Protein AF-A0A8T7MMD2-F1 (afdb_monomer_lite)

Secondary structure (DSSP, 8-state):
------------TTTSS-TTS-GGG-HHHHHHHHHHHHTT-S---TTS--THHHHS-EE-TTS-EE---EE-TTS-EE-HHHHHHEETTEE-HHHHHHHHHHTT--EEEE---HHHHHHHHHTT--EEEEE-BTBTTEEEEEEEE-TTSPEEEE-SS---TTSPPEEE-HHHH-----EEEESSPPPPPPP---------------PPPPPPTTTTS-HHHHHHHHHHHHHTTHHHHH---SS--EEETTEEEEE-TTS-EEEEE-GGG--TTGGGSS----PPPEEE-HHHHHHHHHHH-GGGSTT-SB-S--EE-TTS-EEEEETTEEEEE-SS-SSS-PEEPPPP--S-SSEEEEEESSTT--SS-SEEEEES--EEEEETS-GGGGTTSPPSSSEEEEEEEEEEESS-EEEEEEEEEESEEEEEETTEEEE-GGG-S--SSEEEEEEEEE-SEEEEEEEEEEE-SS-EEEEEEEEE-

pLDDT: mean 76.73, std 17.51, range [24.27, 98.5]

Foldseek 3Di:
DAWDFFDFDFAAQQPQADVVADSPLQQQLRQLQRQCVLQVLDDQPPVRGRNPQSFDWDAGPVRDIFPQFDQGPVRDTGTHSPNQQDDPSAGDQQSSQVSCVVSVWHKHKDQDDLVVCAVCLVQQWKKWWFFQLPHGRRIWIFGHAHPVGWTFTRRNHDAPPPRGTDTHHPVSRHHTRIMMTTPHHRPDDDDDDDDDDDDDDDDDDDDDDAAAFQPPDPPLSSVLRVVQQVVCPHCVRFNGFRDHWDDDPQKTWTHTPVGKIWIDHPPQQPPPPCVVPPFDWRQHIEIDHDPQCCLCCVPQVHQNRQQHAWQFYWFQDPVRWTKTHGLQAIFTHPPDDDPVSDGDGDDDCDPAPFKWKFKHQALPCPGGGRDTDGDRFWWDWQFQADVVNCRSRHGRARMKMKIKDKDFDQAWAKKKKKKWWAAFKWKDKQNHTQDDDVRSDGDPTDMDIGIDTDHGTIMMIMMMGHGHGGTGTIHIDMDGD

Radius of gyration: 26.65 Å; chains: 1; bounding box: 58×56×85 Å

Sequence (481 aa):
MADNPLNVPYIHQIRDTPTEFNGNWACGPTSVVMALAAYGALEPRNDGKYGWYVSNLYTNNKGITFNHAELDPWGHNAFGAYGYCTLKGVCWGNLAAEFAIKHGIGARSITASRSEAINQLQDGKPVVIGTTIKGFGHVILLKGVAANGHFICNDPYWRKPGGSDDLYTWGELGSCPFMVVFDRALPSQPTAPAPQPEPAVVAAHAPSAATQVGQGLNEIDTQRFVDGFVRNGGQDKLGLPTERPRQENGLWLQNCPNGDILILDTRYDDIETTAAQGLAVLQPAFVLRDPILKKWYDEYKGVTGPLGAPVSDIFTNLQDFQQCSFEGGYIIWDGSKPEADAAYGWPSTGEINSWKAEYWNNPGLASNPAFVRDEPEISYDFGEGAPEEGKLGIIPDMFSARWTRKVNFDESGDYVFTVTVDDGFRLYIDGVSVVGDQYWTISAEETYNLTQHLEAGEHEIKLEYFEAAGKAVIKLNWQKQ

Structure (mmCIF, N/CA/C/O backbone):
data_AF-A0A8T7MMD2-F1
#
_entry.id   AF-A0A8T7MMD2-F1
#
loop_
_atom_site.group_PDB
_atom_site.id
_atom_site.type_symbol
_atom_site.label_atom_id
_atom_site.label_alt_id
_atom_site.label_comp_id
_atom_site.label_asym_id
_atom_site.label_entity_id
_atom_site.label_seq_id
_atom_site.pdbx_PDB_ins_code
_atom_site.Cartn_x
_atom_site.Cartn_y
_atom_site.Cartn_z
_atom_site.occupancy
_atom_site.B_iso_or_equiv
_atom_site.auth_seq_id
_atom_site.auth_comp_id
_atom_site.auth_asym_id
_atom_site.auth_atom_id
_atom_site.pdbx_PDB_model_num
ATOM 1 N N . MET A 1 1 ? 7.784 -9.194 -32.745 1.00 41.09 1 MET A N 1
ATOM 2 C CA . MET A 1 1 ? 6.476 -8.716 -33.245 1.00 41.09 1 MET A CA 1
ATOM 3 C C . MET A 1 1 ? 6.731 -7.505 -34.129 1.00 41.09 1 MET A C 1
ATOM 5 O O . MET A 1 1 ? 7.698 -6.811 -33.854 1.00 41.09 1 MET A O 1
ATOM 9 N N . ALA A 1 2 ? 5.980 -7.317 -35.218 1.00 41.16 2 ALA A N 1
ATOM 10 C CA . ALA A 1 2 ? 6.128 -6.140 -36.083 1.00 41.16 2 ALA A CA 1
ATOM 11 C C . ALA A 1 2 ? 5.651 -4.869 -35.355 1.00 41.16 2 ALA A C 1
ATOM 13 O O . ALA A 1 2 ? 4.737 -4.961 -34.536 1.00 41.16 2 ALA A O 1
ATOM 14 N N . ASP A 1 3 ? 6.253 -3.716 -35.662 1.00 57.00 3 ASP A N 1
ATOM 15 C CA . ASP A 1 3 ? 5.875 -2.401 -35.127 1.00 57.00 3 ASP A CA 1
ATOM 16 C C . ASP A 1 3 ? 4.461 -2.034 -35.602 1.00 57.00 3 ASP A C 1
ATOM 18 O O . ASP A 1 3 ? 4.289 -1.496 -36.693 1.00 57.00 3 ASP A O 1
ATOM 22 N N . ASN A 1 4 ? 3.431 -2.363 -34.823 1.00 67.19 4 ASN A N 1
ATOM 23 C CA . ASN A 1 4 ? 2.050 -2.045 -35.187 1.00 67.19 4 ASN A CA 1
ATOM 24 C C . ASN A 1 4 ? 1.366 -1.274 -34.048 1.00 67.19 4 ASN A C 1
ATOM 26 O O . ASN A 1 4 ? 0.627 -1.872 -33.262 1.00 67.19 4 ASN A O 1
ATOM 30 N N . PRO A 1 5 ? 1.662 0.031 -33.891 1.00 85.25 5 PRO A N 1
ATOM 31 C CA . PRO A 1 5 ? 1.025 0.843 -32.868 1.00 85.25 5 PRO A CA 1
ATOM 32 C C . PRO A 1 5 ? -0.470 1.010 -33.147 1.00 85.25 5 PRO A C 1
ATOM 34 O O . PRO A 1 5 ? -0.912 1.175 -34.284 1.00 85.25 5 PRO A O 1
ATOM 37 N N . LEU A 1 6 ? -1.245 1.018 -32.072 1.00 90.19 6 LEU A N 1
ATOM 38 C CA . LEU A 1 6 ? -2.649 1.373 -32.056 1.00 90.19 6 LEU A CA 1
ATOM 39 C C . LEU A 1 6 ? -2.836 2.803 -32.565 1.00 90.19 6 LEU A C 1
ATOM 41 O O . LEU A 1 6 ? -2.083 3.719 -32.223 1.00 90.19 6 LEU A O 1
ATOM 45 N N . ASN A 1 7 ? -3.876 2.997 -33.373 1.00 88.88 7 ASN A N 1
ATOM 46 C CA . ASN A 1 7 ? -4.212 4.302 -33.921 1.00 88.88 7 ASN A CA 1
ATOM 47 C C . ASN A 1 7 ? -4.881 5.171 -32.846 1.00 88.88 7 ASN A C 1
ATOM 49 O O . ASN A 1 7 ? -6.098 5.138 -32.674 1.00 88.88 7 ASN A O 1
ATOM 53 N N . VAL A 1 8 ? -4.067 5.928 -32.113 1.00 90.44 8 VAL A N 1
ATOM 54 C CA . VAL A 1 8 ? -4.510 6.852 -31.065 1.00 90.44 8 VAL A CA 1
ATOM 55 C C . VAL A 1 8 ? -4.153 8.282 -31.478 1.00 90.44 8 VAL A C 1
ATOM 57 O O . VAL A 1 8 ? -2.971 8.547 -31.731 1.00 90.44 8 VAL A O 1
ATOM 60 N N . PRO A 1 9 ? -5.125 9.216 -31.548 1.00 89.44 9 PRO A N 1
ATOM 61 C CA . PRO A 1 9 ? -4.837 10.601 -31.896 1.00 89.44 9 PRO A CA 1
ATOM 62 C C . PRO A 1 9 ? -3.926 11.231 -30.840 1.00 89.44 9 PRO A C 1
ATOM 64 O O . PRO A 1 9 ? -4.108 11.032 -29.641 1.00 89.44 9 PRO A O 1
ATOM 67 N N . TYR A 1 10 ? -2.939 11.995 -31.299 1.00 88.81 10 TYR A N 1
ATOM 68 C CA . TYR A 1 10 ? -2.019 12.710 -30.422 1.00 88.81 10 TYR A CA 1
ATOM 69 C C . TYR A 1 10 ? -2.595 14.072 -30.021 1.00 88.81 10 TYR A C 1
ATOM 71 O O . TYR A 1 10 ? -3.154 14.778 -30.863 1.00 88.81 10 TYR A O 1
ATOM 79 N N . ILE A 1 11 ? -2.417 14.453 -28.755 1.00 88.19 11 ILE A N 1
ATOM 80 C CA . ILE A 1 11 ? -2.778 15.767 -28.216 1.00 88.19 11 ILE A CA 1
ATOM 81 C C . ILE A 1 11 ? -1.591 16.281 -27.404 1.00 88.19 11 ILE A C 1
ATOM 83 O O . ILE A 1 11 ? -1.168 15.636 -26.447 1.00 88.19 11 ILE A O 1
ATOM 87 N N . HIS A 1 12 ? -1.081 17.461 -27.752 1.00 87.56 12 HIS A N 1
ATOM 88 C CA . HIS A 1 12 ? -0.094 18.147 -26.930 1.00 87.56 12 HIS A CA 1
ATOM 89 C C . HIS A 1 12 ? -0.789 18.949 -25.827 1.00 87.56 12 HIS A C 1
ATOM 91 O O . HIS A 1 12 ? -1.568 19.861 -26.112 1.00 87.56 12 HIS A O 1
ATOM 97 N N . GLN A 1 13 ? -0.415 18.710 -24.569 1.00 87.31 13 GLN A N 1
ATOM 98 C CA . GLN A 1 13 ? -1.107 19.268 -23.401 1.00 87.31 13 GLN A CA 1
ATOM 99 C C . GLN A 1 13 ? -1.031 20.795 -23.242 1.00 87.31 13 GLN A C 1
ATOM 101 O O . GLN A 1 13 ? -1.750 21.327 -22.415 1.00 87.31 13 GLN A O 1
ATOM 106 N N . ILE A 1 14 ? -0.163 21.491 -23.990 1.00 80.56 14 ILE A N 1
ATOM 107 C CA . ILE A 1 14 ? -0.016 22.961 -23.972 1.00 80.56 14 ILE A CA 1
ATOM 108 C C . ILE A 1 14 ? -0.458 23.571 -25.307 1.00 80.56 14 ILE A C 1
ATOM 110 O O . ILE A 1 14 ? -1.021 24.658 -25.343 1.00 80.56 14 ILE A O 1
ATOM 114 N N . ARG A 1 15 ? -0.148 22.909 -26.431 1.00 80.25 15 ARG A N 1
ATOM 115 C CA . ARG A 1 15 ? -0.317 23.494 -27.774 1.00 80.25 15 ARG A CA 1
ATOM 116 C C . ARG A 1 15 ? -1.672 23.201 -28.403 1.00 80.25 15 ARG A C 1
ATOM 118 O O . ARG A 1 15 ? -2.097 23.952 -29.275 1.00 80.25 15 ARG A O 1
ATOM 125 N N . ASP A 1 16 ? -2.302 22.096 -28.011 1.00 82.88 16 ASP A N 1
ATOM 126 C CA . ASP A 1 16 ? -3.588 21.665 -28.563 1.00 82.88 16 ASP A CA 1
ATOM 127 C C . ASP A 1 16 ? -4.757 21.914 -27.599 1.00 82.88 16 ASP A C 1
ATOM 129 O O . ASP A 1 16 ? -5.909 21.679 -27.960 1.00 82.88 16 ASP A O 1
ATOM 133 N N . THR A 1 17 ? -4.468 22.406 -26.394 1.00 84.88 17 THR A N 1
ATOM 134 C CA . THR A 1 17 ? -5.445 22.856 -25.399 1.00 84.88 17 THR A CA 1
ATOM 135 C C . THR A 1 17 ? -5.769 24.350 -25.572 1.00 84.88 17 THR A C 1
ATOM 137 O O . THR A 1 17 ? -4.999 25.071 -26.211 1.00 84.88 17 THR A O 1
ATOM 140 N N . PRO A 1 18 ? -6.895 24.843 -25.022 1.00 83.00 18 PRO A N 1
ATOM 141 C CA . PRO A 1 18 ? -7.249 26.261 -25.074 1.00 83.00 18 PRO A CA 1
ATOM 142 C C . PRO A 1 18 ? -6.159 27.171 -24.508 1.00 83.00 18 PRO A C 1
ATOM 144 O O . PRO A 1 18 ? -5.485 26.833 -23.538 1.00 83.00 18 PRO A O 1
ATOM 147 N N . THR A 1 19 ? -6.020 28.355 -25.097 1.00 80.12 19 THR A N 1
ATOM 148 C CA . THR A 1 19 ? -4.962 29.323 -24.765 1.00 80.12 19 THR A CA 1
ATOM 149 C C . THR A 1 19 ? -5.076 29.917 -23.362 1.00 80.12 19 THR A C 1
ATOM 151 O O . THR A 1 19 ? -4.087 30.395 -22.816 1.00 80.12 19 THR A O 1
ATOM 154 N N . GLU A 1 20 ? -6.277 29.909 -22.788 1.00 76.81 20 GLU A N 1
ATOM 155 C CA . GLU A 1 20 ? -6.581 30.385 -21.439 1.00 76.81 20 GLU A CA 1
ATOM 156 C C . GLU A 1 20 ? -6.184 29.396 -20.328 1.00 76.81 20 GLU A C 1
ATOM 158 O O . GLU A 1 20 ? -6.174 29.775 -19.156 1.00 76.81 20 GLU A O 1
ATOM 163 N N . PHE A 1 21 ? -5.839 28.157 -20.695 1.00 84.00 21 PHE A N 1
ATOM 164 C CA . PHE A 1 21 ? -5.478 27.077 -19.782 1.00 84.00 21 PHE A CA 1
ATOM 165 C C . PHE A 1 21 ? -3.966 26.825 -19.757 1.00 84.00 21 PHE A C 1
ATOM 167 O O . PHE A 1 21 ? -3.320 26.678 -20.798 1.00 84.00 21 PHE A O 1
ATOM 174 N N . ASN A 1 22 ? -3.403 26.694 -18.556 1.00 81.31 22 ASN A N 1
ATOM 175 C CA . ASN A 1 22 ? -2.019 26.287 -18.369 1.00 81.31 22 ASN A CA 1
ATOM 176 C C . ASN A 1 22 ? -1.866 24.763 -18.316 1.00 81.31 22 ASN A C 1
ATOM 178 O O . ASN A 1 22 ? -1.977 24.124 -17.272 1.00 81.31 22 ASN A O 1
ATOM 182 N N . GLY A 1 23 ? -1.482 24.179 -19.443 1.00 81.38 23 GLY A N 1
ATOM 183 C CA . GLY A 1 23 ? -1.305 22.738 -19.578 1.00 81.38 23 GLY A CA 1
ATOM 184 C C . GLY A 1 23 ? -0.126 22.088 -18.850 1.00 81.38 23 GLY A C 1
ATOM 185 O O . GLY A 1 23 ? 0.072 20.889 -19.024 1.00 81.38 23 GLY A O 1
ATOM 186 N N . ASN A 1 24 ? 0.699 22.800 -18.073 1.00 78.31 24 ASN A N 1
ATOM 187 C CA . ASN A 1 24 ? 1.941 22.226 -17.523 1.00 78.31 24 ASN A CA 1
ATOM 188 C C . ASN A 1 24 ? 1.732 21.022 -16.580 1.00 78.31 24 ASN A C 1
ATOM 190 O O . ASN A 1 24 ? 2.631 20.193 -16.478 1.00 78.31 24 ASN A O 1
ATOM 194 N N . TRP A 1 25 ? 0.557 20.872 -15.961 1.00 83.69 25 TRP A N 1
ATOM 195 C CA . TRP A 1 25 ? 0.216 19.731 -15.088 1.00 83.69 25 TRP A CA 1
ATOM 196 C C . TRP A 1 25 ? -0.865 18.815 -15.679 1.00 83.69 25 TRP A C 1
ATOM 198 O O . TRP A 1 25 ? -1.529 18.071 -14.969 1.00 83.69 25 TRP A O 1
ATOM 208 N N . ALA A 1 26 ? -1.081 18.878 -16.994 1.00 88.94 26 ALA A N 1
ATOM 209 C CA . ALA A 1 26 ? -2.216 18.231 -17.648 1.00 88.94 26 ALA A CA 1
ATOM 210 C C . ALA A 1 26 ? -1.878 16.892 -18.328 1.00 88.94 26 ALA A C 1
ATOM 212 O O . ALA A 1 26 ? -2.660 16.422 -19.155 1.00 88.94 26 ALA A O 1
ATOM 213 N N . CYS A 1 27 ? -0.739 16.268 -18.013 1.00 90.31 27 CYS A N 1
ATOM 214 C CA . CYS A 1 27 ? -0.268 15.057 -18.696 1.00 90.31 27 CYS A CA 1
ATOM 215 C C . CYS A 1 27 ? -1.243 13.875 -18.553 1.00 90.31 27 CYS A C 1
ATOM 217 O O . CYS A 1 27 ? -1.610 13.241 -19.544 1.00 90.31 27 CYS A O 1
ATOM 219 N N . GLY A 1 28 ? -1.771 13.642 -17.352 1.00 92.88 28 GLY A N 1
ATOM 220 C CA . GLY A 1 28 ? -2.767 12.594 -17.112 1.00 92.88 28 GLY A CA 1
ATOM 221 C C . GLY A 1 28 ? -4.114 12.851 -17.781 1.00 92.88 28 GLY A C 1
ATOM 222 O O . GLY A 1 28 ? -4.523 12.036 -18.611 1.00 92.88 28 GLY A O 1
ATOM 223 N N . PRO A 1 29 ? -4.761 14.004 -17.535 1.00 95.31 29 PRO A N 1
ATOM 224 C CA . PRO A 1 29 ? -5.989 14.392 -18.223 1.00 95.31 29 PRO A CA 1
ATOM 225 C C . PRO A 1 29 ? -5.883 14.294 -19.749 1.00 95.31 29 PRO A C 1
ATOM 227 O O . PRO A 1 29 ? -6.764 13.744 -20.408 1.00 95.31 29 PRO A O 1
ATOM 230 N N . THR A 1 30 ? -4.768 14.759 -20.317 1.00 95.81 30 THR A N 1
ATOM 231 C CA . THR A 1 30 ? -4.521 14.702 -21.765 1.00 95.81 30 THR A CA 1
ATOM 232 C C . THR A 1 30 ? -4.380 13.260 -22.255 1.00 95.81 30 THR A C 1
ATOM 234 O O . THR A 1 30 ? -4.952 12.908 -23.288 1.00 95.81 30 THR A O 1
ATOM 237 N N . SER A 1 31 ? -3.689 12.400 -21.501 1.00 96.38 31 SER A N 1
ATOM 238 C CA . SER A 1 31 ? -3.530 10.978 -21.831 1.00 96.38 31 SER A CA 1
ATOM 239 C C . SER A 1 31 ? -4.860 10.224 -21.849 1.00 96.38 31 SER A C 1
ATOM 241 O O . SER A 1 31 ? -5.113 9.439 -22.764 1.00 96.38 31 SER A O 1
ATOM 243 N N . VAL A 1 32 ? -5.760 10.511 -20.906 1.00 97.00 32 VAL A N 1
ATOM 244 C CA . VAL A 1 32 ? -7.104 9.910 -20.882 1.00 97.00 32 VAL A CA 1
ATOM 245 C C . VAL A 1 32 ? -7.962 10.411 -22.045 1.00 97.00 32 VAL A C 1
ATOM 247 O O . VAL A 1 32 ? -8.639 9.612 -22.691 1.00 97.00 32 VAL A O 1
ATOM 250 N N . VAL A 1 33 ? -7.901 11.705 -22.379 1.00 97.50 33 VAL A N 1
ATOM 251 C CA . VAL A 1 33 ? -8.629 12.262 -23.536 1.00 97.50 33 VAL A CA 1
ATOM 252 C C . VAL A 1 33 ? -8.159 11.629 -24.850 1.00 97.50 33 VAL A C 1
ATOM 254 O O . VAL A 1 33 ? -8.997 11.304 -25.692 1.00 97.50 33 VAL A O 1
ATOM 257 N N . MET A 1 34 ? -6.853 11.379 -25.019 1.00 95.81 34 MET A N 1
ATOM 258 C CA . MET A 1 34 ? -6.326 10.648 -26.182 1.00 95.81 34 MET A CA 1
ATOM 259 C C . MET A 1 34 ? -6.922 9.235 -26.290 1.00 95.81 34 MET A C 1
ATOM 261 O O . MET A 1 34 ? -7.358 8.835 -27.373 1.00 95.81 34 MET A O 1
ATOM 265 N N . ALA A 1 35 ? -7.004 8.498 -25.175 1.00 97.12 35 ALA A N 1
ATOM 266 C CA . ALA A 1 35 ? -7.631 7.176 -25.155 1.00 97.12 35 ALA A CA 1
ATOM 267 C C . ALA A 1 35 ? -9.123 7.242 -25.526 1.00 97.12 35 ALA A C 1
ATOM 269 O O . ALA A 1 35 ? -9.583 6.486 -26.381 1.00 97.12 35 ALA A O 1
ATOM 270 N N . LEU A 1 36 ? -9.883 8.174 -24.942 1.00 96.31 36 LEU A N 1
ATOM 271 C CA . LEU A 1 36 ? -11.316 8.332 -25.220 1.00 96.31 36 LEU A CA 1
ATOM 272 C C . LEU A 1 36 ? -11.608 8.713 -26.672 1.00 96.31 36 LEU A C 1
ATOM 274 O O . LEU A 1 36 ? -12.552 8.187 -27.266 1.00 96.31 36 LEU A O 1
ATOM 278 N N . ALA A 1 37 ? -10.782 9.578 -27.256 1.00 93.94 37 ALA A N 1
ATOM 279 C CA . ALA A 1 37 ? -10.864 9.920 -28.667 1.00 93.94 37 ALA A CA 1
ATOM 280 C C . ALA A 1 37 ? -10.628 8.689 -29.562 1.00 93.94 37 ALA A C 1
ATOM 282 O O . ALA A 1 37 ? -11.378 8.473 -30.512 1.00 93.94 37 ALA A O 1
ATOM 283 N N . ALA A 1 38 ? -9.660 7.826 -29.228 1.00 93.62 38 ALA A N 1
ATOM 284 C CA . ALA A 1 38 ? -9.425 6.578 -29.963 1.00 93.62 38 ALA A CA 1
ATOM 285 C C . ALA A 1 38 ? -10.620 5.606 -29.893 1.00 93.62 38 ALA A C 1
ATOM 287 O O . ALA A 1 38 ? -10.919 4.916 -30.867 1.00 93.62 38 ALA A O 1
ATOM 288 N N . TYR A 1 39 ? -11.342 5.581 -28.768 1.00 93.88 39 TYR A N 1
ATOM 289 C CA . TYR A 1 39 ? -12.574 4.798 -28.618 1.00 93.88 39 TYR A CA 1
ATOM 290 C C . TYR A 1 39 ? -13.803 5.407 -29.313 1.00 93.88 39 TYR A C 1
ATOM 292 O O . TYR A 1 39 ? -14.870 4.788 -29.276 1.00 93.88 39 TYR A O 1
ATOM 300 N N . GLY A 1 40 ? -13.690 6.600 -29.909 1.00 91.31 40 GLY A N 1
ATOM 301 C CA . GLY A 1 40 ? -14.827 7.335 -30.469 1.00 91.31 40 GLY A CA 1
ATOM 302 C C . GLY A 1 40 ? -15.822 7.807 -29.404 1.00 91.31 40 GLY A C 1
ATOM 303 O O . GLY A 1 40 ? -17.002 7.977 -29.692 1.00 91.31 40 GLY A O 1
ATOM 304 N N . ALA A 1 41 ? -15.374 7.966 -28.154 1.00 90.62 41 ALA A N 1
ATOM 305 C CA . ALA A 1 41 ? -16.215 8.455 -27.059 1.00 90.62 41 ALA A CA 1
ATOM 306 C C . ALA A 1 41 ? -16.339 9.988 -27.041 1.00 90.62 41 ALA A C 1
ATOM 308 O O . ALA A 1 41 ? -17.187 10.532 -26.332 1.00 90.62 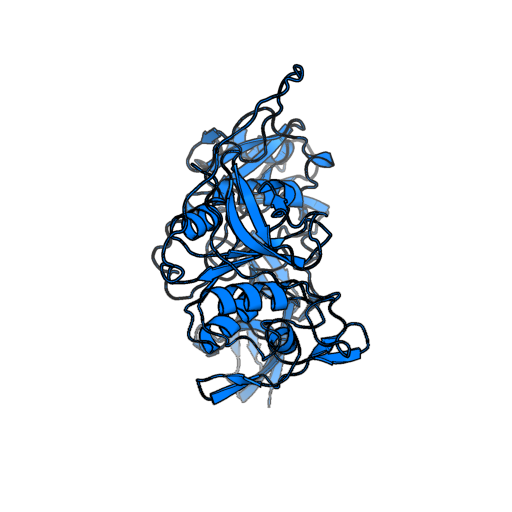41 ALA A O 1
ATOM 309 N N . LEU A 1 42 ? -15.489 10.673 -27.809 1.00 91.25 42 LEU A N 1
ATOM 310 C CA . LEU 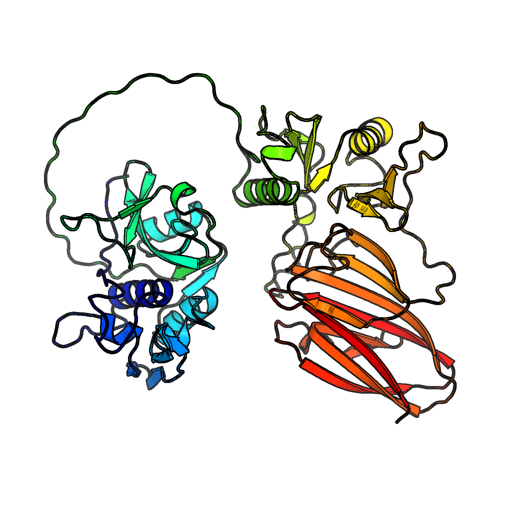A 1 42 ? -15.466 12.119 -27.984 1.00 91.25 42 LEU A CA 1
ATOM 311 C C . LEU A 1 42 ? -15.555 12.439 -29.474 1.00 91.25 42 LEU A C 1
ATOM 313 O O . LEU A 1 42 ? -14.907 11.782 -30.287 1.00 91.25 42 LEU A O 1
ATOM 317 N N . GLU A 1 43 ? -16.316 13.473 -29.814 1.00 85.06 43 GLU A N 1
ATOM 318 C CA . GLU A 1 43 ? -16.369 14.007 -31.173 1.00 85.06 43 GLU A CA 1
ATOM 319 C C . GLU A 1 43 ? -15.274 15.066 -31.345 1.00 85.06 43 GLU A C 1
ATOM 321 O O . GLU A 1 43 ? -15.109 15.912 -30.463 1.00 85.06 43 GLU A O 1
ATOM 326 N N . PRO A 1 44 ? -14.510 15.073 -32.449 1.00 80.06 44 PRO A N 1
ATOM 327 C CA . PRO A 1 44 ? -13.554 16.142 -32.696 1.00 80.06 44 PRO A CA 1
ATOM 328 C C . PRO A 1 44 ? -14.290 17.477 -32.861 1.00 80.06 44 PRO A C 1
ATOM 330 O O . PRO A 1 44 ? -15.373 17.546 -33.448 1.00 80.06 44 PRO A O 1
ATOM 333 N N . ARG A 1 45 ? -13.696 18.570 -32.371 1.00 79.06 45 ARG A N 1
ATOM 334 C CA . ARG A 1 45 ? -14.249 19.911 -32.611 1.00 79.06 45 ARG A CA 1
ATOM 335 C C . ARG A 1 45 ? -14.033 20.336 -34.069 1.00 79.06 45 ARG A C 1
ATOM 337 O O . ARG A 1 45 ? -13.401 19.637 -34.855 1.00 79.06 45 ARG A O 1
ATOM 344 N N . ASN A 1 46 ? -14.552 21.507 -34.443 1.00 69.44 46 ASN A N 1
ATOM 345 C CA . ASN A 1 46 ? -14.476 22.042 -35.814 1.00 69.44 46 ASN A CA 1
ATOM 346 C C . ASN A 1 46 ? -13.040 22.186 -36.362 1.00 69.44 46 ASN A C 1
ATOM 348 O O . ASN A 1 46 ? -12.854 22.267 -37.571 1.00 69.44 46 ASN A O 1
ATOM 352 N N . ASP A 1 47 ? -12.037 22.242 -35.487 1.00 65.06 47 ASP A N 1
ATOM 353 C CA . ASP A 1 47 ? -10.609 22.278 -35.815 1.00 65.06 47 ASP A CA 1
ATOM 354 C C . ASP A 1 47 ? -9.975 20.877 -35.946 1.00 65.06 47 ASP A C 1
ATOM 356 O O . ASP A 1 47 ? -8.769 20.758 -36.162 1.00 65.06 47 ASP A O 1
ATOM 360 N N . GLY A 1 48 ? -10.778 19.816 -35.824 1.00 61.38 48 GLY A N 1
ATOM 361 C CA . GLY A 1 48 ? -10.344 18.424 -35.877 1.00 61.38 48 GLY A CA 1
ATOM 362 C C . GLY A 1 48 ? -9.618 17.945 -34.618 1.00 61.38 48 GLY A C 1
ATOM 363 O O . GLY A 1 48 ? -9.026 16.867 -34.651 1.00 61.38 48 GLY A O 1
ATOM 364 N N . LYS A 1 49 ? -9.621 18.722 -33.523 1.00 78.38 49 LYS A N 1
ATOM 365 C CA . LYS A 1 49 ? -8.838 18.435 -32.313 1.00 78.38 49 LYS A CA 1
ATOM 366 C C . LYS A 1 49 ? -9.713 18.092 -31.107 1.00 78.38 49 LYS A C 1
ATOM 368 O O . LYS A 1 49 ? -10.894 18.430 -31.033 1.00 78.38 49 LYS A O 1
ATOM 373 N N . TYR A 1 50 ? -9.083 17.435 -30.133 1.00 90.75 50 TYR A N 1
ATOM 374 C CA . TYR A 1 50 ? -9.709 16.965 -28.892 1.00 90.75 50 TYR A CA 1
ATOM 375 C C . TYR A 1 50 ? -9.230 17.716 -27.638 1.00 90.75 50 TYR A C 1
ATOM 377 O O . TYR A 1 50 ? -9.806 17.538 -26.568 1.00 90.75 50 TYR A O 1
ATOM 385 N N . GLY A 1 51 ? -8.205 18.572 -27.737 1.00 86.38 51 GLY A N 1
ATOM 386 C CA . GLY A 1 51 ? -7.597 19.216 -26.564 1.00 86.38 51 GLY A CA 1
ATOM 387 C C . GLY A 1 51 ? -8.533 20.145 -25.782 1.00 86.38 51 GLY A C 1
ATOM 388 O O . GLY A 1 51 ? -8.314 20.380 -24.601 1.00 86.38 51 GLY A O 1
ATOM 389 N N . TRP A 1 52 ? -9.641 20.592 -26.378 1.00 87.75 52 TRP A N 1
ATOM 390 C CA . TRP A 1 52 ? -10.695 21.334 -25.677 1.00 87.75 52 TRP A CA 1
ATOM 391 C C . TRP A 1 52 ? -11.347 20.530 -24.532 1.00 87.75 52 TRP A C 1
ATOM 393 O O . TRP A 1 52 ? -11.698 21.091 -23.499 1.00 87.75 52 TRP A O 1
ATOM 403 N N . TYR A 1 53 ? -11.459 19.203 -24.664 1.00 95.00 53 TYR A N 1
ATOM 404 C CA . TYR A 1 53 ? -12.016 18.341 -23.609 1.00 95.00 53 TYR A CA 1
ATOM 405 C C . TYR A 1 53 ? -11.092 18.193 -22.392 1.00 95.00 53 TYR A C 1
ATOM 407 O O . TYR A 1 53 ? -11.531 17.706 -21.346 1.00 95.00 53 TYR A O 1
ATOM 415 N N . VAL A 1 54 ? -9.825 18.606 -22.516 1.00 95.38 54 VAL A N 1
ATOM 416 C CA . VAL A 1 54 ? -8.858 18.553 -21.417 1.00 95.38 54 VAL A CA 1
ATOM 417 C C . VAL A 1 54 ? -9.237 19.545 -20.324 1.00 95.38 54 VAL A C 1
ATOM 419 O O . VAL A 1 54 ? -9.167 19.171 -19.164 1.00 95.38 54 VAL A O 1
ATOM 422 N N . SER A 1 55 ? -9.674 20.761 -20.661 1.00 91.56 55 SER A N 1
ATOM 423 C CA . SER A 1 55 ? -9.819 21.844 -19.674 1.00 91.56 55 SER A CA 1
ATOM 424 C C . SER A 1 55 ? -11.150 22.599 -19.710 1.00 91.56 55 SER A C 1
ATOM 426 O O . SER A 1 55 ? -11.408 23.396 -18.809 1.00 91.56 55 SER A O 1
ATOM 428 N N . ASN A 1 56 ? -12.011 22.399 -20.713 1.00 84.62 56 ASN A N 1
ATOM 429 C CA . ASN A 1 56 ? -13.306 23.083 -20.766 1.00 84.62 56 ASN A CA 1
ATOM 430 C C . ASN A 1 56 ? -14.430 22.257 -20.149 1.00 84.62 56 ASN A C 1
ATOM 432 O O . ASN A 1 56 ? -14.436 21.030 -20.180 1.00 84.62 56 ASN A O 1
ATOM 436 N N . LEU A 1 57 ? -15.438 22.972 -19.656 1.00 87.00 57 LEU A N 1
ATOM 437 C CA . LEU A 1 57 ? -16.707 22.399 -19.241 1.00 87.00 57 LEU A CA 1
ATOM 438 C C . LEU A 1 57 ? -17.472 21.896 -20.460 1.00 87.00 57 LEU A C 1
ATOM 440 O O . LEU A 1 57 ? -17.642 22.622 -21.442 1.00 87.00 57 LEU A O 1
ATOM 444 N N . TYR A 1 58 ? -18.004 20.682 -20.365 1.00 83.69 58 TYR A N 1
ATOM 445 C CA . TYR A 1 58 ? -18.899 20.134 -21.376 1.00 83.69 58 TYR A CA 1
ATOM 446 C C . TYR A 1 58 ? -19.850 19.102 -20.802 1.00 83.69 58 TYR A C 1
ATOM 448 O O . TYR A 1 58 ? -19.621 18.551 -19.727 1.00 83.69 58 TYR A O 1
ATOM 456 N N . THR A 1 59 ? -20.898 18.829 -21.569 1.00 82.69 59 THR A N 1
ATOM 457 C CA . THR A 1 59 ? -21.817 17.724 -21.328 1.00 82.69 59 THR A CA 1
ATOM 458 C C . THR A 1 59 ? -21.596 16.679 -22.410 1.00 82.69 59 THR A C 1
ATOM 460 O O . THR A 1 59 ? -21.612 17.007 -23.598 1.00 82.69 59 THR A O 1
ATOM 463 N N . ASN A 1 60 ? -21.345 15.433 -22.018 1.00 84.12 60 ASN A N 1
ATOM 464 C CA . ASN A 1 60 ? -21.150 14.350 -22.976 1.00 84.12 60 ASN A CA 1
ATOM 465 C C . ASN A 1 60 ? -22.492 13.838 -23.538 1.00 84.12 60 ASN A C 1
ATOM 467 O O . ASN A 1 60 ? -23.576 14.230 -23.102 1.00 84.12 60 ASN A O 1
ATOM 471 N N . ASN A 1 61 ? -22.430 12.918 -24.500 1.00 80.00 61 ASN A N 1
ATOM 472 C CA . ASN A 1 61 ? -23.609 12.310 -25.133 1.00 80.00 61 ASN A CA 1
ATOM 473 C C . ASN A 1 61 ? -24.489 11.468 -24.181 1.00 80.00 61 ASN A C 1
ATOM 475 O O . ASN A 1 61 ? -25.573 11.042 -24.575 1.00 80.00 61 ASN A O 1
ATOM 479 N N . LYS A 1 62 ? -24.051 11.246 -22.936 1.00 80.56 62 LYS A N 1
ATOM 480 C CA . LYS A 1 62 ? -24.815 10.592 -21.863 1.00 80.56 62 LYS A CA 1
ATOM 481 C C . LYS A 1 62 ? -25.476 11.587 -20.906 1.00 80.56 62 LYS A C 1
ATOM 483 O O . LYS A 1 62 ? -26.095 11.163 -19.937 1.00 80.56 62 LYS A O 1
ATOM 488 N N . GLY A 1 63 ? -25.350 12.892 -21.153 1.00 78.38 63 GLY A N 1
ATOM 489 C CA . GLY A 1 63 ? -25.929 13.932 -20.302 1.00 78.38 63 GLY A CA 1
ATOM 490 C C . GLY A 1 63 ? -25.132 14.226 -19.027 1.00 78.38 63 GLY A C 1
ATOM 491 O O . GLY A 1 63 ? -25.626 14.952 -18.170 1.00 78.38 63 GLY A O 1
ATOM 492 N N . ILE A 1 64 ? -23.912 13.692 -18.888 1.00 72.81 64 ILE A N 1
ATOM 493 C CA . ILE A 1 64 ? -23.034 13.983 -17.747 1.00 72.81 64 ILE A CA 1
ATOM 494 C C . ILE A 1 64 ? -22.257 15.260 -18.046 1.00 72.81 64 ILE A C 1
ATOM 496 O O . ILE A 1 64 ? -21.595 15.354 -19.081 1.00 72.81 64 ILE A O 1
ATOM 500 N N . THR A 1 65 ? -22.334 16.228 -17.133 1.00 77.44 65 THR A N 1
ATOM 501 C CA . THR A 1 65 ? -21.617 17.503 -17.230 1.00 77.44 65 THR A CA 1
ATOM 502 C C . THR A 1 65 ? -20.354 17.468 -16.378 1.00 77.44 65 THR A C 1
ATOM 504 O O . THR A 1 65 ? -20.426 17.234 -15.176 1.00 77.44 65 THR A O 1
ATOM 507 N N . PHE A 1 66 ? -19.206 17.748 -16.990 1.00 81.88 66 PHE A N 1
ATOM 508 C CA . PHE A 1 66 ? -17.905 17.818 -16.322 1.00 81.88 66 PHE A CA 1
ATOM 509 C C . PHE A 1 66 ? -17.586 19.270 -15.956 1.00 81.88 66 PHE A C 1
ATOM 511 O O . PHE A 1 66 ? -16.885 19.973 -16.685 1.00 81.88 66 PHE A O 1
ATOM 518 N N . ASN A 1 67 ? -18.176 19.728 -14.851 1.00 78.06 67 ASN A N 1
ATOM 519 C CA . ASN A 1 67 ? -18.104 21.104 -14.346 1.00 78.06 67 ASN A CA 1
ATOM 520 C C . ASN A 1 67 ? -17.386 21.245 -12.991 1.00 78.06 67 ASN A C 1
ATOM 522 O O . ASN A 1 67 ? -17.373 22.349 -12.448 1.00 78.06 67 ASN A O 1
ATOM 526 N N . HIS A 1 68 ? -16.795 20.172 -12.455 1.00 72.19 68 HIS A N 1
ATOM 527 C CA . HIS A 1 68 ? -15.866 20.279 -11.325 1.00 72.19 68 HIS A CA 1
ATOM 528 C C . HIS A 1 68 ? -14.611 21.029 -11.776 1.00 72.19 68 HIS A C 1
ATOM 530 O O . HIS A 1 68 ? -14.085 20.743 -12.855 1.00 72.19 68 HIS A O 1
ATOM 536 N N . ALA A 1 69 ? -14.183 22.009 -10.984 1.00 73.62 69 ALA A N 1
ATOM 537 C CA . ALA A 1 69 ? -13.051 22.871 -11.294 1.00 73.62 69 ALA A CA 1
ATOM 538 C C . ALA A 1 69 ? -11.860 22.532 -10.401 1.00 73.62 69 ALA A C 1
ATOM 540 O O . ALA A 1 69 ? -12.008 22.481 -9.184 1.00 73.62 69 ALA A O 1
ATOM 541 N N . GLU A 1 70 ? -10.684 22.415 -11.006 1.00 84.75 70 GLU A N 1
ATOM 542 C CA . GLU A 1 70 ? -9.400 22.434 -10.307 1.00 84.75 70 GLU A CA 1
ATOM 543 C C . GLU A 1 70 ? -8.585 23.639 -10.773 1.00 84.75 70 GLU A C 1
ATOM 545 O O . GLU A 1 70 ? -8.773 24.142 -11.886 1.00 84.75 70 GLU A O 1
ATOM 550 N N . LEU A 1 71 ? -7.680 24.109 -9.916 1.00 76.69 71 LEU A N 1
ATOM 551 C CA . LEU A 1 71 ? -6.798 25.218 -10.257 1.00 76.69 71 LEU A CA 1
ATOM 552 C C . LEU A 1 71 ? -5.656 24.721 -11.138 1.00 76.69 71 LEU A C 1
ATOM 554 O O . LEU A 1 71 ? -4.887 23.844 -10.746 1.00 76.69 71 LEU A O 1
ATOM 558 N N . ASP A 1 72 ? -5.534 25.316 -12.319 1.00 77.62 72 ASP A N 1
ATOM 559 C CA . ASP A 1 72 ? -4.360 25.144 -13.161 1.00 77.62 72 ASP A CA 1
ATOM 560 C C . ASP A 1 72 ? -3.136 25.877 -12.553 1.00 77.62 72 ASP A C 1
ATOM 562 O O . ASP A 1 72 ? -3.272 26.641 -11.591 1.00 77.62 72 ASP A O 1
ATOM 566 N N . PRO A 1 73 ? -1.914 25.694 -13.087 1.00 80.06 73 PRO A N 1
ATOM 567 C CA . PRO A 1 73 ? -0.729 26.366 -12.552 1.00 80.06 73 PRO A CA 1
ATOM 568 C C . PRO A 1 73 ? -0.730 27.908 -12.636 1.00 80.06 73 PRO A C 1
ATOM 570 O O . PRO A 1 73 ? 0.150 28.540 -12.051 1.00 80.06 73 PRO A O 1
ATOM 573 N N . TRP A 1 74 ? -1.660 28.541 -13.362 1.00 77.31 74 TRP A N 1
ATOM 574 C CA . TRP A 1 74 ? -1.883 29.995 -13.305 1.00 77.31 74 TRP A CA 1
ATOM 575 C C . TRP A 1 74 ? -2.928 30.399 -12.254 1.00 77.31 74 TRP A C 1
ATOM 577 O O . TRP A 1 74 ? -3.147 31.591 -12.040 1.00 77.31 74 TRP A O 1
ATOM 587 N N . GLY A 1 75 ? -3.547 29.435 -11.569 1.00 75.94 75 GLY A N 1
ATOM 588 C CA . GLY A 1 75 ? -4.645 29.659 -10.636 1.00 75.94 75 GLY A CA 1
ATOM 589 C C . GLY A 1 75 ? -5.983 29.897 -11.337 1.00 75.94 75 GLY A C 1
ATOM 590 O O . GLY A 1 75 ? -6.905 30.427 -10.718 1.00 75.94 75 GLY A O 1
ATOM 591 N N . HIS A 1 76 ? -6.104 29.551 -12.621 1.00 79.81 76 HIS A N 1
ATOM 592 C CA . HIS A 1 76 ? -7.373 29.608 -13.336 1.00 79.81 76 HIS A CA 1
ATOM 593 C C . HIS A 1 76 ? -8.160 28.314 -13.131 1.00 79.81 76 HIS A C 1
ATOM 595 O O . HIS A 1 76 ? -7.591 27.229 -13.029 1.00 79.81 76 HIS A O 1
ATOM 601 N N . ASN A 1 77 ? -9.487 28.423 -13.117 1.00 78.62 77 ASN A N 1
ATOM 602 C CA . ASN A 1 77 ? -10.350 27.248 -13.078 1.00 78.62 77 ASN A CA 1
ATOM 603 C C . ASN A 1 77 ? -10.258 26.478 -14.398 1.00 78.62 77 ASN A C 1
ATOM 605 O O . ASN A 1 77 ? -10.601 27.010 -15.457 1.00 78.62 77 ASN A O 1
ATOM 609 N N . ALA A 1 78 ? -9.874 25.210 -14.307 1.00 83.25 78 ALA A N 1
ATOM 610 C CA . ALA A 1 78 ? -9.906 24.249 -15.394 1.00 83.25 78 ALA A CA 1
ATOM 611 C C . ALA A 1 78 ? -10.890 23.117 -15.067 1.00 83.25 78 ALA A C 1
ATOM 613 O O . ALA A 1 78 ? -10.952 22.615 -13.948 1.00 83.25 78 ALA A O 1
ATOM 614 N N . PHE A 1 79 ? -11.675 22.729 -16.067 1.00 89.12 79 PHE A N 1
ATOM 615 C CA . PHE A 1 79 ? -12.766 21.760 -15.969 1.00 89.12 79 PHE A CA 1
ATOM 616 C C . PHE A 1 79 ? -12.435 20.506 -16.792 1.00 89.12 79 PHE A C 1
ATOM 618 O O . PHE A 1 79 ? -11.264 20.194 -17.014 1.00 89.12 79 PHE A O 1
ATOM 625 N N . GLY A 1 80 ? -13.455 19.790 -17.275 1.00 91.56 80 GLY A N 1
ATOM 626 C CA . GLY A 1 80 ? -13.271 18.679 -18.204 1.00 91.56 80 GLY A CA 1
ATOM 627 C C . GLY A 1 80 ? -12.448 17.552 -17.586 1.00 91.56 80 GLY A C 1
ATOM 628 O O . GLY A 1 80 ? -12.638 17.204 -16.421 1.00 91.56 80 GLY A O 1
ATOM 629 N N . ALA A 1 81 ? -11.534 16.970 -18.365 1.00 96.56 81 ALA A N 1
ATOM 630 C CA . ALA A 1 81 ? -10.658 15.919 -17.855 1.00 96.56 81 ALA A CA 1
ATOM 631 C C . ALA A 1 81 ? -9.713 16.423 -16.755 1.00 96.56 81 ALA A C 1
ATOM 633 O O . ALA A 1 81 ? -9.418 15.668 -15.835 1.00 96.56 81 ALA A O 1
ATOM 634 N N . TYR A 1 82 ? -9.248 17.675 -16.833 1.00 93.81 82 TYR A N 1
ATOM 635 C CA . TYR A 1 82 ? -8.337 18.252 -15.851 1.00 93.81 82 TYR A CA 1
ATOM 636 C C . TYR A 1 82 ? -9.015 18.347 -14.495 1.00 93.81 82 TYR A C 1
ATOM 638 O O . TYR A 1 82 ? -8.544 17.719 -13.554 1.00 93.81 82 TYR A O 1
ATOM 646 N N . GLY A 1 83 ? -10.160 19.029 -14.430 1.00 80.88 83 GLY A N 1
ATOM 647 C CA . GLY A 1 83 ? -10.923 19.148 -13.191 1.00 80.88 83 GLY A CA 1
ATOM 648 C C . GLY A 1 83 ? -11.311 17.789 -12.606 1.00 80.88 83 GLY A C 1
ATOM 649 O O . GLY A 1 83 ? -11.292 17.612 -11.402 1.00 80.88 83 GLY A O 1
ATOM 650 N N . TYR A 1 84 ? -11.620 16.796 -13.443 1.00 86.31 84 TYR A N 1
ATOM 651 C CA . TYR A 1 84 ? -12.079 15.502 -12.940 1.00 86.31 84 TYR A CA 1
ATOM 652 C C . TYR A 1 84 ? -10.951 14.561 -12.497 1.00 86.31 84 TYR A C 1
ATOM 654 O O . TYR A 1 84 ? -11.062 13.888 -11.479 1.00 86.31 84 TYR A O 1
ATOM 662 N N . CYS A 1 85 ? -9.886 14.446 -13.293 1.00 89.19 85 CYS A N 1
ATOM 663 C CA . CYS A 1 85 ? -8.844 13.439 -13.070 1.00 89.19 85 CYS A CA 1
ATOM 664 C C . CYS A 1 85 ? -7.751 13.921 -12.111 1.00 89.19 85 CYS A C 1
ATOM 666 O O . CYS A 1 85 ? -6.911 13.120 -11.697 1.00 89.19 85 CYS A O 1
ATOM 668 N N . THR A 1 86 ? -7.730 15.220 -11.808 1.00 81.94 86 THR A N 1
ATOM 669 C CA . THR A 1 86 ? -6.657 15.881 -11.066 1.00 81.94 86 THR A CA 1
ATOM 670 C C . THR A 1 86 ? -7.140 16.275 -9.680 1.00 81.94 86 THR A C 1
ATOM 672 O O . THR A 1 86 ? -8.256 16.752 -9.536 1.00 81.94 86 THR A O 1
ATOM 675 N N . LEU A 1 87 ? -6.283 16.137 -8.671 1.00 69.06 87 LEU A N 1
ATOM 676 C CA . LEU A 1 87 ? -6.458 16.776 -7.368 1.00 69.06 87 LEU A CA 1
ATOM 677 C C . LEU A 1 87 ? -5.155 17.483 -7.012 1.00 69.06 87 LEU A C 1
ATOM 679 O O . LEU A 1 87 ? -4.091 16.861 -7.036 1.00 69.06 87 LEU A O 1
ATOM 683 N N . LYS A 1 88 ? -5.221 18.791 -6.728 1.00 70.19 88 LYS A N 1
ATOM 684 C CA . LYS A 1 88 ? -4.042 19.625 -6.405 1.00 70.19 88 LYS A CA 1
ATOM 685 C C . LYS A 1 88 ? -2.894 19.502 -7.429 1.00 70.19 88 LYS A C 1
ATOM 687 O O . LYS A 1 88 ? -1.721 19.486 -7.066 1.00 70.19 88 LYS A O 1
ATOM 692 N N . GLY A 1 89 ? -3.228 19.406 -8.718 1.00 64.00 89 GLY A N 1
ATOM 693 C CA . GLY A 1 89 ? -2.245 19.313 -9.806 1.00 64.00 89 GLY A CA 1
ATOM 694 C C . GLY A 1 89 ? -1.691 17.908 -10.090 1.00 64.00 89 GLY A C 1
ATOM 695 O O . GLY A 1 89 ? -0.875 17.775 -11.000 1.00 64.00 89 GLY A O 1
ATOM 696 N N . VAL A 1 90 ? -2.138 16.865 -9.376 1.00 71.88 90 VAL A N 1
ATOM 697 C CA . VAL A 1 90 ? -1.731 15.465 -9.607 1.00 71.88 90 VAL A CA 1
ATOM 698 C C . VAL A 1 90 ? -2.881 14.661 -10.203 1.00 71.88 90 VAL A C 1
ATOM 700 O O . VAL A 1 90 ? -3.990 14.681 -9.676 1.00 71.88 90 VAL A O 1
ATOM 703 N N . CYS A 1 91 ? -2.618 13.939 -11.296 1.00 81.62 91 CYS A N 1
ATOM 704 C CA . CYS A 1 91 ? -3.599 13.041 -11.902 1.00 81.62 91 CYS A CA 1
ATOM 705 C C . CYS A 1 91 ? -3.602 11.670 -11.222 1.00 81.62 91 CYS A C 1
ATOM 707 O O . CYS A 1 91 ? -2.553 11.035 -11.115 1.00 81.62 91 CYS A O 1
ATOM 709 N N . TRP A 1 92 ? -4.790 11.172 -10.880 1.00 74.31 92 TRP A N 1
ATOM 710 C CA . TRP A 1 92 ? -4.969 9.880 -10.218 1.00 74.31 92 TRP A CA 1
ATOM 711 C C . TRP A 1 92 ? -5.571 8.835 -11.155 1.00 74.31 92 TRP A C 1
ATOM 713 O O . TRP A 1 92 ? -6.523 9.110 -11.889 1.00 74.31 92 TRP A O 1
ATOM 723 N N . GLY A 1 93 ? -5.026 7.616 -11.129 1.00 74.31 93 GLY A N 1
ATOM 724 C CA . GLY A 1 93 ? -5.452 6.534 -12.018 1.00 74.31 93 GLY A CA 1
ATOM 725 C C . GLY A 1 93 ? -6.919 6.142 -11.850 1.00 74.31 93 GLY A C 1
ATOM 726 O O . GLY A 1 93 ? -7.618 5.934 -12.840 1.00 74.31 93 GLY A O 1
ATOM 727 N N . ASN A 1 94 ? -7.423 6.082 -10.616 1.00 67.44 94 ASN A N 1
ATOM 728 C CA . ASN A 1 94 ? -8.823 5.760 -10.320 1.00 67.44 94 ASN A CA 1
ATOM 729 C C . ASN A 1 94 ? -9.785 6.824 -10.866 1.00 67.44 94 ASN A C 1
ATOM 731 O O . ASN A 1 94 ? -10.779 6.464 -11.494 1.00 67.44 94 ASN A O 1
ATOM 735 N N . LEU A 1 95 ? -9.462 8.112 -10.718 1.00 81.19 95 LEU A N 1
ATOM 736 C CA . LEU A 1 95 ? -10.265 9.203 -11.280 1.00 81.19 95 LEU A CA 1
ATOM 737 C C . LEU A 1 95 ? -10.216 9.210 -12.812 1.00 81.19 95 LEU A C 1
ATOM 739 O O . LEU A 1 95 ? -11.238 9.398 -13.467 1.00 81.19 95 LEU A O 1
ATOM 743 N N . ALA A 1 96 ? -9.049 8.929 -13.394 1.00 87.69 96 ALA A N 1
ATOM 744 C CA . ALA A 1 96 ? -8.877 8.749 -14.832 1.00 87.69 96 ALA A CA 1
ATOM 745 C C . ALA A 1 96 ? -9.700 7.566 -15.385 1.00 87.69 96 ALA A C 1
ATOM 747 O O . ALA A 1 96 ? -10.332 7.682 -16.439 1.00 87.69 96 ALA A O 1
ATOM 748 N N . ALA A 1 97 ? -9.737 6.441 -14.666 1.00 77.81 97 ALA A N 1
ATOM 749 C CA . ALA A 1 97 ? -10.568 5.290 -15.005 1.00 77.81 97 ALA A CA 1
ATOM 750 C C . ALA A 1 97 ? -12.064 5.618 -14.883 1.00 77.81 97 ALA A C 1
ATOM 752 O O . ALA A 1 97 ? -12.835 5.345 -15.803 1.00 77.81 97 ALA A O 1
ATOM 753 N N . GLU A 1 98 ? -12.482 6.265 -13.794 1.00 78.19 98 GLU A N 1
ATOM 754 C CA . GLU A 1 98 ? -13.878 6.656 -13.596 1.00 78.19 98 GLU A CA 1
ATOM 755 C C . GLU A 1 98 ? -14.339 7.670 -14.653 1.00 78.19 98 GLU A C 1
ATOM 757 O O . GLU A 1 98 ? -15.443 7.559 -15.194 1.00 78.19 98 GLU A O 1
ATOM 762 N N . PHE A 1 99 ? -13.474 8.616 -15.024 1.00 91.56 99 PHE A N 1
ATOM 763 C CA . PHE A 1 99 ? -13.732 9.545 -16.116 1.00 91.56 99 PHE A CA 1
ATOM 764 C C . PHE A 1 99 ? -14.019 8.798 -17.422 1.00 91.56 99 PHE A C 1
ATOM 766 O O . PHE A 1 99 ? -14.969 9.140 -18.130 1.00 91.56 99 PHE A O 1
ATOM 773 N N . ALA A 1 100 ? -13.271 7.733 -17.724 1.00 90.00 100 ALA A N 1
ATOM 774 C CA . ALA A 1 100 ? -13.538 6.897 -18.888 1.00 90.00 100 ALA A CA 1
ATOM 775 C C . ALA A 1 100 ? -14.862 6.117 -18.785 1.00 90.00 100 ALA A C 1
ATOM 777 O O . ALA A 1 100 ? -15.634 6.091 -19.753 1.00 90.00 100 ALA A O 1
ATOM 778 N N . ILE A 1 101 ? -15.193 5.584 -17.603 1.00 84.38 101 ILE A N 1
ATOM 779 C CA . ILE A 1 101 ? -16.479 4.914 -17.339 1.00 84.38 101 ILE A CA 1
ATOM 780 C C . ILE A 1 101 ? -17.651 5.872 -17.576 1.00 84.38 101 ILE A C 1
ATOM 782 O O . ILE A 1 101 ? -18.630 5.503 -18.232 1.00 84.38 101 ILE A O 1
ATOM 786 N N . LYS A 1 102 ? -17.549 7.133 -17.134 1.00 83.44 102 LYS A N 1
ATOM 787 C CA . LYS A 1 102 ? -18.581 8.157 -17.385 1.00 83.44 102 LYS A CA 1
ATOM 788 C C . LYS A 1 102 ? -18.723 8.524 -18.866 1.00 83.44 102 LYS A C 1
ATOM 790 O O . LYS A 1 102 ? -19.768 9.031 -19.270 1.00 83.44 102 LYS A O 1
ATOM 795 N N . HIS A 1 103 ? -17.734 8.195 -19.695 1.00 92.00 103 HIS A N 1
ATOM 796 C CA . HIS A 1 103 ? -17.801 8.270 -21.158 1.00 92.00 103 HIS A CA 1
ATOM 797 C C . HIS A 1 103 ? -18.276 6.966 -21.819 1.00 92.00 103 HIS A C 1
ATOM 799 O O . HIS A 1 103 ? -18.379 6.878 -23.040 1.00 92.00 103 HIS A O 1
ATOM 805 N N . GLY A 1 104 ? -18.654 5.959 -21.027 1.00 84.88 104 GLY A N 1
ATOM 806 C CA . GLY A 1 104 ? -19.150 4.669 -21.508 1.00 84.88 104 GLY A CA 1
ATOM 807 C C . GLY A 1 104 ? -18.061 3.709 -21.952 1.00 84.88 104 GLY A C 1
ATOM 808 O O . GLY A 1 104 ? -18.370 2.751 -22.661 1.00 84.88 104 GLY A O 1
ATOM 809 N N . ILE A 1 105 ? -16.815 3.967 -21.564 1.00 91.38 105 ILE A N 1
ATOM 810 C CA . ILE A 1 105 ? -15.695 3.070 -21.802 1.00 91.38 105 ILE A CA 1
ATOM 811 C C . ILE A 1 105 ? -15.370 2.394 -20.474 1.00 91.38 105 ILE A C 1
ATOM 813 O O . ILE A 1 105 ? -14.919 3.052 -19.543 1.00 91.38 105 ILE A O 1
ATOM 817 N N . GLY A 1 106 ? -15.627 1.088 -20.384 1.00 83.19 106 GLY A N 1
ATOM 818 C CA . GLY A 1 106 ? -15.223 0.297 -19.223 1.00 83.19 106 GLY A CA 1
ATOM 819 C C . GLY A 1 106 ? -13.714 0.407 -19.022 1.00 83.19 106 GLY A C 1
ATOM 820 O O . GLY A 1 106 ? -12.949 0.221 -19.976 1.00 83.19 106 GLY A O 1
ATOM 821 N N . ALA A 1 107 ? -13.306 0.797 -17.820 1.00 85.94 107 ALA A N 1
ATOM 822 C CA . ALA A 1 107 ? -11.921 1.050 -17.473 1.00 85.94 107 ALA A CA 1
ATOM 823 C C . ALA A 1 107 ? -11.691 0.776 -15.990 1.00 85.94 107 ALA A C 1
ATOM 825 O O . ALA A 1 107 ? -12.612 0.862 -15.181 1.00 85.94 107 ALA A O 1
ATOM 826 N N . ARG A 1 108 ? -10.448 0.487 -15.624 1.00 81.62 108 ARG A N 1
ATOM 827 C CA . ARG A 1 108 ? -10.033 0.293 -14.234 1.00 81.62 108 ARG A CA 1
ATOM 828 C C . ARG A 1 108 ? -8.625 0.824 -14.037 1.00 81.62 108 ARG A C 1
ATOM 830 O O . ARG A 1 108 ? -7.783 0.694 -14.925 1.00 81.62 108 ARG A O 1
ATOM 837 N N . SER A 1 109 ? -8.387 1.411 -12.871 1.00 82.75 109 SER A N 1
ATOM 838 C CA . SER A 1 109 ? -7.037 1.709 -12.412 1.00 82.75 109 SER A CA 1
ATOM 839 C C . SER A 1 109 ? -6.496 0.486 -11.714 1.00 82.75 109 SER A C 1
ATOM 841 O O . SER A 1 109 ? -7.148 -0.063 -10.830 1.00 82.75 109 SER A O 1
ATOM 843 N N . ILE A 1 110 ? -5.314 0.066 -12.117 1.00 65.69 110 ILE A N 1
ATOM 844 C CA . ILE A 1 110 ? -4.611 -1.059 -11.523 1.00 65.69 110 ILE A CA 1
ATOM 845 C C . ILE A 1 110 ? -3.166 -0.650 -11.278 1.00 65.69 110 ILE A C 1
ATOM 847 O O . ILE A 1 110 ? -2.670 0.305 -11.884 1.00 65.69 110 ILE A O 1
ATOM 851 N N . THR A 1 111 ? -2.472 -1.390 -10.425 1.00 72.06 111 THR A N 1
ATOM 852 C CA . THR A 1 111 ? -1.016 -1.287 -10.326 1.00 72.06 111 THR A CA 1
ATOM 853 C C . THR A 1 111 ? -0.403 -1.588 -11.688 1.00 72.06 111 THR A C 1
ATOM 855 O O . THR A 1 111 ? -0.785 -2.554 -12.354 1.00 72.06 111 THR A O 1
ATOM 858 N N . ALA A 1 112 ? 0.519 -0.738 -12.133 1.00 65.69 112 ALA A N 1
ATOM 859 C CA . ALA A 1 112 ? 1.091 -0.900 -13.452 1.00 65.69 112 ALA A CA 1
ATOM 860 C C . ALA A 1 112 ? 2.055 -2.083 -13.490 1.00 65.69 112 ALA A C 1
ATOM 862 O O . ALA A 1 112 ? 2.993 -2.158 -12.703 1.00 65.69 112 ALA A O 1
ATOM 863 N N . SER A 1 113 ? 1.856 -2.973 -14.455 1.00 71.75 113 SER A N 1
ATOM 864 C CA . SER A 1 113 ? 2.776 -4.065 -14.737 1.00 71.75 113 SER A CA 1
ATOM 865 C C . SER A 1 113 ? 3.156 -4.054 -16.213 1.00 71.75 113 SER A C 1
ATOM 867 O O . SER A 1 113 ? 2.344 -3.737 -17.089 1.00 71.75 113 SER A O 1
ATOM 869 N N . ARG A 1 114 ? 4.409 -4.384 -16.523 1.00 77.56 114 ARG A N 1
ATOM 870 C CA . ARG A 1 114 ? 4.903 -4.394 -17.905 1.00 77.56 114 ARG A CA 1
ATOM 871 C C . ARG A 1 114 ? 4.121 -5.401 -18.730 1.00 77.56 114 ARG A C 1
ATOM 873 O O . ARG A 1 114 ? 3.822 -5.163 -19.900 1.00 77.56 114 ARG A O 1
ATOM 880 N N . SER A 1 115 ? 3.831 -6.538 -18.112 1.00 71.19 115 SER A N 1
ATOM 881 C CA . SER A 1 115 ? 3.132 -7.657 -18.725 1.00 71.19 115 SER A CA 1
ATOM 882 C C . SER A 1 115 ? 1.701 -7.271 -19.076 1.00 71.19 115 SER A C 1
ATOM 884 O O . SER A 1 115 ? 1.278 -7.491 -20.207 1.00 71.19 115 SER A O 1
ATOM 886 N N . GLU A 1 116 ? 0.990 -6.612 -18.159 1.00 80.62 116 GLU A N 1
ATOM 887 C CA . GLU A 1 116 ? -0.368 -6.150 -18.427 1.00 80.62 116 GLU A CA 1
ATOM 888 C C . GLU A 1 116 ? -0.381 -5.039 -19.473 1.00 80.62 116 GLU A C 1
ATOM 890 O O . GLU A 1 116 ? -1.189 -5.098 -20.394 1.00 80.62 116 GLU A O 1
ATOM 895 N N . ALA A 1 117 ? 0.571 -4.097 -19.435 1.00 73.69 117 ALA A N 1
ATOM 896 C CA . ALA A 1 117 ? 0.719 -3.121 -20.515 1.00 73.69 117 ALA A CA 1
ATOM 897 C C . ALA A 1 117 ? 0.875 -3.814 -21.877 1.00 73.69 117 ALA A C 1
ATOM 899 O O . ALA A 1 117 ? 0.208 -3.450 -22.839 1.00 73.69 117 ALA A O 1
ATOM 900 N N . ILE A 1 118 ? 1.723 -4.839 -21.970 1.00 85.12 118 ILE A N 1
ATOM 901 C CA . ILE A 1 118 ? 1.922 -5.596 -23.210 1.00 85.12 118 ILE A CA 1
ATOM 902 C C . ILE A 1 118 ? 0.650 -6.346 -23.620 1.00 85.12 118 ILE A C 1
ATOM 904 O O . ILE A 1 118 ? 0.298 -6.299 -24.796 1.00 85.12 118 ILE A O 1
ATOM 908 N N . ASN A 1 119 ? -0.038 -7.008 -22.688 1.00 83.00 119 ASN A N 1
ATOM 909 C CA . ASN A 1 119 ? -1.258 -7.771 -22.964 1.00 83.00 119 ASN A CA 1
ATOM 910 C C . ASN A 1 119 ? -2.369 -6.866 -23.486 1.00 83.00 119 ASN A C 1
ATOM 912 O O . ASN A 1 119 ? -2.962 -7.144 -24.522 1.00 83.00 119 ASN A O 1
ATOM 916 N N . GLN A 1 120 ? -2.597 -5.744 -22.806 1.00 89.12 120 GLN A N 1
ATOM 917 C CA . GLN A 1 120 ? -3.557 -4.732 -23.225 1.00 89.12 120 GLN A CA 1
ATOM 918 C C . GLN A 1 120 ? -3.243 -4.260 -24.648 1.00 89.12 120 GLN A C 1
ATOM 920 O O . GLN A 1 120 ? -4.105 -4.303 -25.524 1.00 89.12 120 GLN A O 1
ATOM 925 N N . LEU A 1 121 ? -1.985 -3.915 -24.925 1.00 91.25 121 LEU A N 1
ATOM 926 C CA . LEU A 1 121 ? -1.567 -3.442 -26.244 1.00 91.25 121 LEU A CA 1
ATOM 927 C C . LEU A 1 121 ? -1.699 -4.511 -27.338 1.00 91.25 121 LEU A C 1
ATOM 929 O O . LEU A 1 121 ? -2.113 -4.188 -28.451 1.00 91.25 121 LEU A O 1
ATOM 933 N N . GLN A 1 122 ? -1.393 -5.775 -27.033 1.00 87.81 122 GLN A N 1
ATOM 934 C CA . GLN A 1 122 ? -1.603 -6.907 -27.944 1.00 87.81 122 GLN A CA 1
ATOM 935 C C . GLN A 1 122 ? -3.088 -7.159 -28.220 1.00 87.81 122 GLN A C 1
ATOM 937 O O . GLN A 1 122 ? -3.459 -7.454 -29.355 1.00 87.81 122 GLN A O 1
ATOM 942 N N . ASP A 1 123 ? -3.935 -6.964 -27.212 1.00 88.12 123 ASP A N 1
ATOM 943 C CA . ASP A 1 123 ? -5.391 -7.048 -27.308 1.00 88.12 123 ASP A CA 1
ATOM 944 C C . ASP A 1 123 ? -6.024 -5.846 -28.025 1.00 88.12 123 ASP A C 1
ATOM 946 O O . ASP A 1 123 ? -7.249 -5.754 -28.126 1.00 88.12 123 ASP A O 1
ATOM 950 N N . GLY A 1 124 ? -5.226 -4.897 -28.517 1.00 92.12 124 GLY A N 1
ATOM 951 C CA . GLY A 1 124 ? -5.742 -3.711 -29.188 1.00 92.12 124 GLY A CA 1
ATOM 952 C C . GLY A 1 124 ? -6.224 -2.613 -28.239 1.00 92.12 124 GLY A C 1
ATOM 953 O O . GLY A 1 124 ? -7.011 -1.762 -28.656 1.00 92.12 124 GLY A O 1
ATOM 954 N N . LYS A 1 125 ? -5.803 -2.635 -26.970 1.00 94.75 125 LYS A N 1
ATOM 955 C CA . LYS A 1 125 ? -6.249 -1.738 -25.896 1.00 94.75 125 LYS A CA 1
ATOM 956 C C . LYS A 1 125 ? -5.098 -0.789 -25.514 1.00 94.75 125 LYS A C 1
ATOM 958 O O . LYS A 1 125 ? -4.061 -1.265 -25.050 1.00 94.75 125 LYS A O 1
ATOM 963 N N . PRO A 1 126 ? -5.216 0.539 -25.719 1.00 96.56 126 PRO A N 1
ATOM 964 C CA . PRO A 1 126 ? -4.213 1.487 -25.236 1.00 96.56 126 PRO A CA 1
ATOM 965 C C . PRO A 1 126 ? -4.165 1.477 -23.707 1.00 96.56 126 PRO A C 1
ATOM 967 O O . PRO A 1 126 ? -5.118 1.057 -23.058 1.00 96.56 126 PRO A O 1
ATOM 970 N N . VAL A 1 127 ? -3.082 1.985 -23.129 1.00 97.19 127 VAL A N 1
ATOM 971 C CA . VAL A 1 127 ? -2.907 2.043 -21.671 1.00 97.19 127 VAL A CA 1
ATOM 972 C C . VAL A 1 127 ? -2.490 3.448 -21.278 1.00 97.19 127 VAL A C 1
ATOM 974 O O . VAL A 1 127 ? -1.510 3.960 -21.807 1.00 97.19 127 VAL A O 1
ATOM 977 N N . VAL A 1 128 ? -3.207 4.081 -20.353 1.00 97.50 128 VAL A N 1
ATOM 978 C CA . VAL A 1 128 ? -2.727 5.323 -19.724 1.00 97.50 128 VAL A CA 1
ATOM 979 C C . VAL A 1 128 ? -1.913 4.926 -18.505 1.00 97.50 128 VAL A C 1
ATOM 981 O O . VAL A 1 128 ? -2.383 4.125 -17.710 1.00 97.50 128 VAL A O 1
ATOM 984 N N . ILE A 1 129 ? -0.700 5.438 -18.345 1.00 91.94 129 ILE A N 1
ATOM 985 C CA . ILE A 1 129 ? 0.224 4.973 -17.307 1.00 91.94 129 ILE A CA 1
ATOM 986 C C . ILE A 1 129 ? 0.879 6.159 -16.606 1.00 91.94 129 ILE A C 1
ATOM 988 O O . ILE A 1 129 ? 1.372 7.076 -17.265 1.00 91.94 129 ILE A O 1
ATOM 992 N N . GLY A 1 130 ? 0.858 6.157 -15.273 1.00 85.50 130 GLY A N 1
ATOM 993 C CA . GLY A 1 130 ? 1.688 7.053 -14.471 1.00 85.50 130 GLY A CA 1
ATOM 994 C C . GLY A 1 130 ? 3.141 6.595 -14.530 1.00 85.50 130 GLY A C 1
ATOM 995 O O . GLY A 1 130 ? 3.392 5.403 -14.597 1.00 85.50 130 GLY A O 1
ATOM 996 N N . THR A 1 131 ? 4.093 7.519 -14.542 1.00 80.12 131 THR A N 1
ATOM 997 C CA . THR A 1 131 ? 5.525 7.265 -14.760 1.00 80.12 131 THR A CA 1
ATOM 998 C C . THR A 1 131 ? 6.365 8.227 -13.917 1.00 80.12 131 THR A C 1
ATOM 1000 O O . THR A 1 131 ? 5.851 9.219 -13.385 1.00 80.12 131 THR A O 1
ATOM 1003 N N . THR A 1 132 ? 7.678 7.991 -13.856 1.00 69.94 132 THR A N 1
ATOM 1004 C CA . THR A 1 132 ? 8.643 8.933 -13.264 1.00 69.94 132 THR A CA 1
ATOM 1005 C C . THR A 1 132 ? 9.721 9.415 -14.237 1.00 69.94 132 THR A C 1
ATOM 1007 O O . THR A 1 132 ? 10.731 9.959 -13.789 1.00 69.94 132 THR A O 1
ATOM 1010 N N . ILE A 1 133 ? 9.523 9.284 -15.561 1.00 62.00 133 ILE A N 1
ATOM 1011 C CA . ILE A 1 133 ? 10.502 9.669 -16.613 1.00 62.00 133 ILE A CA 1
ATOM 1012 C C . ILE A 1 133 ? 11.051 11.099 -16.427 1.00 62.00 133 ILE A C 1
ATOM 1014 O O . ILE A 1 133 ? 12.165 11.409 -16.857 1.00 62.00 133 ILE A O 1
ATOM 1018 N N . LYS A 1 134 ? 10.268 11.997 -15.814 1.00 54.91 134 LYS A N 1
ATOM 1019 C CA . LYS A 1 134 ? 10.590 13.425 -15.638 1.00 54.91 134 LYS A CA 1
ATOM 1020 C C . LYS A 1 134 ? 10.363 13.951 -14.216 1.00 54.91 134 LYS A C 1
ATOM 1022 O O . LYS A 1 134 ? 10.340 15.162 -14.020 1.00 54.91 134 LYS A O 1
ATOM 1027 N N . GLY A 1 135 ? 10.226 13.059 -13.239 1.00 52.56 135 GLY A N 1
ATOM 1028 C CA . GLY A 1 135 ? 9.781 13.380 -11.880 1.00 52.56 135 GLY A CA 1
ATOM 1029 C C . GLY A 1 135 ? 8.469 12.676 -11.538 1.00 52.56 135 GLY A C 1
ATOM 1030 O O . GLY A 1 135 ? 7.835 12.086 -12.411 1.00 52.56 135 GLY A O 1
ATOM 1031 N N . PHE A 1 136 ? 8.089 12.699 -10.260 1.00 50.31 136 PHE A N 1
ATOM 1032 C CA . PHE A 1 136 ? 6.878 12.036 -9.775 1.00 50.31 136 PHE A CA 1
ATOM 1033 C C . PHE A 1 136 ? 5.618 12.542 -10.494 1.00 50.31 136 PHE A C 1
ATOM 1035 O O . PHE A 1 136 ? 5.410 13.748 -10.614 1.00 50.31 136 PHE A O 1
ATOM 1042 N N . GLY A 1 137 ? 4.773 11.610 -10.948 1.00 59.97 137 GLY A N 1
ATOM 1043 C CA . GLY A 1 137 ? 3.426 11.909 -11.445 1.00 59.97 137 GLY A CA 1
ATOM 1044 C C . GLY A 1 137 ? 3.310 12.246 -12.935 1.00 59.97 137 GLY A C 1
ATOM 1045 O O . GLY A 1 137 ? 2.257 12.727 -13.351 1.00 59.97 137 GLY A O 1
ATOM 1046 N N . HIS A 1 138 ? 4.334 12.001 -13.764 1.00 82.25 138 HIS A N 1
ATOM 1047 C CA . HIS A 1 138 ? 4.213 12.203 -15.217 1.00 82.25 138 HIS A CA 1
ATOM 1048 C C . HIS A 1 138 ? 3.393 11.078 -15.846 1.00 82.25 138 HIS A C 1
ATOM 1050 O O . HIS A 1 138 ? 3.767 9.919 -15.734 1.00 82.25 138 HIS A O 1
ATOM 1056 N N . VAL A 1 139 ? 2.290 11.382 -16.523 1.00 88.38 139 VAL A N 1
ATOM 1057 C CA . VAL A 1 139 ? 1.382 10.365 -17.075 1.00 88.38 139 VAL A CA 1
ATOM 1058 C C . VAL A 1 139 ? 1.412 10.409 -18.598 1.00 88.38 139 VAL A C 1
ATOM 1060 O O . VAL A 1 139 ? 1.267 11.479 -19.190 1.00 88.38 139 VAL A O 1
ATOM 1063 N N . ILE A 1 140 ? 1.566 9.248 -19.233 1.00 93.25 140 ILE A N 1
ATOM 1064 C CA . ILE A 1 140 ? 1.619 9.109 -20.694 1.00 93.25 140 ILE A CA 1
ATOM 1065 C C . ILE A 1 140 ? 0.637 8.041 -21.183 1.00 93.25 140 ILE A C 1
ATOM 1067 O O . ILE A 1 140 ? 0.069 7.289 -20.389 1.00 93.25 140 ILE A O 1
ATOM 1071 N N . LEU A 1 141 ? 0.457 7.934 -22.501 1.00 95.56 141 LEU A N 1
ATOM 1072 C CA . LEU A 1 141 ? -0.337 6.870 -23.112 1.00 95.56 141 LEU A CA 1
ATOM 1073 C C . LEU A 1 141 ? 0.556 5.901 -23.890 1.00 95.56 141 LEU A C 1
ATOM 1075 O O . LEU A 1 141 ? 1.236 6.292 -24.836 1.00 95.56 141 LEU A O 1
ATOM 1079 N N . LEU A 1 142 ? 0.511 4.622 -23.532 1.00 95.44 142 LEU A N 1
ATOM 1080 C CA . LEU A 1 142 ? 1.091 3.528 -24.301 1.00 95.44 142 LEU A CA 1
ATOM 1081 C C . LEU A 1 142 ? 0.111 3.119 -25.402 1.00 95.44 142 LEU A C 1
ATOM 1083 O O . LEU A 1 142 ? -1.082 2.918 -25.156 1.00 95.44 142 LEU A O 1
ATOM 1087 N N . LYS A 1 143 ? 0.626 2.962 -26.620 1.00 93.88 143 LYS A N 1
ATOM 1088 C CA . LYS A 1 143 ? -0.151 2.570 -27.801 1.00 93.88 143 LYS A CA 1
ATOM 1089 C C . LYS A 1 143 ? 0.488 1.456 -28.616 1.00 93.88 143 LYS A C 1
ATOM 1091 O O . LYS A 1 143 ? -0.053 1.084 -29.641 1.00 93.88 143 LYS A O 1
ATOM 1096 N N . GLY A 1 144 ? 1.613 0.887 -28.210 1.00 91.38 144 GLY A N 1
ATOM 1097 C CA . GLY A 1 144 ? 2.151 -0.285 -28.892 1.00 91.38 144 GLY A CA 1
ATOM 1098 C C . GLY A 1 144 ? 3.439 -0.777 -28.273 1.00 91.38 144 GLY A C 1
ATOM 1099 O O . GLY A 1 144 ? 3.961 -0.174 -27.338 1.00 91.38 144 GLY A O 1
ATOM 1100 N N . VAL A 1 145 ? 3.959 -1.870 -28.819 1.00 86.06 145 VAL A N 1
ATOM 1101 C CA . VAL A 1 145 ? 5.256 -2.428 -28.438 1.00 86.06 145 VAL A CA 1
ATOM 1102 C C . VAL A 1 145 ? 6.053 -2.634 -29.716 1.00 86.06 145 VAL A C 1
ATOM 1104 O O . VAL A 1 145 ? 5.644 -3.395 -30.591 1.00 86.06 145 VAL A O 1
ATOM 1107 N N . ALA A 1 146 ? 7.170 -1.927 -29.832 1.00 82.44 146 ALA A N 1
ATOM 1108 C CA . ALA A 1 146 ? 8.075 -2.041 -30.959 1.00 82.44 146 ALA A CA 1
ATOM 1109 C C . ALA A 1 146 ? 8.807 -3.395 -30.950 1.00 82.44 146 ALA A C 1
ATOM 1111 O O . ALA A 1 146 ? 8.922 -4.068 -29.920 1.00 82.44 146 ALA A O 1
ATOM 1112 N N . ALA A 1 147 ? 9.360 -3.797 -32.092 1.00 78.12 147 ALA A N 1
ATOM 1113 C CA . ALA A 1 147 ? 10.065 -5.063 -32.277 1.00 78.12 147 ALA A CA 1
ATOM 1114 C C . ALA A 1 147 ? 11.264 -5.227 -31.329 1.00 78.12 147 ALA A C 1
ATOM 1116 O O . ALA A 1 147 ? 11.598 -6.343 -30.933 1.00 78.12 147 ALA A O 1
ATOM 1117 N N . ASN A 1 148 ? 11.879 -4.110 -30.936 1.00 75.38 148 ASN A N 1
ATOM 1118 C CA . ASN A 1 148 ? 12.974 -4.037 -29.970 1.00 75.38 148 ASN A CA 1
ATOM 1119 C C . ASN A 1 148 ? 12.498 -4.015 -28.498 1.00 75.38 148 ASN A C 1
ATOM 1121 O O . ASN A 1 148 ? 13.295 -3.746 -27.602 1.00 75.38 148 ASN A O 1
ATOM 1125 N N . GLY A 1 149 ? 11.207 -4.248 -28.243 1.00 73.62 149 GLY A N 1
ATOM 1126 C CA . GLY A 1 149 ? 10.620 -4.354 -26.908 1.00 73.62 149 GLY A CA 1
ATOM 1127 C C . GLY A 1 149 ? 10.354 -3.029 -26.189 1.00 73.62 149 GLY A C 1
ATOM 1128 O O . GLY A 1 149 ? 9.964 -3.070 -25.019 1.00 73.62 149 GLY A O 1
ATOM 1129 N N . HIS A 1 150 ? 10.558 -1.887 -26.855 1.00 85.50 150 HIS A N 1
ATOM 1130 C CA . HIS A 1 150 ? 10.186 -0.572 -26.328 1.00 85.50 150 HIS A CA 1
ATOM 1131 C C . HIS A 1 150 ? 8.681 -0.354 -26.479 1.00 85.50 150 HIS A C 1
ATOM 1133 O O . HIS A 1 150 ? 8.079 -0.789 -27.460 1.00 85.50 150 HIS A O 1
ATOM 1139 N N . PHE A 1 151 ? 8.076 0.351 -25.533 1.00 88.12 151 PHE A N 1
ATOM 1140 C CA . PHE A 1 151 ? 6.721 0.847 -25.687 1.00 88.12 151 PHE A CA 1
ATOM 1141 C C . PHE A 1 151 ? 6.708 2.024 -26.647 1.00 88.12 151 PHE A C 1
ATOM 1143 O O . PHE A 1 151 ? 7.548 2.917 -26.561 1.00 88.12 151 PHE A O 1
ATOM 1150 N N . ILE A 1 152 ? 5.741 1.997 -27.555 1.00 91.25 152 ILE A N 1
ATOM 1151 C CA . ILE A 1 152 ? 5.402 3.101 -28.438 1.00 91.25 152 ILE A CA 1
ATOM 1152 C C . ILE A 1 152 ? 4.372 3.950 -27.701 1.00 91.25 152 ILE A C 1
ATOM 1154 O O . ILE A 1 152 ? 3.304 3.447 -27.340 1.00 91.25 152 ILE A O 1
ATOM 1158 N N . CYS A 1 153 ? 4.690 5.219 -27.476 1.00 90.38 153 CYS A N 1
ATOM 1159 C CA . CYS A 1 153 ? 3.952 6.088 -26.572 1.00 90.38 153 CYS A CA 1
ATOM 1160 C C . CYS A 1 153 ? 3.521 7.389 -27.251 1.00 90.38 153 CYS A C 1
ATOM 1162 O O . CYS A 1 153 ? 4.191 7.902 -28.147 1.00 90.38 153 CYS A O 1
ATOM 1164 N N . ASN A 1 154 ? 2.412 7.939 -26.765 1.00 90.31 154 ASN A N 1
ATOM 1165 C CA . ASN A 1 154 ? 2.085 9.350 -26.886 1.00 90.31 154 ASN A CA 1
ATOM 1166 C C . ASN A 1 154 ? 2.431 10.018 -25.546 1.00 90.31 154 ASN A C 1
ATOM 1168 O O . ASN A 1 154 ? 1.672 9.882 -24.581 1.00 90.31 154 ASN A O 1
ATOM 1172 N N . ASP A 1 155 ? 3.561 10.727 -25.480 1.00 89.88 155 ASP A N 1
ATOM 1173 C CA . ASP A 1 155 ? 3.864 11.620 -24.358 1.00 89.88 155 ASP A CA 1
ATOM 1174 C C . ASP A 1 155 ? 3.185 12.988 -24.607 1.00 89.88 155 ASP A C 1
ATOM 1176 O O . ASP A 1 155 ? 3.456 13.651 -25.609 1.00 89.88 155 ASP A O 1
ATOM 1180 N N . PRO A 1 156 ? 2.263 13.435 -23.742 1.00 86.50 156 PRO A N 1
ATOM 1181 C CA . PRO A 1 156 ? 1.493 14.660 -23.964 1.00 86.50 156 PRO A CA 1
ATOM 1182 C C . PRO A 1 156 ? 2.313 15.958 -23.809 1.00 86.50 156 PRO A C 1
ATOM 1184 O O . PRO A 1 156 ? 1.859 17.019 -24.256 1.00 86.50 156 PRO A O 1
ATOM 1187 N N . TYR A 1 157 ? 3.508 15.902 -23.208 1.00 74.12 157 TYR A N 1
ATOM 1188 C CA . TYR A 1 157 ? 4.393 17.057 -23.017 1.00 74.12 157 TYR A CA 1
ATOM 1189 C C . TYR A 1 157 ? 5.503 17.135 -24.070 1.00 74.12 157 TYR A C 1
ATOM 1191 O O . TYR A 1 157 ? 5.913 18.230 -24.462 1.00 74.12 157 TYR A O 1
ATOM 1199 N N . TRP A 1 158 ? 6.001 15.986 -24.531 1.00 63.59 158 TRP A N 1
ATOM 1200 C CA . TRP A 1 158 ? 7.109 15.903 -25.478 1.00 63.59 158 TRP A CA 1
ATOM 1201 C C . TRP A 1 158 ? 6.696 15.194 -26.766 1.00 63.59 158 TRP A C 1
ATOM 1203 O O . TRP A 1 158 ? 6.042 14.167 -26.733 1.00 63.59 158 TRP A O 1
ATOM 1213 N N . ARG A 1 159 ? 7.124 15.721 -27.917 1.00 55.53 159 ARG A N 1
ATOM 1214 C CA . ARG A 1 159 ? 7.105 14.988 -29.188 1.00 55.53 159 ARG A CA 1
ATOM 1215 C C . ARG A 1 159 ? 8.415 15.244 -29.912 1.00 55.53 159 ARG A C 1
ATOM 1217 O O . ARG A 1 159 ? 8.797 16.405 -30.093 1.00 55.53 159 ARG A O 1
ATOM 1224 N N . LYS A 1 160 ? 9.110 14.185 -30.340 1.00 46.91 160 LYS A N 1
ATOM 1225 C CA . LYS A 1 160 ? 10.372 14.317 -31.087 1.00 46.91 160 LYS A CA 1
ATOM 1226 C C . LYS A 1 160 ? 10.182 15.170 -32.360 1.00 46.91 160 LYS A C 1
ATOM 1228 O O . LYS A 1 160 ? 9.158 15.042 -33.044 1.00 46.91 160 LYS A O 1
ATOM 1233 N N . PRO A 1 161 ? 11.154 16.032 -32.725 1.00 35.59 161 PRO A N 1
ATOM 1234 C CA . PRO A 1 161 ? 11.108 16.774 -33.985 1.00 35.59 161 PRO A CA 1
ATOM 1235 C C . PRO A 1 161 ? 10.954 15.815 -35.175 1.00 35.59 161 PRO A C 1
ATOM 1237 O O . PRO A 1 161 ? 11.710 14.854 -35.291 1.00 35.59 161 PRO A O 1
ATOM 1240 N N . GLY A 1 162 ? 9.971 16.064 -36.046 1.00 39.09 162 GLY A N 1
ATOM 1241 C CA . GLY A 1 162 ? 9.638 15.188 -37.182 1.00 39.09 162 GLY A CA 1
ATOM 1242 C C . GLY A 1 162 ? 8.400 14.306 -36.976 1.00 39.09 162 GLY A C 1
ATOM 1243 O O . GLY A 1 162 ? 7.919 13.713 -37.935 1.00 39.09 162 GLY A O 1
ATOM 1244 N N . GLY A 1 163 ? 7.832 14.276 -35.765 1.00 52.00 163 GLY A N 1
ATOM 1245 C CA . GLY A 1 163 ? 6.535 13.652 -35.499 1.00 52.00 163 GLY A CA 1
ATOM 1246 C C . GLY A 1 163 ? 6.553 12.131 -35.326 1.00 52.00 163 GLY A C 1
ATOM 1247 O O . GLY A 1 163 ? 5.491 11.512 -35.385 1.00 52.00 163 GLY A O 1
ATOM 1248 N N . SER A 1 164 ? 7.728 11.545 -35.104 1.00 57.97 164 SER A N 1
ATOM 1249 C CA . SER A 1 164 ? 7.873 10.142 -34.725 1.00 57.97 164 SER A CA 1
ATOM 1250 C C . SER A 1 164 ? 7.352 9.882 -33.312 1.00 57.97 164 SER A C 1
ATOM 1252 O O . SER A 1 164 ? 7.359 10.776 -32.464 1.00 57.97 164 SER A O 1
ATOM 1254 N N . ASP A 1 165 ? 6.889 8.654 -33.087 1.00 70.31 165 ASP A N 1
ATOM 1255 C CA . ASP A 1 165 ? 6.393 8.202 -31.790 1.00 70.31 165 ASP A CA 1
ATOM 1256 C C . ASP A 1 165 ? 7.507 8.182 -30.736 1.00 70.31 165 ASP A C 1
ATOM 1258 O O . ASP A 1 165 ? 8.681 7.913 -31.037 1.00 70.31 165 ASP A O 1
ATOM 1262 N N . ASP A 1 166 ? 7.139 8.449 -29.484 1.00 79.44 166 ASP A N 1
ATOM 1263 C CA . ASP A 1 166 ? 8.067 8.328 -28.370 1.00 79.44 166 ASP A CA 1
ATOM 1264 C C . ASP A 1 166 ? 8.256 6.851 -28.024 1.00 79.44 166 ASP A C 1
ATOM 1266 O O . ASP A 1 166 ? 7.314 6.060 -28.041 1.00 79.44 166 ASP A O 1
ATOM 1270 N N . LEU A 1 167 ? 9.505 6.470 -27.758 1.00 84.88 167 LEU A N 1
ATOM 1271 C CA . LEU A 1 167 ? 9.880 5.098 -27.442 1.00 84.88 167 LEU A CA 1
ATOM 1272 C C . LEU A 1 167 ? 10.506 5.085 -26.061 1.00 84.88 167 LEU A C 1
ATOM 1274 O O . LEU A 1 167 ? 11.524 5.748 -25.862 1.00 84.88 167 LEU A O 1
ATOM 1278 N N . TYR A 1 168 ? 9.914 4.311 -25.160 1.00 81.00 168 TYR A N 1
ATOM 1279 C CA . TYR A 1 168 ? 10.429 4.108 -23.814 1.00 81.00 168 TYR A CA 1
ATOM 1280 C C . TYR A 1 168 ? 10.504 2.616 -23.520 1.00 81.00 168 TYR A C 1
ATOM 1282 O O . TYR A 1 168 ? 9.560 1.861 -23.750 1.00 81.00 168 TYR A O 1
ATOM 1290 N N . THR A 1 169 ? 11.626 2.160 -22.990 1.00 80.88 169 THR A N 1
ATOM 1291 C CA . THR A 1 169 ? 11.671 0.888 -22.273 1.00 80.88 169 THR A CA 1
ATOM 1292 C C . THR A 1 169 ? 10.835 0.988 -20.996 1.00 80.88 169 THR A C 1
ATOM 1294 O O . THR A 1 169 ? 10.614 2.075 -20.468 1.00 80.88 169 THR A O 1
ATOM 1297 N N . TRP A 1 170 ? 10.401 -0.150 -20.450 1.00 78.00 170 TRP A N 1
ATOM 1298 C CA . TRP A 1 170 ? 9.725 -0.151 -19.145 1.00 78.00 170 TRP A CA 1
ATOM 1299 C C . TRP A 1 170 ? 10.584 0.476 -18.041 1.00 78.00 170 TRP A C 1
ATOM 1301 O O . TRP A 1 170 ? 10.074 1.195 -17.197 1.00 78.00 170 TRP A O 1
ATOM 1311 N N . GLY A 1 171 ? 11.902 0.250 -18.084 1.00 65.19 171 GLY A N 1
ATOM 1312 C CA . GLY A 1 171 ? 12.832 0.845 -17.126 1.00 65.19 171 GLY A CA 1
ATOM 1313 C C . GLY A 1 171 ? 12.930 2.365 -17.251 1.00 65.19 171 GLY A C 1
ATOM 1314 O O . GLY A 1 171 ? 13.027 3.049 -16.240 1.00 65.19 171 GLY A O 1
ATOM 1315 N N . GLU A 1 172 ? 12.851 2.908 -18.468 1.00 78.94 172 GLU A N 1
ATOM 1316 C CA . GLU A 1 172 ? 12.807 4.360 -18.667 1.00 78.94 172 GLU A CA 1
ATOM 1317 C C . GLU A 1 172 ? 11.511 4.968 -18.131 1.00 78.94 172 GLU A C 1
ATOM 1319 O O . GLU A 1 172 ? 11.580 6.068 -17.593 1.00 78.94 172 GLU A O 1
ATOM 1324 N N . LEU A 1 173 ? 10.375 4.250 -18.193 1.00 64.56 173 LEU A N 1
ATOM 1325 C CA . LEU A 1 173 ? 9.110 4.684 -17.576 1.00 64.56 173 LEU A CA 1
ATOM 1326 C C . LEU A 1 173 ? 9.251 4.926 -16.057 1.00 64.56 173 LEU A C 1
ATOM 1328 O O . LEU A 1 173 ? 8.517 5.733 -15.490 1.00 64.56 173 LEU A O 1
ATOM 1332 N N . GLY A 1 174 ? 10.236 4.309 -15.399 1.00 69.75 174 GLY A N 1
ATOM 1333 C CA . GLY A 1 174 ? 10.470 4.474 -13.967 1.00 69.75 174 GLY A CA 1
ATOM 1334 C C . GLY A 1 174 ? 9.321 3.909 -13.126 1.00 69.75 174 GLY A C 1
ATOM 1335 O O . GLY A 1 174 ? 8.681 2.936 -13.530 1.00 69.75 174 GLY A O 1
ATOM 1336 N N . SER A 1 175 ? 9.049 4.490 -11.954 1.00 71.25 175 SER A N 1
ATOM 1337 C CA . SER A 1 175 ? 7.943 4.016 -11.116 1.00 71.25 175 SER A CA 1
ATOM 1338 C C . SER A 1 175 ? 6.620 4.289 -11.810 1.00 71.25 175 SER A C 1
ATOM 1340 O O . SER A 1 175 ? 6.324 5.423 -12.189 1.00 71.25 175 SER A O 1
ATOM 1342 N N . CYS A 1 176 ? 5.816 3.241 -11.948 1.00 64.06 176 CYS A N 1
ATOM 1343 C CA . CYS A 1 176 ? 4.510 3.336 -12.567 1.00 64.06 176 CYS A CA 1
ATOM 1344 C C . CYS A 1 176 ? 3.425 3.080 -11.511 1.00 64.06 176 CYS A C 1
ATOM 1346 O O . CYS A 1 176 ? 2.964 1.949 -11.374 1.00 64.06 176 CYS A O 1
ATOM 1348 N N . PRO A 1 177 ? 3.037 4.098 -10.715 1.00 58.34 177 PRO A N 1
ATOM 1349 C CA . PRO A 1 177 ? 2.161 3.903 -9.554 1.00 58.34 177 PRO A CA 1
ATOM 1350 C C . PRO A 1 177 ? 0.764 3.407 -9.943 1.00 58.34 177 PRO A C 1
ATOM 1352 O O . PRO A 1 177 ? 0.074 2.791 -9.140 1.00 58.34 177 PRO A O 1
ATOM 1355 N N . PHE A 1 178 ? 0.349 3.651 -11.187 1.00 77.75 178 PHE A N 1
ATOM 1356 C CA . PHE A 1 178 ? -0.897 3.140 -11.733 1.00 77.75 178 PHE A CA 1
ATOM 1357 C C . PHE A 1 178 ? -0.817 2.988 -13.251 1.00 77.75 178 PHE A C 1
ATOM 1359 O O . PHE A 1 178 ? -0.069 3.695 -13.934 1.00 77.75 178 PHE A O 1
ATOM 1366 N N . MET A 1 179 ? -1.672 2.126 -13.788 1.00 82.44 179 MET A N 1
ATOM 1367 C CA . MET A 1 179 ? -2.131 2.205 -15.164 1.00 82.44 179 MET A CA 1
ATOM 1368 C C . MET A 1 179 ? -3.654 2.143 -15.213 1.00 82.44 179 MET A C 1
ATOM 1370 O O . MET A 1 179 ? -4.294 1.434 -14.440 1.00 82.44 179 MET A O 1
ATOM 1374 N N . VAL A 1 180 ? -4.237 2.875 -16.149 1.00 91.88 180 VAL A N 1
ATOM 1375 C CA . VAL A 1 180 ? -5.636 2.748 -16.523 1.00 91.88 180 VAL A CA 1
ATOM 1376 C C . VAL A 1 180 ? -5.706 1.840 -17.734 1.00 91.88 180 VAL A C 1
ATOM 1378 O O . VAL A 1 180 ? -5.185 2.164 -18.807 1.00 91.88 180 VAL A O 1
ATOM 1381 N N . VAL A 1 181 ? -6.358 0.701 -17.538 1.00 90.19 181 VAL A N 1
ATOM 1382 C CA . VAL A 1 181 ? -6.632 -0.284 -18.581 1.00 90.19 181 VAL A CA 1
ATOM 1383 C C . VAL A 1 181 ? -8.108 -0.264 -18.930 1.00 90.19 181 VAL A C 1
ATOM 1385 O O . VAL A 1 181 ? -8.949 0.093 -18.103 1.00 90.19 181 VAL A O 1
ATOM 1388 N N . PHE A 1 182 ? -8.424 -0.650 -20.160 1.00 90.62 182 PHE A N 1
ATOM 1389 C CA . PHE A 1 182 ? -9.773 -0.572 -20.704 1.00 90.62 182 PHE A CA 1
ATOM 1390 C C . PHE A 1 182 ? -10.303 -1.968 -21.013 1.00 90.62 182 PHE A C 1
ATOM 1392 O O . PHE A 1 182 ? -9.565 -2.868 -21.403 1.00 90.62 182 PHE A O 1
ATOM 1399 N N . ASP A 1 183 ? -11.607 -2.162 -20.867 1.00 87.19 183 ASP A N 1
ATOM 1400 C CA . ASP A 1 183 ? -12.195 -3.503 -20.906 1.00 87.19 183 ASP A CA 1
ATOM 1401 C C . ASP A 1 183 ? -12.367 -4.055 -22.331 1.00 87.19 183 ASP A C 1
ATOM 1403 O O . ASP A 1 183 ? -12.621 -5.246 -22.516 1.00 87.19 183 ASP A O 1
ATOM 1407 N N . ARG A 1 184 ? -12.216 -3.212 -23.362 1.00 89.62 184 ARG A N 1
ATOM 1408 C CA . ARG A 1 184 ? -12.431 -3.584 -24.768 1.00 89.62 184 ARG A CA 1
ATOM 1409 C C . ARG A 1 184 ? -11.356 -3.022 -25.686 1.00 89.62 184 ARG A C 1
ATOM 1411 O O . ARG A 1 184 ? -10.855 -1.936 -25.436 1.00 89.62 184 ARG A O 1
ATOM 1418 N N . ALA A 1 185 ? -11.064 -3.738 -26.768 1.00 92.12 185 ALA A N 1
ATOM 1419 C CA . ALA A 1 185 ? -10.166 -3.282 -27.828 1.00 92.12 185 ALA A CA 1
ATOM 1420 C C . ALA A 1 185 ? -10.700 -2.029 -28.541 1.00 92.12 185 ALA A C 1
ATOM 1422 O O . ALA A 1 185 ? -11.913 -1.786 -28.576 1.00 92.12 185 ALA A O 1
ATOM 1423 N N . LEU A 1 186 ? -9.800 -1.264 -29.163 1.00 90.06 186 LEU A N 1
ATOM 1424 C CA . LEU A 1 186 ? -10.184 -0.207 -30.094 1.00 90.06 186 LEU A CA 1
ATOM 1425 C C . LEU A 1 186 ? -10.978 -0.789 -31.279 1.00 90.06 186 LEU A C 1
ATOM 1427 O O . LEU A 1 186 ? -10.690 -1.900 -31.736 1.00 90.06 186 LEU A O 1
ATOM 1431 N N . PRO A 1 187 ? -11.967 -0.052 -31.813 1.00 83.81 187 PRO A N 1
ATOM 1432 C CA . PRO A 1 187 ? -12.708 -0.492 -32.988 1.00 83.81 187 PRO A CA 1
ATOM 1433 C C . PRO A 1 187 ? -11.771 -0.671 -34.194 1.00 83.81 187 PRO A C 1
ATOM 1435 O O . PRO A 1 187 ? -10.944 0.191 -34.491 1.00 83.81 187 PRO A O 1
ATOM 1438 N N . SER A 1 188 ? -11.912 -1.793 -34.908 1.00 64.19 188 SER A N 1
ATOM 1439 C CA . SER A 1 188 ? -11.108 -2.114 -36.093 1.00 64.19 188 SER A CA 1
ATOM 1440 C C . SER A 1 188 ? -11.301 -1.063 -37.191 1.00 64.19 188 SER A C 1
ATOM 1442 O O . SER A 1 188 ? -12.415 -0.886 -37.687 1.00 64.19 188 SER A O 1
ATOM 1444 N N . GLN A 1 189 ? -10.220 -0.395 -37.592 1.00 51.97 189 GLN A N 1
ATOM 1445 C CA . GLN A 1 189 ? -10.212 0.557 -38.707 1.00 51.97 189 GLN A CA 1
ATOM 1446 C C . GLN A 1 189 ? -9.830 -0.151 -40.024 1.00 51.97 189 GLN A C 1
ATOM 1448 O O . GLN A 1 189 ? -9.032 -1.093 -39.999 1.00 51.97 189 GLN A O 1
ATOM 1453 N N . PRO A 1 190 ? -10.369 0.272 -41.182 1.00 38.31 190 PRO A N 1
ATOM 1454 C CA . PRO A 1 190 ? -9.997 -0.284 -42.484 1.00 38.31 190 PRO A CA 1
ATOM 1455 C C . PRO A 1 190 ? -8.510 -0.020 -42.794 1.00 38.31 190 PRO A C 1
ATOM 1457 O O . PRO A 1 190 ? -8.021 1.096 -42.637 1.00 38.31 190 PRO A O 1
ATOM 1460 N N . THR A 1 191 ? -7.775 -1.054 -43.210 1.00 37.72 191 THR A N 1
ATOM 1461 C CA . THR A 1 191 ? -6.311 -1.029 -43.382 1.00 37.72 191 THR A CA 1
ATOM 1462 C C . THR A 1 191 ? -5.849 -0.268 -44.635 1.00 37.72 191 THR A C 1
ATOM 1464 O O . THR A 1 191 ? -6.427 -0.404 -45.713 1.00 37.72 191 THR A O 1
ATOM 1467 N N . ALA A 1 192 ? -4.748 0.483 -44.509 1.00 32.81 192 ALA A N 1
ATOM 1468 C CA . ALA A 1 192 ? -3.973 1.076 -45.610 1.00 32.81 192 ALA A CA 1
ATOM 1469 C C . ALA A 1 192 ? -2.601 0.357 -45.759 1.00 32.81 192 ALA A C 1
ATOM 1471 O O . ALA A 1 192 ? -2.127 -0.221 -44.780 1.00 32.81 192 ALA A O 1
ATOM 1472 N N . PRO A 1 193 ? -1.961 0.332 -46.951 1.00 32.25 193 PRO A N 1
ATOM 1473 C CA . PRO A 1 193 ? -0.848 -0.582 -47.260 1.00 32.25 193 PRO A CA 1
ATOM 1474 C C . PRO A 1 193 ? 0.545 -0.091 -46.790 1.00 32.25 193 PRO A C 1
ATOM 1476 O O . PRO A 1 193 ? 0.788 1.108 -46.696 1.00 32.25 193 PRO A O 1
ATOM 1479 N N . ALA A 1 194 ? 1.463 -1.036 -46.524 1.00 29.25 194 ALA A N 1
ATOM 1480 C CA . ALA A 1 194 ? 2.745 -0.846 -45.812 1.00 29.25 194 ALA A CA 1
ATOM 1481 C C . ALA A 1 194 ? 3.978 -0.465 -46.689 1.00 29.25 194 ALA A C 1
ATOM 1483 O O . ALA A 1 194 ? 4.021 -0.869 -47.855 1.00 29.25 194 ALA A O 1
ATOM 1484 N N . PRO A 1 195 ? 5.024 0.210 -46.140 1.00 32.84 195 PRO A N 1
ATOM 1485 C CA . PRO A 1 195 ? 6.298 0.489 -46.831 1.00 32.84 195 PRO A CA 1
ATOM 1486 C C . PRO A 1 195 ? 7.523 -0.350 -46.347 1.00 32.84 195 PRO A C 1
ATOM 1488 O O . PRO A 1 195 ? 7.464 -1.023 -45.323 1.00 32.84 195 PRO A O 1
ATOM 1491 N N . GLN A 1 196 ? 8.623 -0.322 -47.128 1.00 29.64 196 GLN A N 1
ATOM 1492 C CA . GLN A 1 196 ? 9.844 -1.184 -47.112 1.00 29.64 196 GLN A CA 1
ATOM 1493 C C . GLN A 1 196 ? 11.051 -0.625 -46.285 1.00 29.64 196 GLN A C 1
ATOM 1495 O O . GLN A 1 196 ? 11.039 0.570 -45.996 1.00 29.64 196 GLN A O 1
ATOM 1500 N N . PRO A 1 197 ? 12.108 -1.422 -45.943 1.00 33.22 197 PRO A N 1
ATOM 1501 C CA . PRO A 1 197 ? 13.143 -1.056 -44.946 1.00 33.22 197 PRO A CA 1
ATOM 1502 C C . PRO A 1 197 ? 14.563 -0.716 -45.489 1.00 33.22 197 PRO A C 1
ATOM 1504 O O . PRO A 1 197 ? 14.916 -1.107 -46.599 1.00 33.22 197 PRO A O 1
ATOM 1507 N N . GLU A 1 198 ? 15.410 -0.085 -44.648 1.00 27.16 198 GLU A N 1
ATOM 1508 C CA . GLU A 1 198 ? 16.858 0.205 -44.862 1.00 27.16 198 GLU A CA 1
ATOM 1509 C C . GLU A 1 198 ? 17.750 -0.069 -43.598 1.00 27.16 198 GLU A C 1
ATOM 1511 O O . GLU A 1 198 ? 17.189 -0.283 -42.521 1.00 27.16 198 GLU A O 1
ATOM 1516 N N . PRO A 1 199 ? 19.113 -0.140 -43.699 1.00 29.47 199 PRO A N 1
ATOM 1517 C CA . PRO A 1 199 ? 19.969 -1.069 -42.923 1.00 29.47 199 PRO A CA 1
ATOM 1518 C C . PRO A 1 199 ? 20.826 -0.500 -41.751 1.00 29.47 199 PRO A C 1
ATOM 1520 O O . PRO A 1 199 ? 20.868 0.695 -41.483 1.00 29.47 199 PRO A O 1
ATOM 1523 N N . ALA A 1 200 ? 21.522 -1.423 -41.056 1.00 29.97 200 ALA A N 1
ATOM 1524 C CA . ALA A 1 200 ? 22.097 -1.355 -39.696 1.00 29.97 200 ALA A CA 1
ATOM 1525 C C . ALA A 1 200 ? 23.538 -0.797 -39.519 1.00 29.97 200 ALA A C 1
ATOM 1527 O O . ALA A 1 200 ? 24.339 -0.791 -40.452 1.00 29.97 200 ALA A O 1
ATOM 1528 N N . VAL A 1 201 ? 23.902 -0.459 -38.263 1.00 24.52 201 VAL A N 1
ATOM 1529 C CA . VAL A 1 201 ? 25.275 -0.146 -37.787 1.00 24.52 201 VAL A CA 1
ATOM 1530 C C . VAL A 1 201 ? 25.589 -0.886 -36.467 1.00 24.52 201 VAL A C 1
ATOM 1532 O O . VAL A 1 201 ? 24.719 -1.046 -35.616 1.00 24.52 201 VAL A O 1
ATOM 1535 N N . VAL A 1 202 ? 26.840 -1.342 -36.315 1.00 31.81 202 VAL A N 1
ATOM 1536 C CA . VAL A 1 202 ? 27.388 -2.196 -35.234 1.00 31.81 202 VAL A CA 1
ATOM 1537 C C . VAL A 1 202 ? 28.109 -1.365 -34.154 1.00 31.81 202 VAL A C 1
ATOM 1539 O O . VAL A 1 202 ? 28.795 -0.406 -34.503 1.00 31.81 202 VAL A O 1
ATOM 1542 N N . ALA A 1 203 ? 28.064 -1.773 -32.874 1.00 24.48 203 ALA A N 1
ATOM 1543 C CA . ALA A 1 203 ? 28.994 -1.298 -31.833 1.00 24.48 203 ALA A CA 1
ATOM 1544 C C . ALA A 1 203 ? 29.317 -2.358 -30.745 1.00 24.48 203 ALA A C 1
ATOM 1546 O O . ALA A 1 203 ? 28.627 -3.364 -30.612 1.00 24.48 203 ALA A O 1
ATOM 1547 N N . ALA A 1 204 ? 30.427 -2.116 -30.035 1.00 24.27 204 ALA A N 1
ATOM 1548 C CA . ALA A 1 204 ? 31.337 -3.039 -29.338 1.00 24.27 204 ALA A CA 1
ATOM 1549 C C . ALA A 1 204 ? 30.916 -3.574 -27.939 1.00 24.27 204 ALA A C 1
ATOM 1551 O O . ALA A 1 204 ? 29.961 -3.107 -27.332 1.00 24.27 204 ALA A O 1
ATOM 1552 N N . HIS A 1 205 ? 31.680 -4.567 -27.446 1.00 28.28 205 HIS A N 1
ATOM 1553 C CA . HIS A 1 205 ? 31.502 -5.367 -26.213 1.00 28.28 205 HIS A CA 1
ATOM 1554 C C . HIS A 1 205 ? 31.715 -4.621 -24.869 1.00 28.28 205 HIS A C 1
ATOM 1556 O O . HIS A 1 205 ? 32.574 -3.747 -24.777 1.00 28.28 205 HIS A O 1
ATOM 1562 N N . ALA A 1 206 ? 31.016 -5.079 -23.811 1.00 25.70 206 ALA A N 1
ATOM 1563 C CA . ALA A 1 206 ? 31.104 -4.642 -22.401 1.00 25.70 206 ALA A CA 1
ATOM 1564 C C . ALA A 1 206 ? 31.422 -5.816 -21.418 1.00 25.70 206 ALA A C 1
ATOM 1566 O O . ALA A 1 206 ? 31.161 -6.967 -21.779 1.00 25.70 206 ALA A O 1
ATOM 1567 N N . PRO A 1 207 ? 31.972 -5.567 -20.199 1.00 29.12 207 PRO A N 1
ATOM 1568 C CA . PRO A 1 207 ? 32.338 -6.593 -19.202 1.00 29.12 207 PRO A CA 1
ATOM 1569 C C . PRO A 1 207 ? 31.202 -6.971 -18.205 1.00 29.12 207 PRO A C 1
ATOM 1571 O O . PRO A 1 207 ? 30.160 -6.328 -18.170 1.00 29.12 207 PRO A O 1
ATOM 1574 N N . SER A 1 208 ? 31.417 -8.053 -17.433 1.00 38.69 208 SER A N 1
ATOM 1575 C CA . SER A 1 208 ? 30.470 -8.971 -16.738 1.00 38.69 208 SER A CA 1
ATOM 1576 C C . SER A 1 208 ? 29.366 -8.396 -15.819 1.00 38.69 208 SER A C 1
ATOM 1578 O O . SER A 1 208 ? 29.621 -7.501 -15.020 1.00 38.69 208 SER A O 1
ATOM 1580 N N . ALA A 1 209 ? 28.169 -9.008 -15.867 1.00 50.03 209 ALA A N 1
ATOM 1581 C CA . ALA A 1 209 ? 26.901 -8.532 -15.294 1.00 50.03 209 ALA A CA 1
ATOM 1582 C C . ALA A 1 209 ? 26.647 -8.909 -13.813 1.00 50.03 209 ALA A C 1
ATOM 1584 O O . ALA A 1 209 ? 26.661 -10.087 -13.463 1.00 50.03 209 ALA A O 1
ATOM 1585 N N . ALA A 1 210 ? 26.335 -7.912 -12.975 1.00 53.72 210 ALA A N 1
ATOM 1586 C CA . ALA A 1 210 ? 25.668 -8.103 -11.681 1.00 53.72 210 ALA A CA 1
ATOM 1587 C C . ALA A 1 210 ? 24.200 -8.543 -11.880 1.00 53.72 210 ALA A C 1
ATOM 1589 O O . ALA A 1 210 ? 23.592 -8.213 -12.902 1.00 53.72 210 ALA A O 1
ATOM 1590 N N . THR A 1 211 ? 23.636 -9.278 -10.915 1.00 66.62 211 THR A N 1
ATOM 1591 C CA . THR A 1 211 ? 22.243 -9.754 -10.945 1.00 66.62 211 THR A CA 1
ATOM 1592 C C . THR A 1 211 ? 21.316 -8.651 -10.404 1.00 66.62 211 THR A C 1
ATOM 1594 O O . THR A 1 211 ? 21.690 -7.881 -9.521 1.00 66.62 211 THR A O 1
ATOM 1597 N N . GLN A 1 212 ? 20.103 -8.525 -10.944 1.00 73.56 212 GLN A N 1
ATOM 1598 C CA . GLN A 1 212 ? 19.095 -7.585 -10.437 1.00 73.56 212 GLN A CA 1
ATOM 1599 C C . GLN A 1 212 ? 18.405 -8.128 -9.171 1.00 73.56 212 GLN A C 1
ATOM 1601 O O . GLN A 1 212 ? 18.331 -9.339 -8.935 1.00 73.56 212 GLN A O 1
ATOM 1606 N N . VAL A 1 213 ? 17.866 -7.225 -8.354 1.00 71.56 213 VAL A N 1
ATOM 1607 C CA . VAL A 1 213 ? 17.045 -7.581 -7.187 1.00 71.56 213 VAL A CA 1
ATOM 1608 C C . VAL A 1 213 ? 15.795 -8.339 -7.645 1.00 71.56 213 VAL A C 1
ATOM 1610 O O . VAL A 1 213 ? 15.161 -7.955 -8.623 1.00 71.56 213 VAL A O 1
ATOM 1613 N N . GLY A 1 214 ? 15.491 -9.466 -7.001 1.00 72.81 214 GLY A N 1
ATOM 1614 C CA . GLY A 1 214 ? 14.382 -10.352 -7.353 1.00 72.81 214 GLY A CA 1
ATOM 1615 C C . GLY A 1 214 ? 14.519 -11.054 -8.713 1.00 72.81 214 GLY A C 1
ATOM 1616 O O . GLY A 1 214 ? 13.534 -11.601 -9.211 1.00 72.81 214 GLY A O 1
ATOM 1617 N N . GLN A 1 215 ? 15.696 -11.032 -9.356 1.00 82.19 215 GLN A N 1
ATOM 1618 C CA . GLN A 1 215 ? 15.856 -11.525 -10.728 1.00 82.19 215 GLN A CA 1
ATOM 1619 C C . GLN A 1 215 ? 15.544 -13.020 -10.863 1.00 82.19 215 GLN A C 1
ATOM 1621 O O . GLN A 1 215 ? 16.280 -13.873 -10.370 1.00 82.19 215 GLN A O 1
ATOM 1626 N N . GLY A 1 216 ? 14.536 -13.335 -11.674 1.00 75.81 216 GLY A N 1
ATOM 1627 C CA . GLY A 1 216 ? 14.103 -14.708 -11.946 1.00 75.81 216 GLY A CA 1
ATOM 1628 C C . GLY A 1 216 ? 12.803 -15.097 -11.247 1.00 75.81 216 GLY A C 1
ATOM 1629 O O . GLY A 1 216 ? 12.347 -16.219 -11.451 1.00 75.81 216 GLY A O 1
ATOM 1630 N N . LEU A 1 217 ? 12.207 -14.183 -10.478 1.00 72.25 217 LEU A N 1
ATOM 1631 C CA . LEU A 1 217 ? 10.870 -14.333 -9.909 1.00 72.25 217 LEU A CA 1
ATOM 1632 C C . LEU A 1 217 ? 9.797 -13.757 -10.842 1.00 72.25 217 LEU A C 1
ATOM 1634 O O . LEU A 1 217 ? 10.106 -13.149 -11.872 1.00 72.25 217 LEU A O 1
ATOM 1638 N N . ASN A 1 218 ? 8.529 -13.996 -10.498 1.00 63.03 218 ASN A N 1
ATOM 1639 C CA . ASN A 1 218 ? 7.412 -13.315 -11.146 1.00 63.03 218 ASN A CA 1
ATOM 1640 C C . ASN A 1 218 ? 7.412 -11.821 -10.775 1.00 63.03 218 ASN A C 1
ATOM 1642 O O . ASN A 1 218 ? 8.091 -11.390 -9.850 1.00 63.03 218 ASN A O 1
ATOM 1646 N N . GLU A 1 219 ? 6.633 -11.031 -11.503 1.00 48.50 219 GLU A N 1
ATOM 1647 C CA . GLU A 1 219 ? 6.641 -9.572 -11.388 1.00 48.50 219 GLU A CA 1
ATOM 1648 C C . GLU A 1 219 ? 6.251 -9.061 -9.990 1.00 48.50 219 GLU A C 1
ATOM 1650 O O . GLU A 1 219 ? 6.863 -8.113 -9.504 1.00 48.50 219 GLU A O 1
ATOM 1655 N N . ILE A 1 220 ? 5.301 -9.723 -9.319 1.00 55.72 220 ILE A N 1
ATOM 1656 C CA . ILE A 1 220 ? 4.849 -9.360 -7.968 1.00 55.72 220 ILE A CA 1
ATOM 1657 C C . ILE A 1 220 ? 5.968 -9.619 -6.961 1.00 55.72 220 ILE A C 1
ATOM 1659 O O . ILE A 1 220 ? 6.339 -8.730 -6.201 1.00 55.72 220 ILE A O 1
ATOM 1663 N N . ASP A 1 221 ? 6.552 -10.811 -6.992 1.00 64.81 221 ASP A N 1
ATOM 1664 C CA . ASP A 1 221 ? 7.611 -11.191 -6.065 1.00 64.81 221 ASP A CA 1
ATOM 1665 C C . ASP A 1 221 ? 8.884 -10.373 -6.312 1.00 64.81 221 ASP A C 1
ATOM 1667 O O . ASP A 1 221 ? 9.486 -9.872 -5.364 1.00 64.81 221 ASP A O 1
ATOM 1671 N N . THR A 1 222 ? 9.267 -10.139 -7.573 1.00 62.62 222 THR A N 1
ATOM 1672 C CA . THR A 1 222 ? 10.375 -9.234 -7.911 1.00 62.62 222 THR A CA 1
ATOM 1673 C C . THR A 1 222 ? 10.132 -7.830 -7.359 1.00 62.62 222 THR A C 1
ATOM 1675 O O . THR A 1 222 ? 11.053 -7.255 -6.781 1.00 62.62 222 THR A O 1
ATOM 1678 N N . GLN A 1 223 ? 8.917 -7.287 -7.487 1.00 54.53 223 GLN A N 1
ATOM 1679 C CA . GLN A 1 223 ? 8.597 -5.963 -6.956 1.00 54.53 223 GLN A CA 1
ATOM 1680 C C . GLN A 1 223 ? 8.666 -5.937 -5.427 1.00 54.53 223 GLN A C 1
ATOM 1682 O O . GLN A 1 223 ? 9.312 -5.053 -4.874 1.00 54.53 223 GLN A O 1
ATOM 1687 N N . ARG A 1 224 ? 8.125 -6.954 -4.744 1.00 63.78 224 ARG A N 1
ATOM 1688 C CA . ARG A 1 224 ? 8.225 -7.086 -3.282 1.00 63.78 224 ARG A CA 1
ATOM 1689 C C . ARG A 1 224 ? 9.690 -7.065 -2.822 1.00 63.78 224 ARG A C 1
ATOM 1691 O O . ARG A 1 224 ? 10.020 -6.342 -1.881 1.00 63.78 224 ARG A O 1
ATOM 1698 N N . PHE A 1 225 ? 10.581 -7.784 -3.517 1.00 69.12 225 PHE A N 1
ATOM 1699 C CA . PHE A 1 225 ? 12.033 -7.749 -3.283 1.00 69.12 225 PHE A CA 1
ATOM 1700 C C . PHE A 1 225 ? 12.649 -6.364 -3.517 1.00 69.12 225 PHE A C 1
ATOM 1702 O O . PHE A 1 225 ? 13.478 -5.921 -2.723 1.00 69.12 225 PHE A O 1
ATOM 1709 N N . VAL A 1 226 ? 12.261 -5.676 -4.593 1.00 58.81 226 VAL A N 1
ATOM 1710 C CA . VAL A 1 226 ? 12.725 -4.313 -4.897 1.00 58.81 226 VAL A CA 1
ATOM 1711 C C . VAL A 1 226 ? 12.264 -3.326 -3.826 1.00 58.81 226 VAL A C 1
ATOM 1713 O O . VAL A 1 226 ? 13.064 -2.501 -3.390 1.00 58.81 226 VAL A O 1
ATOM 1716 N N . ASP A 1 227 ? 11.032 -3.442 -3.340 1.00 58.31 227 ASP A N 1
ATOM 1717 C CA . ASP A 1 227 ? 10.498 -2.568 -2.298 1.00 58.31 227 ASP A CA 1
ATOM 1718 C C . ASP A 1 227 ? 11.245 -2.782 -0.979 1.00 58.31 227 ASP A C 1
ATOM 1720 O O . ASP A 1 227 ? 11.717 -1.819 -0.374 1.00 58.31 227 ASP A O 1
ATOM 1724 N N . GLY A 1 228 ? 11.445 -4.042 -0.570 1.00 61.81 228 GLY A N 1
ATOM 1725 C CA . GLY A 1 228 ? 12.279 -4.377 0.589 1.00 61.81 228 GLY A CA 1
ATOM 1726 C C . GLY A 1 228 ? 13.711 -3.852 0.452 1.00 61.81 228 GLY A C 1
ATOM 1727 O O . GLY A 1 228 ? 14.272 -3.297 1.399 1.00 61.81 228 GLY A O 1
ATOM 1728 N N . PHE A 1 229 ? 14.287 -3.942 -0.747 1.00 65.50 229 PHE A N 1
ATOM 1729 C CA . PHE A 1 229 ? 15.624 -3.435 -1.045 1.00 65.50 229 PHE A CA 1
ATOM 1730 C C . PHE A 1 229 ? 15.707 -1.908 -0.941 1.00 65.50 229 PHE A C 1
ATOM 1732 O O . PHE A 1 229 ? 16.604 -1.382 -0.281 1.00 65.50 229 PHE A O 1
ATOM 1739 N N . VAL A 1 230 ? 14.765 -1.182 -1.548 1.00 56.97 230 VAL A N 1
ATOM 1740 C CA . VAL A 1 230 ? 14.726 0.287 -1.543 1.00 56.97 230 VAL A CA 1
ATOM 1741 C C . VAL A 1 230 ? 14.475 0.827 -0.136 1.00 56.97 230 VAL A C 1
ATOM 1743 O O . VAL A 1 230 ? 15.222 1.704 0.305 1.00 56.97 230 VAL A O 1
ATOM 1746 N N . ARG A 1 231 ? 13.508 0.267 0.610 1.00 65.25 231 ARG A N 1
ATOM 1747 C CA . ARG A 1 231 ? 13.217 0.677 1.999 1.00 65.25 231 ARG A CA 1
ATOM 1748 C C . ARG A 1 231 ? 14.437 0.564 2.916 1.00 65.25 231 ARG A C 1
ATOM 1750 O O . ARG A 1 231 ? 14.632 1.390 3.804 1.00 65.25 231 ARG A O 1
ATOM 1757 N N . ASN A 1 232 ? 15.312 -0.405 2.654 1.00 62.78 232 ASN A N 1
ATOM 1758 C CA . ASN A 1 232 ? 16.529 -0.648 3.428 1.00 62.78 232 ASN A CA 1
ATOM 1759 C C . ASN A 1 232 ? 17.771 0.088 2.887 1.00 62.78 232 ASN A C 1
ATOM 1761 O O . ASN A 1 232 ? 18.900 -0.234 3.260 1.00 62.78 232 ASN A O 1
ATOM 1765 N N . GLY A 1 233 ? 17.583 1.125 2.063 1.00 53.09 233 GLY A N 1
ATOM 1766 C CA . GLY A 1 233 ? 18.653 1.990 1.555 1.00 53.09 233 GLY A CA 1
ATOM 1767 C C . GLY A 1 233 ? 19.310 1.518 0.259 1.00 53.09 233 GLY A C 1
ATOM 1768 O O . GLY A 1 233 ? 20.371 2.030 -0.097 1.00 53.09 233 GLY A O 1
ATOM 1769 N N . GLY A 1 234 ? 18.684 0.570 -0.441 1.00 58.25 234 GLY A N 1
ATOM 1770 C CA . GLY A 1 234 ? 18.996 0.199 -1.815 1.00 58.25 234 GLY A CA 1
ATOM 1771 C C . GLY A 1 234 ? 20.453 -0.184 -2.052 1.00 58.25 234 GLY A C 1
ATOM 1772 O O . GLY A 1 234 ? 21.130 -0.750 -1.191 1.00 58.25 234 GLY A O 1
ATOM 1773 N N . GLN A 1 235 ? 20.951 0.140 -3.247 1.00 61.62 235 GLN A N 1
ATOM 1774 C CA . GLN A 1 235 ? 22.306 -0.215 -3.670 1.00 61.62 235 GLN A CA 1
ATOM 1775 C C . GLN A 1 235 ? 23.380 0.353 -2.735 1.00 61.62 235 GLN A C 1
ATOM 1777 O O . GLN A 1 235 ? 24.401 -0.301 -2.538 1.00 61.62 235 GLN A O 1
ATOM 1782 N N . ASP A 1 236 ? 23.138 1.518 -2.137 1.00 64.75 236 ASP A N 1
ATOM 1783 C CA . ASP A 1 236 ? 24.118 2.208 -1.300 1.00 64.75 236 ASP A CA 1
ATOM 1784 C C . ASP A 1 236 ? 24.374 1.486 0.031 1.00 64.75 236 ASP A C 1
ATOM 1786 O O . ASP A 1 236 ? 25.488 1.541 0.551 1.00 64.75 236 ASP A O 1
ATOM 1790 N N . LYS A 1 237 ? 23.366 0.791 0.582 1.00 65.19 237 LYS A N 1
ATOM 1791 C CA . LYS A 1 237 ? 23.495 0.043 1.847 1.00 65.19 237 LYS A CA 1
ATOM 1792 C C . LYS A 1 237 ? 23.643 -1.462 1.656 1.00 65.19 237 LYS A C 1
ATOM 1794 O O . LYS A 1 237 ? 24.390 -2.089 2.406 1.00 65.19 237 LYS A O 1
ATOM 1799 N N . LEU A 1 238 ? 22.931 -2.027 0.683 1.00 71.94 238 LEU A N 1
ATOM 1800 C CA . LEU A 1 238 ? 22.834 -3.474 0.483 1.00 71.94 238 LEU A CA 1
ATOM 1801 C C . LEU A 1 238 ? 23.749 -3.978 -0.639 1.00 71.94 238 LEU A C 1
ATOM 1803 O O . LEU A 1 238 ? 24.267 -5.090 -0.563 1.00 71.94 238 LEU A O 1
ATOM 1807 N N . GLY A 1 239 ? 24.000 -3.151 -1.659 1.00 73.62 239 GLY A N 1
ATOM 1808 C CA . GLY A 1 239 ? 24.662 -3.568 -2.897 1.00 73.62 239 GLY A CA 1
ATOM 1809 C C . GLY A 1 239 ? 23.755 -4.419 -3.794 1.00 73.62 239 GLY A C 1
ATOM 1810 O O . GLY A 1 239 ? 22.785 -5.018 -3.340 1.00 73.62 239 GLY A O 1
ATOM 1811 N N . LEU A 1 240 ? 24.048 -4.478 -5.096 1.00 76.88 240 LEU A N 1
ATOM 1812 C CA . LEU A 1 240 ? 23.259 -5.309 -6.013 1.00 76.88 240 LEU A CA 1
ATOM 1813 C C . LEU A 1 240 ? 23.570 -6.800 -5.817 1.00 76.88 240 LEU A C 1
ATOM 1815 O O . LEU A 1 240 ? 24.751 -7.153 -5.770 1.00 76.88 240 LEU A O 1
ATOM 1819 N N . PRO A 1 241 ? 22.553 -7.677 -5.766 1.00 81.25 241 PRO A N 1
ATOM 1820 C CA . PRO A 1 241 ? 22.750 -9.113 -5.632 1.00 81.25 241 PRO A CA 1
ATOM 1821 C C . PRO A 1 241 ? 23.715 -9.682 -6.671 1.00 81.25 241 PRO A C 1
ATOM 1823 O O . PRO A 1 241 ? 23.695 -9.340 -7.856 1.00 81.25 241 PRO A O 1
ATOM 1826 N N . THR A 1 242 ? 24.569 -10.600 -6.236 1.00 78.00 242 THR A N 1
ATOM 1827 C CA . THR A 1 242 ? 25.472 -11.328 -7.140 1.00 78.00 242 THR A CA 1
ATOM 1828 C C . THR A 1 242 ? 24.824 -12.593 -7.692 1.00 78.00 242 THR A C 1
ATOM 1830 O O . THR A 1 242 ? 25.276 -13.120 -8.707 1.00 78.00 242 THR A O 1
ATOM 1833 N N . GLU A 1 243 ? 23.722 -13.034 -7.087 1.00 82.69 243 GLU A N 1
ATOM 1834 C CA . GLU A 1 243 ? 23.010 -14.261 -7.422 1.00 82.69 243 GLU A CA 1
ATOM 1835 C C . GLU A 1 243 ? 21.491 -14.063 -7.511 1.00 82.69 243 GLU A C 1
ATOM 1837 O O . GLU A 1 243 ? 20.917 -13.088 -7.010 1.00 82.69 243 GLU A O 1
ATOM 1842 N N . ARG A 1 244 ? 20.837 -15.005 -8.202 1.00 84.12 244 ARG A N 1
ATOM 1843 C CA . ARG A 1 244 ? 19.374 -15.055 -8.292 1.00 84.12 244 ARG A CA 1
ATOM 1844 C C . ARG A 1 244 ? 18.780 -15.485 -6.949 1.00 84.12 244 ARG A C 1
ATOM 1846 O O . ARG A 1 244 ? 19.442 -16.237 -6.232 1.00 84.12 244 ARG A O 1
ATOM 1853 N N . PRO A 1 245 ? 17.535 -15.085 -6.637 1.00 89.06 245 PRO A N 1
ATOM 1854 C CA . PRO A 1 245 ? 16.845 -15.602 -5.472 1.00 89.06 245 PRO A CA 1
ATOM 1855 C C . PRO A 1 245 ? 16.746 -17.127 -5.526 1.00 89.06 245 PRO A C 1
ATOM 1857 O O . PRO A 1 245 ? 16.504 -17.717 -6.583 1.00 89.06 245 PRO A O 1
ATOM 1860 N N . ARG A 1 246 ? 16.927 -17.759 -4.373 1.00 89.19 246 ARG A N 1
ATOM 1861 C CA . ARG A 1 246 ? 16.768 -19.199 -4.179 1.00 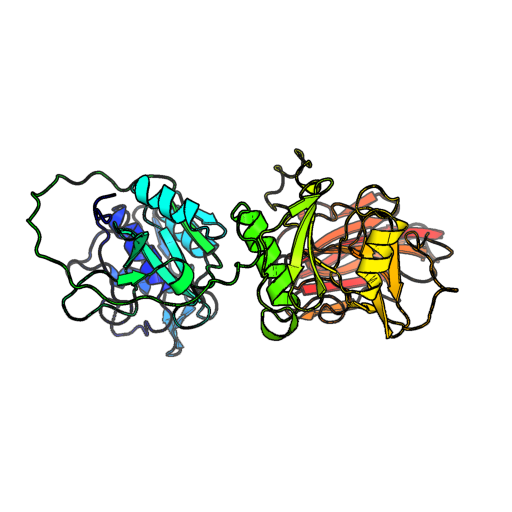89.19 246 ARG A CA 1
ATOM 1862 C C . ARG A 1 246 ? 15.522 -19.466 -3.352 1.00 89.19 246 ARG A C 1
ATOM 1864 O O . ARG A 1 246 ? 15.199 -18.685 -2.459 1.00 89.19 246 ARG A O 1
ATOM 1871 N N . GLN A 1 247 ? 14.823 -20.550 -3.669 1.00 83.81 247 GLN A N 1
ATOM 1872 C CA . GLN A 1 247 ? 13.651 -20.962 -2.910 1.00 83.81 247 GLN A CA 1
ATOM 1873 C C . GLN A 1 247 ? 14.058 -21.963 -1.835 1.00 83.81 247 GLN A C 1
ATOM 1875 O O . GLN A 1 247 ? 14.655 -22.995 -2.143 1.00 83.81 247 GLN A O 1
ATOM 1880 N N . GLU A 1 248 ? 13.702 -21.679 -0.590 1.00 78.06 248 GLU A N 1
ATOM 1881 C CA . GLU A 1 248 ? 13.955 -22.557 0.547 1.00 78.06 248 GLU A CA 1
ATOM 1882 C C . GLU A 1 248 ? 12.725 -22.567 1.458 1.00 78.06 248 GLU A C 1
ATOM 1884 O O . GLU A 1 248 ? 12.315 -21.534 1.978 1.00 78.06 248 GLU A O 1
ATOM 1889 N N . ASN A 1 249 ? 12.116 -23.744 1.647 1.00 72.75 249 ASN A N 1
ATOM 1890 C CA . ASN A 1 249 ? 10.999 -23.960 2.579 1.00 72.75 249 ASN A CA 1
ATOM 1891 C C . ASN A 1 249 ? 9.814 -22.976 2.428 1.00 72.75 249 ASN A C 1
ATOM 1893 O O . ASN A 1 249 ? 9.204 -22.585 3.418 1.00 72.75 249 ASN A O 1
ATOM 1897 N N . GLY A 1 250 ? 9.474 -22.583 1.194 1.00 71.62 250 GLY A N 1
ATOM 1898 C CA . GLY A 1 250 ? 8.368 -21.653 0.908 1.00 71.62 250 GLY A CA 1
ATOM 1899 C C . GLY A 1 250 ? 8.735 -20.165 0.971 1.00 71.62 250 GLY A C 1
ATOM 1900 O O . GLY A 1 250 ? 7.889 -19.324 0.673 1.00 71.62 250 GLY A O 1
ATOM 1901 N N . LEU A 1 251 ? 9.995 -19.842 1.277 1.00 78.75 251 LEU A N 1
ATOM 1902 C CA . LEU A 1 251 ? 10.549 -18.499 1.142 1.00 78.75 251 LEU A CA 1
ATOM 1903 C C . LEU A 1 251 ? 11.372 -18.366 -0.129 1.00 78.75 251 LEU A C 1
ATOM 1905 O O . LEU A 1 251 ? 12.063 -19.299 -0.545 1.00 78.75 251 LEU A O 1
ATOM 1909 N N . TRP A 1 252 ? 11.380 -17.160 -0.673 1.00 87.31 252 TRP A N 1
ATOM 1910 C CA . TRP A 1 252 ? 12.430 -16.705 -1.567 1.00 87.31 252 TRP A CA 1
ATOM 1911 C C . TRP A 1 252 ? 13.489 -15.962 -0.760 1.00 87.31 252 TRP A C 1
ATOM 1913 O O . TRP A 1 252 ? 13.163 -15.087 0.040 1.00 87.31 252 TRP A O 1
ATOM 1923 N N . LEU A 1 253 ? 14.758 -16.293 -0.990 1.00 87.75 253 LEU A N 1
ATOM 1924 C CA . LEU A 1 253 ? 15.914 -15.685 -0.336 1.00 87.75 253 LEU A CA 1
ATOM 1925 C C . LEU A 1 253 ? 16.853 -15.112 -1.392 1.00 87.75 253 LEU A C 1
ATOM 1927 O O . LEU A 1 253 ? 17.230 -15.825 -2.323 1.00 87.75 253 LEU A O 1
ATOM 1931 N N . GLN A 1 254 ? 17.285 -13.864 -1.240 1.00 89.69 254 GLN A N 1
ATOM 1932 C CA . GLN A 1 254 ? 18.292 -13.261 -2.109 1.00 89.69 254 GLN A CA 1
ATOM 1933 C C . GLN A 1 254 ? 19.417 -12.644 -1.285 1.00 89.69 254 GLN A C 1
ATOM 1935 O O . GLN A 1 254 ? 19.189 -11.731 -0.495 1.00 89.69 254 GLN A O 1
ATOM 1940 N N . ASN A 1 255 ? 20.636 -13.138 -1.495 1.00 86.56 255 ASN A N 1
ATOM 1941 C CA . ASN A 1 255 ? 21.815 -12.629 -0.807 1.00 86.56 255 ASN A CA 1
ATOM 1942 C C . ASN A 1 255 ? 22.231 -11.262 -1.366 1.00 86.56 255 ASN A C 1
ATOM 1944 O O . ASN A 1 255 ? 22.356 -11.076 -2.583 1.00 86.56 255 ASN A O 1
ATOM 1948 N N . CYS A 1 256 ? 22.518 -10.337 -0.458 1.00 82.81 256 CYS A N 1
ATOM 1949 C CA . CYS A 1 256 ? 23.118 -9.045 -0.740 1.00 82.81 256 CYS A CA 1
ATOM 1950 C C . CYS A 1 256 ? 24.648 -9.118 -0.536 1.00 82.81 256 CYS A C 1
ATOM 1952 O O . CYS A 1 256 ? 25.123 -9.826 0.357 1.00 82.81 256 CYS A O 1
ATOM 1954 N N . PRO A 1 257 ? 25.458 -8.390 -1.330 1.00 79.12 257 PRO A N 1
ATOM 1955 C CA . PRO A 1 257 ? 26.921 -8.383 -1.199 1.00 79.12 257 PRO A CA 1
ATOM 1956 C C . PRO A 1 257 ? 27.459 -7.990 0.181 1.00 79.12 257 PRO A C 1
ATOM 1958 O O . PRO A 1 257 ? 28.590 -8.337 0.515 1.00 79.12 257 PRO A O 1
ATOM 1961 N N . ASN A 1 258 ? 26.681 -7.240 0.960 1.00 75.38 258 ASN A N 1
ATOM 1962 C CA . ASN A 1 258 ? 27.046 -6.798 2.303 1.00 75.38 258 ASN A CA 1
ATOM 1963 C C . ASN A 1 258 ? 26.846 -7.879 3.391 1.00 75.38 258 ASN A C 1
ATOM 1965 O O . ASN A 1 258 ? 27.198 -7.628 4.541 1.00 75.38 258 ASN A O 1
ATOM 1969 N N . GLY A 1 259 ? 26.317 -9.058 3.035 1.00 78.19 259 GLY A N 1
ATOM 1970 C CA . GLY A 1 259 ? 26.024 -10.164 3.955 1.00 78.19 259 GLY A CA 1
ATOM 1971 C C . GLY A 1 259 ? 24.560 -10.254 4.401 1.00 78.19 259 GLY A C 1
ATOM 1972 O O . GLY A 1 259 ? 24.184 -11.248 5.019 1.00 78.19 259 GLY A O 1
ATOM 1973 N N . ASP A 1 260 ? 23.729 -9.265 4.062 1.00 84.06 260 ASP A N 1
ATOM 1974 C CA . ASP A 1 260 ? 22.298 -9.274 4.368 1.00 84.06 260 ASP A CA 1
ATOM 1975 C C . ASP A 1 260 ? 21.519 -10.170 3.391 1.00 84.06 260 ASP A C 1
ATOM 1977 O O . ASP A 1 260 ? 21.992 -10.506 2.301 1.00 84.06 260 ASP A O 1
ATOM 1981 N N . ILE A 1 261 ? 20.295 -10.544 3.761 1.00 86.25 261 ILE A N 1
ATOM 1982 C CA . ILE A 1 261 ? 19.407 -11.353 2.924 1.00 86.25 261 ILE A CA 1
ATOM 1983 C C . ILE A 1 261 ? 18.045 -10.680 2.822 1.00 86.25 261 ILE A C 1
ATOM 1985 O O . ILE A 1 261 ? 17.393 -10.421 3.832 1.00 86.25 261 ILE A O 1
ATOM 1989 N N . LEU A 1 262 ? 17.601 -10.449 1.586 1.00 84.69 262 LEU A N 1
ATOM 1990 C CA . LEU A 1 262 ? 16.203 -10.156 1.294 1.00 84.69 262 LEU A CA 1
ATOM 1991 C C . LEU A 1 262 ? 15.392 -11.452 1.349 1.00 84.69 262 LEU A C 1
ATOM 1993 O O . LEU A 1 262 ? 15.793 -12.466 0.772 1.00 84.69 262 LEU A O 1
ATOM 1997 N N . ILE A 1 263 ? 14.247 -11.404 2.016 1.00 86.12 263 ILE A N 1
ATOM 1998 C CA . ILE A 1 263 ? 13.375 -12.545 2.269 1.00 86.12 263 ILE A CA 1
ATOM 1999 C C . ILE A 1 263 ? 11.955 -12.187 1.873 1.00 86.12 263 ILE A C 1
ATOM 2001 O O . ILE A 1 263 ? 11.434 -11.161 2.297 1.00 86.12 263 ILE A O 1
ATOM 2005 N N . LEU A 1 264 ? 11.317 -13.062 1.108 1.00 80.62 264 LEU A N 1
ATOM 2006 C CA . LEU A 1 264 ? 9.904 -12.963 0.777 1.00 80.62 264 LEU A CA 1
ATOM 2007 C C . LEU A 1 264 ? 9.201 -14.273 1.121 1.00 80.62 264 LEU A C 1
ATOM 2009 O O . LEU A 1 264 ? 9.612 -15.333 0.641 1.00 80.62 264 LEU A O 1
ATOM 2013 N N . ASP A 1 265 ? 8.138 -14.189 1.920 1.00 77.38 265 ASP A N 1
ATOM 2014 C CA . ASP A 1 265 ? 7.244 -15.315 2.169 1.00 77.38 265 ASP A CA 1
ATOM 2015 C C . ASP A 1 265 ? 6.106 -15.344 1.153 1.00 77.38 265 ASP A C 1
ATOM 2017 O O . ASP A 1 265 ? 5.414 -14.354 0.941 1.00 77.38 265 ASP A O 1
ATOM 2021 N N . THR A 1 266 ? 5.932 -16.496 0.511 1.00 66.50 266 THR A N 1
ATOM 2022 C CA . THR A 1 266 ? 4.878 -16.724 -0.492 1.00 66.50 266 THR A CA 1
ATOM 2023 C C . THR A 1 266 ? 3.775 -17.646 0.022 1.00 66.50 266 THR A C 1
ATOM 2025 O O . THR A 1 266 ? 2.823 -17.934 -0.693 1.00 66.50 266 THR A O 1
ATOM 2028 N N . ARG A 1 267 ? 3.870 -18.117 1.273 1.00 60.75 267 ARG A N 1
ATOM 2029 C CA . ARG A 1 267 ? 2.899 -19.045 1.881 1.00 60.75 267 ARG A CA 1
ATOM 2030 C C . ARG A 1 267 ? 1.615 -18.361 2.352 1.00 60.75 267 ARG A C 1
ATOM 2032 O O . ARG A 1 267 ? 0.638 -19.035 2.654 1.00 60.75 267 ARG A O 1
ATOM 2039 N N . TYR A 1 268 ? 1.609 -17.035 2.418 1.00 52.00 268 TYR A N 1
ATOM 2040 C CA . TYR A 1 268 ? 0.469 -16.236 2.870 1.00 52.00 268 TYR A CA 1
ATOM 2041 C C . TYR A 1 268 ? -0.560 -15.907 1.787 1.00 52.00 268 TYR A C 1
ATOM 2043 O O . TYR A 1 268 ? -1.584 -15.299 2.097 1.00 52.00 268 TYR A O 1
ATOM 2051 N N . ASP A 1 269 ? -0.319 -16.321 0.542 1.00 44.50 269 ASP A N 1
ATOM 2052 C CA . ASP A 1 269 ? -1.269 -16.139 -0.560 1.00 44.50 269 ASP A CA 1
ATOM 2053 C C . ASP A 1 269 ? -2.484 -17.112 -0.466 1.00 44.50 269 ASP A C 1
ATOM 2055 O O . ASP A 1 269 ? -3.439 -16.976 -1.228 1.00 44.50 269 ASP A O 1
ATOM 2059 N N . ASP A 1 270 ? -2.524 -18.024 0.522 1.00 37.16 270 ASP A N 1
ATOM 2060 C CA . ASP A 1 270 ? -3.616 -18.993 0.765 1.00 37.16 270 ASP A CA 1
ATOM 2061 C C . ASP A 1 270 ? -4.762 -18.455 1.662 1.00 37.16 270 ASP A C 1
ATOM 2063 O O . ASP A 1 270 ? -5.269 -19.142 2.553 1.00 37.16 270 ASP A O 1
ATOM 2067 N N . ILE A 1 271 ? -5.233 -17.227 1.426 1.00 35.88 271 ILE A N 1
ATOM 2068 C CA . ILE A 1 271 ? -6.526 -16.762 1.964 1.00 35.88 271 ILE A CA 1
ATOM 2069 C C . ILE A 1 271 ? -7.487 -16.574 0.787 1.00 35.88 271 ILE A C 1
ATOM 2071 O O . ILE A 1 271 ? -7.796 -15.465 0.360 1.00 35.88 271 ILE A O 1
ATOM 2075 N N . GLU A 1 272 ? -8.018 -17.691 0.279 1.00 32.34 272 GLU A N 1
ATOM 2076 C CA . GLU A 1 272 ? -9.126 -17.752 -0.695 1.00 32.34 272 GLU A CA 1
ATOM 2077 C C . GLU A 1 272 ? -10.440 -17.086 -0.197 1.00 32.34 272 GLU A C 1
ATOM 2079 O O . GLU A 1 272 ? -11.487 -17.195 -0.834 1.00 32.34 272 GLU A O 1
ATOM 2084 N N . THR A 1 273 ? -10.427 -16.354 0.920 1.00 35.94 273 THR A N 1
ATOM 2085 C CA . THR A 1 273 ? -11.604 -15.708 1.523 1.00 35.94 273 THR A CA 1
ATOM 2086 C C . THR A 1 273 ? -11.571 -14.174 1.556 1.00 35.94 273 THR A C 1
ATOM 2088 O O . THR A 1 273 ? -12.613 -13.574 1.810 1.00 35.94 273 THR A O 1
ATOM 2091 N N . THR A 1 274 ? -10.466 -13.497 1.219 1.00 34.31 274 THR A N 1
ATOM 2092 C CA . THR A 1 274 ? -10.397 -12.011 1.181 1.00 34.31 274 THR A CA 1
ATOM 2093 C C . THR A 1 274 ? -10.748 -11.392 -0.176 1.00 34.31 274 THR A C 1
ATOM 2095 O O . THR A 1 274 ? -10.898 -10.174 -0.284 1.00 34.31 274 THR A O 1
ATOM 2098 N N . ALA A 1 275 ? -11.024 -12.214 -1.195 1.00 32.75 275 ALA A N 1
ATOM 2099 C CA . ALA A 1 275 ? -11.543 -11.777 -2.497 1.00 32.75 275 ALA A CA 1
ATOM 2100 C C . ALA A 1 275 ? -12.909 -11.048 -2.424 1.00 32.75 275 ALA A C 1
ATOM 2102 O O . ALA A 1 275 ? -13.363 -10.485 -3.418 1.00 32.75 275 ALA A O 1
ATOM 2103 N N . ALA A 1 276 ? -13.559 -11.019 -1.255 1.00 34.19 276 ALA A N 1
ATOM 2104 C CA . ALA A 1 276 ? -14.831 -10.336 -1.031 1.00 34.19 276 ALA A CA 1
ATOM 2105 C C . ALA A 1 276 ? -14.714 -8.831 -0.696 1.00 34.19 276 ALA A C 1
ATOM 2107 O O . ALA A 1 276 ? -15.737 -8.152 -0.708 1.00 34.19 276 ALA A O 1
ATOM 2108 N N . GLN A 1 277 ? -13.517 -8.293 -0.412 1.00 33.50 277 GLN A N 1
ATOM 2109 C CA . GLN A 1 277 ? -13.353 -6.900 0.058 1.00 33.50 277 GLN A CA 1
ATOM 2110 C C . GLN A 1 277 ? -12.410 -6.025 -0.786 1.00 33.50 277 GLN A C 1
ATOM 2112 O O . GLN A 1 277 ? -12.160 -4.879 -0.434 1.00 33.50 277 GLN A O 1
ATOM 2117 N N . GLY A 1 278 ? -11.916 -6.510 -1.929 1.00 34.84 278 GLY A N 1
ATOM 2118 C CA . GLY A 1 278 ? -11.244 -5.650 -2.916 1.00 34.84 278 GLY A CA 1
ATOM 2119 C C . GLY A 1 278 ? -9.882 -5.065 -2.509 1.00 34.84 278 GLY A C 1
ATOM 2120 O O . GLY A 1 278 ? -9.342 -4.260 -3.262 1.00 34.84 278 GLY A O 1
ATOM 2121 N N . LEU A 1 279 ? -9.292 -5.487 -1.387 1.00 37.81 279 LEU A N 1
ATOM 2122 C CA . LEU A 1 279 ? -7.934 -5.121 -0.979 1.00 37.81 279 LEU A CA 1
ATOM 2123 C C . LEU A 1 279 ? -7.063 -6.382 -0.979 1.00 37.81 279 LEU A C 1
ATOM 2125 O O . LEU A 1 279 ? -7.188 -7.240 -0.106 1.00 37.81 279 LEU A O 1
ATOM 2129 N N . ALA A 1 280 ? -6.206 -6.526 -1.991 1.00 39.78 280 ALA A N 1
ATOM 2130 C CA . ALA A 1 280 ? -5.200 -7.582 -1.997 1.00 39.78 280 ALA A CA 1
ATOM 2131 C C . ALA A 1 280 ? -4.185 -7.306 -0.876 1.00 39.78 280 ALA A C 1
ATOM 2133 O O . ALA A 1 280 ? -3.587 -6.232 -0.828 1.00 39.78 280 ALA A O 1
ATOM 2134 N N . VAL A 1 281 ? -3.996 -8.274 0.024 1.00 45.75 281 VAL A N 1
ATOM 2135 C CA . VAL A 1 281 ? -2.963 -8.231 1.067 1.00 45.75 281 VAL A CA 1
ATOM 2136 C C . VAL A 1 281 ? -1.601 -8.288 0.370 1.00 45.75 281 VAL A C 1
ATOM 2138 O O . VAL A 1 281 ? -1.177 -9.340 -0.105 1.00 45.75 281 VAL A O 1
ATOM 2141 N N . LEU A 1 282 ? -0.917 -7.150 0.249 1.00 48.53 282 LEU A N 1
ATOM 2142 C CA . LEU A 1 282 ? 0.446 -7.115 -0.273 1.00 48.53 282 LEU A CA 1
ATOM 2143 C C . LEU A 1 282 ? 1.413 -7.482 0.853 1.00 48.53 282 LEU A C 1
ATOM 2145 O O . LEU A 1 282 ? 1.627 -6.705 1.775 1.00 48.53 282 LEU A O 1
ATOM 2149 N N . GLN A 1 283 ? 2.002 -8.674 0.777 1.00 58.50 283 GLN A N 1
ATOM 2150 C CA . GLN A 1 283 ? 3.090 -9.060 1.672 1.00 58.50 283 GLN A CA 1
ATOM 2151 C C . GLN A 1 283 ? 4.399 -8.365 1.257 1.00 58.50 283 GLN A C 1
ATOM 2153 O O . GLN A 1 283 ? 4.782 -8.480 0.089 1.00 58.50 283 GLN A O 1
ATOM 2158 N N . PRO A 1 284 ? 5.104 -7.657 2.159 1.00 64.75 284 PRO A N 1
ATOM 2159 C CA . PRO A 1 284 ? 6.404 -7.072 1.842 1.00 64.75 284 PRO A CA 1
ATOM 2160 C C . PRO A 1 284 ? 7.497 -8.149 1.758 1.00 64.75 284 PRO A C 1
ATOM 2162 O O . PRO A 1 284 ? 7.405 -9.185 2.412 1.00 64.75 284 PRO A O 1
ATOM 2165 N N . ALA A 1 285 ? 8.581 -7.881 1.022 1.00 73.19 285 ALA A N 1
ATOM 2166 C CA . ALA A 1 285 ? 9.854 -8.549 1.305 1.00 73.19 285 ALA A CA 1
ATOM 2167 C C . ALA A 1 285 ? 10.595 -7.802 2.421 1.00 73.19 285 ALA A C 1
ATOM 2169 O O . ALA A 1 285 ? 10.517 -6.573 2.487 1.00 73.19 285 ALA A O 1
ATOM 2170 N N . PHE A 1 286 ? 11.341 -8.528 3.249 1.00 81.19 286 PHE A N 1
ATOM 2171 C CA . PHE A 1 286 ? 12.061 -8.019 4.418 1.00 81.19 286 PHE A CA 1
ATOM 2172 C C . PHE A 1 286 ? 13.568 -8.241 4.294 1.00 81.19 286 PHE A C 1
ATOM 2174 O O . PHE A 1 286 ? 14.003 -9.157 3.600 1.00 81.19 286 PHE A O 1
ATOM 2181 N N . VAL A 1 287 ? 14.379 -7.441 4.984 1.00 80.69 287 VAL A N 1
ATOM 2182 C CA . VAL A 1 287 ? 15.839 -7.602 5.033 1.00 80.69 287 VAL A CA 1
ATOM 2183 C C . VAL A 1 287 ? 16.284 -8.095 6.406 1.00 80.69 287 VAL A C 1
ATOM 2185 O O . VAL A 1 287 ? 16.187 -7.374 7.401 1.00 80.69 287 VAL A O 1
ATOM 2188 N N . LEU A 1 288 ? 16.850 -9.304 6.447 1.00 82.69 288 LEU A N 1
ATOM 2189 C CA . LEU A 1 288 ? 17.569 -9.822 7.610 1.00 82.69 288 LEU A CA 1
ATOM 2190 C C . LEU A 1 288 ? 19.068 -9.540 7.486 1.00 82.69 288 LEU A C 1
ATOM 2192 O O . LEU A 1 288 ? 19.670 -9.751 6.436 1.00 82.69 288 LEU A O 1
ATOM 2196 N N . ARG A 1 289 ? 19.675 -9.107 8.591 1.00 80.62 289 ARG A N 1
ATOM 2197 C CA . ARG A 1 289 ? 21.089 -8.734 8.707 1.00 80.62 289 ARG A CA 1
ATOM 2198 C C . ARG A 1 289 ? 21.842 -9.688 9.615 1.00 80.62 289 ARG A C 1
ATOM 2200 O O . ARG A 1 289 ? 21.250 -10.272 10.523 1.00 80.62 289 ARG A O 1
ATOM 2207 N N . ASP A 1 290 ? 23.146 -9.783 9.376 1.00 70.62 290 ASP A N 1
ATOM 2208 C CA . ASP A 1 290 ? 24.071 -10.810 9.879 1.00 70.62 290 ASP A CA 1
ATOM 2209 C C . ASP A 1 290 ? 23.798 -11.345 11.311 1.00 70.62 290 ASP A C 1
ATOM 2211 O O . ASP A 1 290 ? 23.636 -12.560 11.436 1.00 70.62 290 ASP A O 1
ATOM 2215 N N . PRO A 1 291 ? 23.614 -10.540 12.382 1.00 70.94 291 PRO A N 1
ATOM 2216 C CA . PRO A 1 291 ? 23.423 -11.105 13.726 1.00 70.94 291 PRO A CA 1
ATOM 2217 C C . PRO A 1 291 ? 22.065 -11.799 13.920 1.00 70.94 291 PRO A C 1
ATOM 2219 O O . PRO A 1 291 ? 21.991 -12.903 14.463 1.00 70.94 291 PRO A O 1
ATOM 2222 N N . ILE A 1 292 ? 20.986 -11.176 13.438 1.00 77.88 292 ILE A N 1
ATOM 2223 C CA . ILE A 1 292 ? 19.620 -11.717 13.518 1.00 77.88 292 ILE A CA 1
ATOM 2224 C C . ILE A 1 292 ? 19.453 -12.863 12.516 1.00 77.88 292 ILE A C 1
ATOM 2226 O O . ILE A 1 292 ? 18.872 -13.898 12.845 1.00 77.88 292 ILE A O 1
ATOM 2230 N N . LEU A 1 293 ? 20.022 -12.711 11.317 1.00 77.50 293 LEU A N 1
ATOM 2231 C CA . LEU A 1 293 ? 20.050 -13.740 10.284 1.00 77.50 293 LEU A CA 1
ATOM 2232 C C . LEU A 1 293 ? 20.730 -15.012 10.792 1.00 77.50 293 LEU A C 1
ATOM 2234 O O . LEU A 1 293 ? 20.163 -16.095 10.673 1.00 77.50 293 LEU A O 1
ATOM 2238 N N . LYS A 1 294 ? 21.925 -14.886 11.382 1.00 73.88 294 LYS A N 1
ATOM 2239 C CA . LYS A 1 294 ? 22.671 -16.019 11.930 1.00 73.88 294 LYS A CA 1
ATOM 2240 C C . LYS A 1 294 ? 21.858 -16.739 13.003 1.00 73.88 294 LYS A C 1
ATOM 2242 O O . LYS A 1 294 ? 21.782 -17.964 12.983 1.00 73.88 294 LYS A O 1
ATOM 2247 N N . LYS A 1 295 ? 21.220 -15.994 13.911 1.00 75.19 295 LYS A N 1
ATOM 2248 C CA . LYS A 1 295 ? 20.361 -16.551 14.965 1.00 75.19 295 LYS A CA 1
ATOM 2249 C C . LYS A 1 295 ? 19.182 -17.335 14.378 1.00 75.19 295 LYS A C 1
ATOM 2251 O O . LYS A 1 295 ? 18.989 -18.499 14.720 1.00 75.19 295 LYS A O 1
ATOM 2256 N N . TRP A 1 296 ? 18.437 -16.725 13.456 1.00 78.56 296 TRP A N 1
ATOM 2257 C CA . TRP A 1 296 ? 17.290 -17.352 12.793 1.00 78.56 296 TRP A CA 1
ATOM 2258 C C . TRP A 1 296 ? 17.690 -18.595 11.977 1.00 78.56 296 TRP A C 1
ATOM 2260 O O . TRP A 1 296 ? 17.071 -19.655 12.089 1.00 78.56 296 TRP A O 1
ATOM 2270 N N . TYR A 1 297 ? 18.763 -18.508 11.194 1.00 75.19 297 TYR A N 1
ATOM 2271 C CA . TYR A 1 297 ? 19.165 -19.569 10.274 1.00 75.19 297 TYR A CA 1
ATOM 2272 C C . TYR A 1 297 ? 19.889 -20.737 10.969 1.00 75.19 297 TYR A C 1
ATOM 2274 O O . TYR A 1 297 ? 19.556 -21.901 10.725 1.00 75.19 297 TYR A O 1
ATOM 2282 N N . ASP A 1 298 ? 20.845 -20.466 11.865 1.00 71.44 298 ASP A N 1
ATOM 2283 C CA . ASP A 1 298 ? 21.656 -21.521 12.490 1.00 71.44 298 ASP A CA 1
ATOM 2284 C C . ASP A 1 298 ? 20.850 -22.363 13.486 1.00 71.44 298 ASP A C 1
ATOM 2286 O O . ASP A 1 298 ? 20.972 -23.599 13.490 1.00 71.44 298 ASP A O 1
ATOM 2290 N N . GLU A 1 299 ? 20.030 -21.705 14.312 1.00 70.50 299 GLU A N 1
ATOM 2291 C CA . GLU A 1 299 ? 19.307 -22.339 15.420 1.00 70.50 299 GLU A CA 1
ATOM 2292 C C . GLU A 1 299 ? 17.956 -22.898 15.004 1.00 70.50 299 GLU A C 1
ATOM 2294 O O . GLU A 1 299 ? 17.612 -24.017 15.383 1.00 70.50 299 GLU A O 1
ATOM 2299 N N . TYR A 1 300 ? 17.209 -22.150 14.194 1.00 69.00 300 TYR A N 1
ATOM 2300 C CA . TYR A 1 300 ? 15.830 -22.496 13.851 1.00 69.00 300 TYR A CA 1
ATOM 2301 C C . TYR A 1 300 ? 15.705 -23.125 12.460 1.00 69.00 300 TYR A C 1
ATOM 2303 O O . TYR A 1 300 ? 14.614 -23.530 12.061 1.00 69.00 300 TYR A O 1
ATOM 2311 N N . LYS A 1 301 ? 16.835 -23.286 11.748 1.00 64.69 301 LYS A N 1
ATOM 2312 C CA . LYS A 1 301 ? 16.899 -23.848 10.387 1.00 64.69 301 LYS A CA 1
ATOM 2313 C C . LYS A 1 301 ? 15.986 -23.093 9.410 1.00 64.69 301 LYS A C 1
ATOM 2315 O O . LYS A 1 301 ? 15.429 -23.683 8.486 1.00 64.69 301 LYS A O 1
ATOM 2320 N N . GLY A 1 302 ? 15.820 -21.787 9.633 1.00 65.56 302 GLY A N 1
ATOM 2321 C CA . GLY A 1 302 ? 14.875 -20.948 8.903 1.00 65.56 302 GLY A CA 1
ATOM 2322 C C . GLY A 1 302 ? 13.416 -21.274 9.246 1.00 65.56 302 GLY A C 1
ATOM 2323 O O . GLY A 1 302 ? 13.029 -21.360 10.408 1.00 65.56 302 GLY A O 1
ATOM 2324 N N . VAL A 1 303 ? 12.599 -21.467 8.213 1.00 62.56 303 VAL A N 1
ATOM 2325 C CA . VAL A 1 303 ? 11.126 -21.584 8.273 1.00 62.56 303 VAL A CA 1
ATOM 2326 C C . VAL A 1 303 ? 10.610 -22.802 9.040 1.00 62.56 303 VAL A C 1
ATOM 2328 O O . VAL A 1 303 ? 9.455 -22.839 9.452 1.00 62.56 303 VAL A O 1
ATOM 2331 N N . THR A 1 304 ? 11.432 -23.836 9.213 1.00 57.47 304 THR A N 1
ATOM 2332 C CA . THR A 1 304 ? 11.001 -25.073 9.884 1.00 57.47 304 THR A CA 1
ATOM 2333 C C . THR A 1 304 ? 10.997 -24.964 11.409 1.00 57.47 304 THR A C 1
ATOM 2335 O O . THR A 1 304 ? 10.579 -25.903 12.085 1.00 57.47 304 THR A O 1
ATOM 2338 N N . GLY A 1 305 ? 11.491 -23.852 11.958 1.00 69.38 305 GLY A N 1
ATOM 2339 C CA . GLY A 1 305 ? 11.516 -23.592 13.391 1.00 69.38 305 GLY A CA 1
ATOM 2340 C C . GLY A 1 305 ? 10.256 -22.890 13.920 1.00 69.38 305 GLY A C 1
ATOM 2341 O O . GLY A 1 305 ? 9.450 -22.374 13.150 1.00 69.38 305 GLY A O 1
ATOM 2342 N N . PRO A 1 306 ? 10.094 -22.821 15.252 1.00 71.88 306 PRO A N 1
ATOM 2343 C CA . PRO A 1 306 ? 8.920 -22.248 15.921 1.00 71.88 306 PRO A CA 1
ATOM 2344 C C . PRO A 1 306 ? 8.668 -20.758 15.638 1.00 71.88 306 PRO A C 1
ATOM 2346 O O . PRO A 1 306 ? 7.563 -20.288 15.883 1.00 71.88 306 PRO A O 1
ATOM 2349 N N . LEU A 1 307 ? 9.664 -20.015 15.144 1.00 76.75 307 LEU A N 1
ATOM 2350 C CA . LEU A 1 307 ? 9.516 -18.593 14.823 1.00 76.75 307 LEU A CA 1
ATOM 2351 C C . LEU A 1 307 ? 8.819 -18.335 13.480 1.00 76.75 307 LEU A C 1
ATOM 2353 O O . LEU A 1 307 ? 8.230 -17.274 13.328 1.00 76.75 307 LEU A O 1
ATOM 2357 N N . GLY A 1 308 ? 8.851 -19.264 12.522 1.00 77.69 308 GLY A N 1
ATOM 2358 C CA . GLY A 1 308 ? 8.290 -19.023 11.188 1.00 77.69 308 GLY A CA 1
ATOM 2359 C C . GLY A 1 308 ? 9.048 -17.962 10.371 1.00 77.69 308 GLY A C 1
ATOM 2360 O O . GLY A 1 308 ? 10.245 -17.730 10.578 1.00 77.69 308 GLY A O 1
ATOM 2361 N N . ALA A 1 309 ? 8.365 -17.365 9.392 1.00 77.19 309 ALA A N 1
ATOM 2362 C CA . ALA A 1 309 ? 8.909 -16.334 8.506 1.00 77.19 309 ALA A CA 1
ATOM 2363 C C . ALA A 1 309 ? 9.002 -14.951 9.174 1.00 77.19 309 ALA A C 1
ATOM 2365 O O . ALA A 1 309 ? 8.245 -14.665 10.102 1.00 77.19 309 ALA A O 1
ATOM 2366 N N . PRO A 1 310 ? 9.917 -14.074 8.725 1.00 80.00 310 PRO A N 1
ATOM 2367 C CA . PRO A 1 310 ? 9.922 -12.684 9.166 1.00 80.00 310 PRO A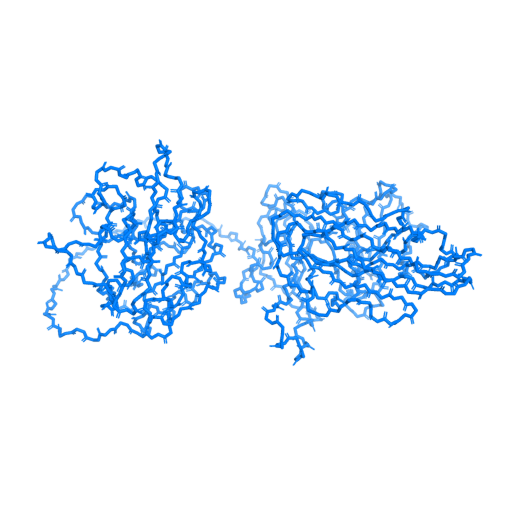 CA 1
ATOM 2368 C C . PRO A 1 310 ? 8.649 -11.959 8.705 1.00 80.00 310 PRO A C 1
ATOM 2370 O O . PRO A 1 310 ? 8.154 -12.197 7.606 1.00 80.00 310 PRO A O 1
ATOM 2373 N N . VAL A 1 311 ? 8.152 -11.052 9.545 1.00 74.56 311 VAL A N 1
ATOM 2374 C CA . VAL A 1 311 ? 6.998 -10.173 9.272 1.00 74.56 311 VAL A CA 1
ATOM 2375 C C . VAL A 1 311 ? 7.359 -8.681 9.365 1.00 74.56 311 VAL A C 1
ATOM 2377 O O . VAL A 1 311 ? 6.498 -7.817 9.199 1.00 74.56 311 VAL A O 1
ATOM 2380 N N . SER A 1 312 ? 8.631 -8.361 9.633 1.00 74.81 312 SER A N 1
ATOM 2381 C CA . SER A 1 312 ? 9.182 -7.000 9.615 1.00 74.81 312 SER A CA 1
ATOM 2382 C C . SER A 1 312 ? 10.643 -6.972 9.155 1.00 74.81 312 SER A C 1
ATOM 2384 O O . SER A 1 312 ? 11.368 -7.965 9.245 1.00 74.81 312 SER A O 1
ATOM 2386 N N . ASP A 1 313 ? 11.073 -5.806 8.662 1.00 74.75 313 ASP A N 1
ATOM 2387 C CA . ASP A 1 313 ? 12.485 -5.474 8.453 1.00 74.75 313 ASP A CA 1
ATOM 2388 C C . ASP A 1 313 ? 13.229 -5.403 9.801 1.00 74.75 313 ASP A C 1
ATOM 2390 O O . ASP A 1 313 ? 12.608 -5.396 10.862 1.00 74.75 313 ASP A O 1
ATOM 2394 N N . ILE A 1 314 ? 14.564 -5.324 9.791 1.00 77.69 314 ILE A N 1
ATOM 2395 C CA . ILE A 1 314 ? 15.299 -5.020 11.028 1.00 77.69 314 ILE A CA 1
ATOM 2396 C C . ILE A 1 314 ? 15.148 -3.545 11.380 1.00 77.69 314 ILE A C 1
ATOM 2398 O O . ILE A 1 314 ? 15.500 -2.665 10.591 1.00 77.69 314 ILE A O 1
ATOM 2402 N N . PHE A 1 315 ? 14.711 -3.288 12.607 1.00 72.94 315 PHE A N 1
ATOM 2403 C CA . PHE A 1 315 ? 14.526 -1.950 13.147 1.00 72.94 315 PHE A CA 1
ATOM 2404 C C . PHE A 1 315 ? 15.117 -1.812 14.553 1.00 72.94 315 PHE A C 1
ATOM 2406 O O . PHE A 1 315 ? 15.552 -2.790 15.158 1.00 72.94 315 PHE A O 1
ATOM 2413 N N . THR A 1 316 ? 15.175 -0.582 15.062 1.00 75.06 316 THR A N 1
ATOM 2414 C CA . THR A 1 316 ? 15.604 -0.300 16.437 1.00 75.06 316 THR A CA 1
ATOM 2415 C C . THR A 1 316 ? 14.370 -0.213 17.325 1.00 75.06 316 THR A C 1
ATOM 2417 O O . THR A 1 316 ? 13.499 0.619 17.081 1.00 75.06 316 THR A O 1
ATOM 2420 N N . ASN A 1 317 ? 14.281 -1.071 18.339 1.00 69.94 317 ASN A N 1
ATOM 2421 C CA . ASN A 1 317 ? 13.168 -1.064 19.281 1.00 69.94 317 ASN A CA 1
ATOM 2422 C C . ASN A 1 317 ? 13.310 0.051 20.334 1.00 69.94 317 ASN A C 1
ATOM 2424 O O . ASN A 1 317 ? 14.298 0.781 20.378 1.00 69.94 317 ASN A O 1
ATOM 2428 N N . LEU A 1 318 ? 12.311 0.175 21.208 1.00 66.56 318 LEU A N 1
ATOM 2429 C CA . LEU A 1 318 ? 12.246 1.230 22.230 1.00 66.56 318 LEU A CA 1
ATOM 2430 C C . LEU A 1 318 ? 13.333 1.123 23.314 1.00 66.56 318 LEU A C 1
ATOM 2432 O O . LEU A 1 318 ? 13.502 2.048 24.102 1.00 66.56 318 LEU A O 1
ATOM 2436 N N . GLN A 1 319 ? 14.043 -0.002 23.378 1.00 71.44 319 GLN A N 1
ATOM 2437 C CA . GLN A 1 319 ? 15.189 -0.220 24.258 1.00 71.44 319 GLN A CA 1
ATOM 2438 C C . GLN A 1 319 ? 16.525 0.001 23.529 1.00 71.44 319 GLN A C 1
ATOM 2440 O O . GLN A 1 319 ? 17.568 -0.399 24.039 1.00 71.44 319 GLN A O 1
ATOM 2445 N N . ASP A 1 320 ? 16.495 0.627 22.348 1.00 74.12 320 ASP A N 1
ATOM 2446 C CA . ASP A 1 320 ? 17.647 0.888 21.479 1.00 74.12 320 ASP A CA 1
ATOM 2447 C C . ASP A 1 320 ? 18.360 -0.379 20.968 1.00 74.12 320 ASP A C 1
ATOM 2449 O O . ASP A 1 320 ? 19.513 -0.334 20.528 1.00 74.12 320 ASP A O 1
ATOM 2453 N N . PHE A 1 321 ? 17.667 -1.520 20.963 1.00 76.56 321 PHE A N 1
ATOM 2454 C CA . PHE A 1 321 ? 18.187 -2.784 20.447 1.00 76.56 321 PHE A CA 1
ATOM 2455 C C . PHE A 1 321 ? 17.682 -3.068 19.036 1.00 76.56 321 PHE A C 1
ATOM 2457 O O . PHE A 1 321 ? 16.572 -2.688 18.663 1.00 76.56 321 PHE A O 1
ATOM 2464 N N . GLN A 1 322 ? 18.489 -3.769 18.238 1.00 79.62 322 GLN A N 1
ATOM 2465 C CA . GLN A 1 322 ? 18.039 -4.233 16.928 1.00 79.62 322 GLN A CA 1
ATOM 2466 C C . GLN A 1 322 ? 17.005 -5.340 17.111 1.00 79.62 322 GLN A C 1
ATOM 2468 O O . GLN A 1 322 ? 17.206 -6.247 17.912 1.00 79.62 322 GLN A O 1
ATOM 2473 N N . GLN A 1 323 ? 15.915 -5.295 16.358 1.00 81.25 323 GLN A N 1
ATOM 2474 C CA . GLN A 1 323 ? 14.840 -6.270 16.442 1.00 81.25 323 GLN A CA 1
ATOM 2475 C C . GLN A 1 323 ? 14.325 -6.636 15.052 1.00 81.25 323 GLN A C 1
ATOM 2477 O O . GLN A 1 323 ? 14.310 -5.807 14.146 1.00 81.25 323 GLN A O 1
ATOM 2482 N N . CYS A 1 324 ? 13.891 -7.884 14.902 1.00 82.88 324 CYS A N 1
ATOM 2483 C CA . CYS A 1 324 ? 13.050 -8.338 13.800 1.00 82.88 324 CYS A CA 1
ATOM 2484 C C . CYS A 1 324 ? 11.934 -9.217 14.366 1.00 82.88 324 CYS A C 1
ATOM 2486 O O . CYS A 1 324 ? 12.184 -10.079 15.218 1.00 82.88 324 CYS A O 1
ATOM 2488 N N . SER A 1 325 ? 10.713 -8.992 13.896 1.00 80.19 325 SER A N 1
ATOM 2489 C CA . SER A 1 325 ? 9.554 -9.818 14.220 1.00 80.19 325 SER A CA 1
ATOM 2490 C C . SER A 1 325 ? 9.356 -10.915 13.182 1.00 80.19 325 SER A C 1
ATOM 2492 O O . SER A 1 325 ? 9.548 -10.713 11.984 1.00 80.19 325 SER A O 1
ATOM 2494 N N . PHE A 1 326 ? 8.894 -12.060 13.660 1.00 81.25 326 PHE A N 1
ATOM 2495 C CA . PHE A 1 326 ? 8.565 -13.259 12.910 1.00 81.25 326 PHE A CA 1
ATOM 2496 C C . PHE A 1 326 ? 7.138 -13.707 13.249 1.00 81.25 326 PHE A C 1
ATOM 2498 O O . PHE A 1 326 ? 6.545 -13.250 14.225 1.00 81.25 326 PHE A O 1
ATOM 2505 N N . GLU A 1 327 ? 6.581 -14.632 12.472 1.00 74.81 327 GLU A N 1
ATOM 2506 C CA . GLU A 1 327 ? 5.235 -15.168 12.702 1.00 74.81 327 GLU A CA 1
ATOM 2507 C C . GLU A 1 327 ? 5.042 -15.624 14.159 1.00 74.81 327 GLU A C 1
ATOM 2509 O O . GLU A 1 327 ? 4.085 -15.237 14.820 1.00 74.81 327 GLU A O 1
ATOM 2514 N N . GLY A 1 328 ? 5.961 -16.424 14.693 1.00 73.94 328 GLY A N 1
ATOM 2515 C CA . GLY A 1 328 ? 5.866 -17.041 16.016 1.00 73.94 328 GLY A CA 1
ATOM 2516 C C . GLY A 1 328 ? 6.467 -16.233 17.168 1.00 73.94 328 GLY A C 1
ATOM 2517 O O . GLY A 1 328 ? 6.459 -16.720 18.300 1.00 73.94 328 GLY A O 1
ATOM 2518 N N . GLY A 1 329 ? 7.011 -15.039 16.919 1.00 78.06 329 GLY A N 1
ATOM 2519 C CA . GLY A 1 329 ? 7.707 -14.269 17.949 1.00 78.06 329 GLY A CA 1
ATOM 2520 C C . GLY A 1 329 ? 8.687 -13.251 17.384 1.00 78.06 329 GLY A C 1
ATOM 2521 O O . GLY A 1 329 ? 8.548 -12.810 16.254 1.00 78.06 329 GLY A O 1
ATOM 2522 N N . TYR A 1 330 ? 9.705 -12.868 18.145 1.00 79.62 330 TYR A N 1
ATOM 2523 C CA . TYR A 1 330 ? 10.694 -11.883 17.700 1.00 79.62 330 TYR A CA 1
ATOM 2524 C C . TYR A 1 330 ? 12.102 -12.217 18.204 1.00 79.62 330 TYR A C 1
ATOM 2526 O O . TYR A 1 330 ? 12.287 -12.970 19.165 1.00 79.62 330 TYR A O 1
ATOM 2534 N N . ILE A 1 331 ? 13.107 -11.642 17.543 1.00 81.94 331 ILE A N 1
ATOM 2535 C CA . ILE A 1 331 ? 14.516 -11.706 17.948 1.00 81.94 331 ILE A CA 1
ATOM 2536 C C . ILE A 1 331 ? 14.975 -10.288 18.283 1.00 81.94 331 ILE A C 1
ATOM 2538 O O . ILE A 1 331 ? 14.806 -9.391 17.458 1.00 81.94 331 ILE A O 1
ATOM 2542 N N . ILE A 1 332 ? 15.573 -10.101 19.464 1.00 79.88 332 ILE A N 1
ATOM 2543 C CA . ILE A 1 332 ? 16.257 -8.863 19.871 1.00 79.88 332 ILE A CA 1
ATOM 2544 C C . ILE A 1 332 ? 17.766 -9.111 19.878 1.00 79.88 332 ILE A C 1
ATOM 2546 O O . ILE A 1 332 ? 18.231 -10.149 20.341 1.00 79.88 332 ILE A O 1
ATOM 2550 N N . TRP A 1 333 ? 18.524 -8.137 19.389 1.00 76.06 333 TRP A N 1
ATOM 2551 C CA . TRP A 1 333 ? 19.975 -8.103 19.398 1.00 76.06 333 TRP A CA 1
ATOM 2552 C C . TRP A 1 333 ? 20.474 -6.830 20.095 1.00 76.06 333 TRP A C 1
ATOM 2554 O O . TRP A 1 333 ? 20.320 -5.720 19.580 1.00 76.06 333 TRP A O 1
ATOM 2564 N N . ASP A 1 334 ? 21.097 -7.006 21.263 1.00 74.00 334 ASP A N 1
ATOM 2565 C CA . ASP A 1 334 ? 21.622 -5.928 22.116 1.00 74.00 334 ASP A CA 1
ATOM 2566 C C . ASP A 1 334 ? 23.130 -5.653 21.938 1.00 74.00 334 ASP A C 1
ATOM 2568 O O . ASP A 1 334 ? 23.688 -4.750 22.562 1.00 74.00 334 ASP A O 1
ATOM 2572 N N . GLY A 1 335 ? 23.802 -6.418 21.070 1.00 68.44 335 GLY A N 1
ATOM 2573 C CA . GLY A 1 335 ? 25.237 -6.301 20.805 1.00 68.44 335 GLY A CA 1
ATOM 2574 C C . GLY A 1 335 ? 26.156 -7.154 21.692 1.00 68.44 335 GLY A C 1
ATOM 2575 O O . GLY A 1 335 ? 27.374 -7.094 21.501 1.00 68.44 335 GLY A O 1
ATOM 2576 N N . SER A 1 336 ? 25.632 -7.963 22.622 1.00 61.88 336 SER A N 1
ATOM 2577 C CA . SER A 1 336 ? 26.422 -8.857 23.484 1.00 61.88 336 SER A CA 1
ATOM 2578 C C . SER A 1 336 ? 26.412 -10.330 23.020 1.00 61.88 336 SER A C 1
ATOM 2580 O O . SER A 1 336 ? 25.505 -10.792 22.335 1.00 61.88 336 SER A O 1
ATOM 2582 N N . LYS A 1 337 ? 27.484 -11.083 23.328 1.00 49.44 337 LYS A N 1
ATOM 2583 C CA . LYS A 1 337 ? 27.603 -12.531 23.041 1.00 49.44 337 LYS A CA 1
ATOM 2584 C C . LYS A 1 337 ? 26.704 -13.361 23.986 1.00 49.44 337 LYS A C 1
ATOM 2586 O O . LYS A 1 337 ? 26.385 -12.903 25.077 1.00 49.44 337 LYS A O 1
ATOM 2591 N N . PRO A 1 338 ? 26.347 -14.597 23.604 1.00 48.09 338 PRO A N 1
ATOM 2592 C CA . PRO A 1 338 ? 25.060 -15.203 23.923 1.00 48.09 338 PRO A CA 1
ATOM 2593 C C . PRO A 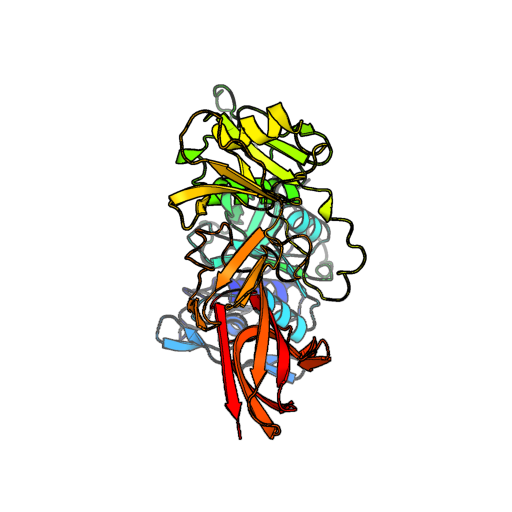1 338 ? 24.946 -15.791 25.338 1.00 48.09 338 PRO A C 1
ATOM 2595 O O . PRO A 1 338 ? 25.292 -16.947 25.567 1.00 48.09 338 PRO A O 1
ATOM 2598 N N . GLU A 1 339 ? 24.397 -15.025 26.280 1.00 42.25 339 GLU A N 1
ATOM 2599 C CA . GLU A 1 339 ? 23.623 -15.579 27.411 1.00 42.25 339 GLU A CA 1
ATOM 2600 C C . GLU A 1 339 ? 22.159 -15.069 27.401 1.00 42.25 339 GLU A C 1
ATOM 2602 O O . GLU A 1 339 ? 21.278 -15.719 27.958 1.00 42.25 339 GLU A O 1
ATOM 2607 N N . ALA A 1 340 ? 21.875 -13.976 26.671 1.00 49.28 340 ALA A N 1
ATOM 2608 C CA . ALA A 1 340 ? 20.562 -13.339 26.453 1.00 49.28 340 ALA A CA 1
ATOM 2609 C C . ALA A 1 340 ? 19.845 -13.812 25.161 1.00 49.28 340 ALA A C 1
ATOM 2611 O O . ALA A 1 340 ? 19.024 -13.119 24.569 1.00 49.28 340 ALA A O 1
ATOM 2612 N N . ASP A 1 341 ? 20.175 -15.021 24.722 1.00 48.34 341 ASP A N 1
ATOM 2613 C CA . ASP A 1 341 ? 20.007 -15.550 23.370 1.00 48.34 341 ASP A CA 1
ATOM 2614 C C . ASP A 1 341 ? 18.596 -16.083 23.034 1.00 48.34 341 ASP A C 1
ATOM 2616 O O . ASP A 1 341 ? 18.445 -17.072 22.314 1.00 48.34 341 ASP A O 1
ATOM 2620 N N . ALA A 1 342 ? 17.536 -15.487 23.579 1.00 56.59 342 ALA A N 1
ATOM 2621 C CA . ALA A 1 342 ? 16.191 -16.043 23.460 1.00 56.59 342 ALA A CA 1
ATOM 2622 C C . ALA A 1 342 ? 15.441 -15.513 22.228 1.00 56.59 342 ALA A C 1
ATOM 2624 O O . ALA A 1 342 ? 15.281 -14.310 22.038 1.00 56.59 342 ALA A O 1
ATOM 2625 N N . ALA A 1 343 ? 14.908 -16.433 21.422 1.00 62.66 343 ALA A N 1
ATOM 2626 C CA . ALA A 1 343 ? 13.689 -16.158 20.678 1.00 62.66 343 ALA A CA 1
ATOM 2627 C C . ALA A 1 343 ? 12.568 -15.929 21.695 1.00 62.66 343 ALA A C 1
ATOM 2629 O O . ALA A 1 343 ? 12.316 -16.784 22.551 1.00 62.66 343 ALA A O 1
ATOM 2630 N N . TYR A 1 344 ? 11.914 -14.779 21.619 1.00 66.88 344 TYR A N 1
ATOM 2631 C CA . TYR A 1 344 ? 10.798 -14.466 22.496 1.00 66.88 344 TYR A CA 1
ATOM 2632 C C . TYR A 1 344 ? 9.504 -14.830 21.782 1.00 66.88 344 TYR A C 1
ATOM 2634 O O . TYR A 1 344 ? 9.288 -14.420 20.642 1.00 66.88 344 TYR A O 1
ATOM 2642 N N . GLY A 1 345 ? 8.634 -15.588 22.451 1.00 68.44 345 GLY A N 1
ATOM 2643 C CA . GLY A 1 345 ? 7.241 -15.665 22.025 1.00 68.44 345 GLY A CA 1
ATOM 2644 C C . GLY A 1 345 ? 6.602 -14.280 22.102 1.00 68.44 345 GLY A C 1
ATOM 2645 O O . GLY A 1 345 ? 7.072 -13.415 22.847 1.00 68.44 345 GLY A O 1
ATOM 2646 N N . TRP A 1 346 ? 5.526 -14.072 21.348 1.00 67.56 346 TRP A N 1
ATOM 2647 C CA . TRP A 1 346 ? 4.745 -12.846 21.474 1.00 67.56 346 TRP A CA 1
ATOM 2648 C C . TRP A 1 346 ? 4.392 -12.587 22.943 1.00 67.56 346 TRP A C 1
ATOM 2650 O O . TRP A 1 346 ? 4.019 -13.540 23.640 1.00 67.56 346 TRP A O 1
ATOM 2660 N N . PRO A 1 347 ? 4.504 -11.337 23.430 1.00 58.88 347 PRO A N 1
ATOM 2661 C CA . PRO A 1 347 ? 4.138 -11.016 24.797 1.00 58.88 347 PRO A CA 1
ATOM 2662 C C . PRO A 1 347 ? 2.710 -11.504 25.050 1.00 58.88 347 PRO A C 1
ATOM 2664 O O . PRO A 1 347 ? 1.761 -11.066 24.395 1.00 58.88 347 PRO A O 1
ATOM 2667 N N . SER A 1 348 ? 2.544 -12.452 25.973 1.00 57.56 348 SER A N 1
ATOM 2668 C CA . SER A 1 348 ? 1.213 -12.772 26.476 1.00 57.56 348 SER A CA 1
ATOM 2669 C C . SER A 1 348 ? 0.697 -11.554 27.233 1.00 57.56 348 SER A C 1
ATOM 2671 O O . SER A 1 348 ? 1.484 -10.895 27.911 1.00 57.56 348 SER A O 1
ATOM 2673 N N . THR A 1 349 ? -0.605 -11.288 27.146 1.00 49.59 349 THR A N 1
ATOM 2674 C CA . THR A 1 349 ? -1.321 -10.164 27.772 1.00 49.59 349 THR A CA 1
ATOM 2675 C C . THR A 1 349 ? -1.331 -10.233 29.310 1.00 49.59 349 THR A C 1
ATOM 2677 O O . THR A 1 349 ? -2.394 -10.293 29.928 1.00 49.59 349 THR A O 1
ATOM 2680 N N . GLY A 1 350 ? -0.161 -10.310 29.947 1.00 47.06 350 GLY A N 1
ATOM 2681 C CA . GLY A 1 350 ? -0.020 -10.169 31.394 1.00 47.06 350 GLY A CA 1
ATOM 2682 C C . GLY A 1 350 ? -0.524 -8.796 31.831 1.00 47.06 350 GLY A C 1
ATOM 2683 O O . GLY A 1 350 ? -0.421 -7.860 31.049 1.00 47.06 350 GLY A O 1
ATOM 2684 N N . GLU A 1 351 ? -1.107 -8.723 33.035 1.00 46.69 351 GLU A N 1
ATOM 2685 C CA . GLU A 1 351 ? -1.857 -7.585 33.607 1.00 46.69 351 GLU A CA 1
ATOM 2686 C C . GLU A 1 351 ? -1.609 -6.232 32.919 1.00 46.69 351 GLU A C 1
ATOM 2688 O O . GLU A 1 351 ? -0.693 -5.479 33.257 1.00 46.69 351 GLU A O 1
ATOM 2693 N N . ILE A 1 352 ? -2.451 -5.940 31.926 1.00 51.00 352 ILE A N 1
ATOM 2694 C CA . ILE A 1 352 ? -2.328 -4.752 31.091 1.00 51.00 352 ILE A CA 1
ATOM 2695 C C . ILE A 1 352 ? -3.067 -3.595 31.775 1.00 51.00 352 ILE A C 1
ATOM 2697 O O . ILE A 1 352 ? -4.294 -3.531 31.756 1.00 51.00 352 ILE A O 1
ATOM 2701 N N . ASN A 1 353 ? -2.318 -2.646 32.342 1.00 60.69 353 ASN A N 1
ATOM 2702 C CA . ASN A 1 353 ? -2.846 -1.352 32.806 1.00 60.69 353 ASN A CA 1
ATOM 2703 C C . ASN A 1 353 ? -2.841 -0.264 31.700 1.00 60.69 353 ASN A C 1
ATOM 2705 O O . ASN A 1 353 ? -3.152 0.895 31.977 1.00 60.69 353 ASN A O 1
ATOM 2709 N N . SER A 1 354 ? -2.520 -0.642 30.459 1.00 83.19 354 SER A N 1
ATOM 2710 C CA . SER A 1 354 ? -2.373 0.193 29.251 1.00 83.19 354 SER A CA 1
ATOM 2711 C C . SER A 1 354 ? -3.185 -0.377 28.065 1.00 83.19 354 SER A C 1
ATOM 2713 O O . SER A 1 354 ? -3.987 -1.289 28.241 1.00 83.19 354 SER A O 1
ATOM 2715 N N . TRP A 1 355 ? -3.058 0.166 26.856 1.00 90.75 355 TRP A N 1
ATOM 2716 C CA . TRP A 1 355 ? -3.591 -0.454 25.639 1.00 90.75 355 TRP A CA 1
ATOM 2717 C C . TRP A 1 355 ? -2.609 -1.471 25.085 1.00 90.75 355 TRP A C 1
ATOM 2719 O O . TRP A 1 355 ? -1.467 -1.114 24.822 1.00 90.75 355 TRP A O 1
ATOM 2729 N N . LYS A 1 356 ? -3.063 -2.696 24.813 1.00 89.88 356 LYS A N 1
ATOM 2730 C CA . LYS A 1 356 ? -2.310 -3.599 23.944 1.00 89.88 356 LYS A CA 1
ATOM 2731 C C . LYS A 1 356 ? -2.474 -3.134 22.506 1.00 89.88 356 LYS A C 1
ATOM 2733 O O . LYS A 1 356 ? -3.559 -3.315 21.957 1.00 89.88 356 LYS A O 1
ATOM 2738 N N . ALA A 1 357 ? -1.426 -2.572 21.925 1.00 91.06 357 ALA A N 1
ATOM 2739 C CA . ALA A 1 357 ? -1.368 -2.167 20.531 1.00 91.06 357 ALA A CA 1
ATOM 2740 C C . ALA A 1 357 ? -0.704 -3.259 19.689 1.00 91.06 357 ALA A C 1
ATOM 2742 O O . ALA A 1 357 ? 0.390 -3.726 20.005 1.00 91.06 357 ALA A O 1
ATOM 2743 N N . GLU A 1 358 ? -1.363 -3.655 18.613 1.00 89.62 358 GLU A N 1
ATOM 2744 C CA . GLU A 1 358 ? -0.907 -4.628 17.628 1.00 89.62 358 GLU A CA 1
ATOM 2745 C C . GLU A 1 358 ? -0.922 -3.939 16.256 1.00 89.62 358 GLU A C 1
ATOM 2747 O O . GLU A 1 358 ? -1.891 -3.257 15.937 1.00 89.62 358 GLU A O 1
ATOM 2752 N N . TYR A 1 359 ? 0.132 -4.087 15.454 1.00 88.81 359 TYR A N 1
ATOM 2753 C CA . TYR A 1 359 ? 0.292 -3.403 14.164 1.00 88.81 359 TYR A CA 1
ATOM 2754 C C . TYR A 1 359 ? 0.634 -4.383 13.044 1.00 88.81 359 TYR A C 1
ATOM 2756 O O . TYR A 1 359 ? 1.403 -5.317 13.263 1.00 88.81 359 TYR A O 1
ATOM 2764 N N . TRP A 1 360 ? 0.131 -4.142 11.833 1.00 82.69 360 TRP A N 1
ATOM 2765 C CA . TRP A 1 360 ? 0.324 -4.990 10.654 1.00 82.69 360 TRP A CA 1
ATOM 2766 C C . TRP A 1 360 ? 0.699 -4.169 9.417 1.00 82.69 360 TRP A C 1
ATOM 2768 O O . TRP A 1 360 ? 0.118 -3.119 9.170 1.00 82.69 360 TRP A O 1
ATOM 2778 N N . ASN A 1 361 ? 1.578 -4.715 8.570 1.00 70.88 361 ASN A N 1
ATOM 2779 C CA . ASN A 1 361 ? 1.872 -4.200 7.220 1.00 70.88 361 ASN A CA 1
ATOM 2780 C C . ASN A 1 361 ? 0.864 -4.709 6.178 1.00 70.88 361 ASN A C 1
ATOM 2782 O O . ASN A 1 361 ? 1.231 -5.242 5.133 1.00 70.88 361 ASN A O 1
ATOM 2786 N N . ASN A 1 362 ? -0.414 -4.664 6.530 1.00 69.75 362 ASN A N 1
ATOM 2787 C CA . ASN A 1 362 ? -1.524 -4.907 5.624 1.00 69.75 362 ASN A CA 1
ATOM 2788 C C . ASN A 1 362 ? -2.780 -4.249 6.202 1.00 69.75 362 ASN A C 1
ATOM 2790 O O . ASN A 1 362 ? -2.883 -4.162 7.425 1.00 69.75 362 ASN A O 1
ATOM 2794 N N . PRO A 1 363 ? -3.769 -3.868 5.382 1.00 71.19 363 PRO A N 1
ATOM 2795 C CA . PRO A 1 363 ? -5.003 -3.250 5.866 1.00 71.19 363 PRO A CA 1
ATOM 2796 C C . PRO A 1 363 ? -6.019 -4.267 6.418 1.00 71.19 363 PRO A C 1
ATOM 2798 O O . PRO A 1 363 ? -7.138 -3.900 6.746 1.00 71.19 363 PRO A O 1
ATOM 2801 N N . GLY A 1 364 ? -5.691 -5.563 6.456 1.00 71.44 364 GLY A N 1
ATOM 2802 C CA . GLY A 1 364 ? -6.642 -6.638 6.749 1.00 71.44 364 GLY A CA 1
ATOM 2803 C C . GLY A 1 364 ? -6.533 -7.246 8.145 1.00 71.44 364 GLY A C 1
ATOM 2804 O O . GLY A 1 364 ? -7.289 -8.171 8.435 1.00 71.44 364 GLY A O 1
ATOM 2805 N N . LEU A 1 365 ? -5.592 -6.791 8.986 1.00 79.38 365 LEU A N 1
ATOM 2806 C CA . LEU A 1 365 ? -5.234 -7.447 10.256 1.00 79.38 365 LEU A CA 1
ATOM 2807 C C . LEU A 1 365 ? -4.929 -8.947 10.063 1.00 79.38 365 LEU A C 1
ATOM 2809 O O . LEU A 1 365 ? -5.199 -9.778 10.935 1.00 79.38 365 LEU A O 1
ATOM 2813 N N . ALA A 1 366 ? -4.444 -9.305 8.873 1.00 65.81 366 ALA A N 1
ATOM 2814 C CA . ALA A 1 366 ? -4.168 -10.677 8.491 1.00 65.81 366 ALA A CA 1
ATOM 2815 C C . ALA A 1 366 ? -2.808 -11.090 9.041 1.00 65.81 366 ALA A C 1
ATOM 2817 O O . ALA A 1 366 ? -1.892 -10.271 9.038 1.00 65.81 366 ALA A O 1
ATOM 2818 N N . SER A 1 367 ? -2.695 -12.366 9.424 1.00 67.38 367 SER A N 1
ATOM 2819 C CA . SER A 1 367 ? -1.525 -12.962 10.079 1.00 67.38 367 SER A CA 1
ATOM 2820 C C . SER A 1 367 ? -1.235 -12.419 11.483 1.00 67.38 367 SER A C 1
ATOM 2822 O O . SER A 1 367 ? -2.045 -11.706 12.080 1.00 67.38 367 SER A O 1
ATOM 2824 N N . ASN A 1 368 ? -0.101 -12.826 12.055 1.00 68.56 368 ASN A N 1
ATOM 2825 C CA . ASN A 1 368 ? 0.353 -12.274 13.323 1.00 68.56 368 ASN A CA 1
ATOM 2826 C C . ASN A 1 368 ? 0.834 -10.829 13.126 1.00 68.56 368 ASN A C 1
ATOM 2828 O O . ASN A 1 368 ? 1.408 -10.518 12.079 1.00 68.56 368 ASN A O 1
ATOM 2832 N N . PRO A 1 369 ? 0.604 -9.945 14.112 1.00 77.31 369 PRO A N 1
ATOM 2833 C CA . PRO A 1 369 ? 1.037 -8.558 14.023 1.00 77.31 369 PRO A CA 1
ATOM 2834 C C . PRO A 1 369 ? 2.539 -8.469 13.765 1.00 77.31 369 PRO A C 1
ATOM 2836 O O . PRO A 1 369 ? 3.330 -9.220 14.329 1.00 77.31 369 PRO A O 1
ATOM 2839 N N . ALA A 1 370 ? 2.940 -7.517 12.929 1.00 73.81 370 ALA A N 1
ATOM 2840 C CA . ALA A 1 370 ? 4.339 -7.180 12.711 1.00 73.81 370 ALA A CA 1
ATOM 2841 C C . ALA A 1 370 ? 4.986 -6.600 13.976 1.00 73.81 370 ALA A C 1
ATOM 2843 O O . ALA A 1 370 ? 6.188 -6.763 14.192 1.00 73.81 370 ALA A O 1
ATOM 2844 N N . PHE A 1 371 ? 4.198 -5.944 14.828 1.00 79.12 371 PHE A N 1
ATOM 2845 C CA . PHE A 1 371 ? 4.683 -5.360 16.069 1.00 79.12 371 PHE A CA 1
ATOM 2846 C C . PHE A 1 371 ? 3.591 -5.316 17.143 1.00 79.12 371 PHE A C 1
ATOM 2848 O O . PHE A 1 371 ? 2.425 -5.068 16.839 1.00 79.12 371 PHE A O 1
ATOM 2855 N N . VAL A 1 372 ? 3.975 -5.549 18.401 1.00 80.69 372 VAL A N 1
ATOM 2856 C CA . VAL A 1 372 ? 3.081 -5.487 19.566 1.00 80.69 372 VAL A CA 1
ATOM 2857 C C . VAL A 1 372 ? 3.759 -4.692 20.671 1.00 80.69 372 VAL A C 1
ATOM 2859 O O . VAL A 1 372 ? 4.911 -4.972 21.007 1.00 80.69 372 VAL A O 1
ATOM 2862 N N . ARG A 1 373 ? 3.050 -3.726 21.258 1.00 79.75 373 ARG A N 1
ATOM 2863 C CA . ARG A 1 373 ? 3.516 -2.975 22.431 1.00 79.75 373 ARG A CA 1
ATOM 2864 C C . ARG A 1 373 ? 2.359 -2.533 23.316 1.00 79.75 373 ARG A C 1
ATOM 2866 O O . ARG A 1 373 ? 1.206 -2.557 22.898 1.00 79.75 373 ARG A O 1
ATOM 2873 N N . ASP A 1 374 ? 2.695 -2.079 24.515 1.00 84.56 374 ASP A N 1
ATOM 2874 C CA . ASP A 1 374 ? 1.758 -1.346 25.355 1.00 84.56 374 ASP A CA 1
ATOM 2875 C C . ASP A 1 374 ? 1.802 0.149 25.028 1.00 84.56 374 ASP A C 1
ATOM 2877 O O . ASP A 1 374 ? 2.880 0.736 24.895 1.00 84.56 374 ASP A O 1
ATOM 2881 N N . GLU A 1 375 ? 0.632 0.775 24.940 1.00 86.62 375 GLU A N 1
ATOM 2882 C CA . GLU A 1 375 ? 0.477 2.204 24.676 1.00 86.62 375 GLU A CA 1
ATOM 2883 C C . GLU A 1 375 ? -0.419 2.866 25.728 1.00 86.62 375 GLU A C 1
ATOM 2885 O O . GLU A 1 375 ? -1.429 2.294 26.142 1.00 86.62 375 GLU A O 1
ATOM 2890 N N . PRO A 1 376 ? -0.076 4.070 26.211 1.00 87.56 376 PRO A N 1
ATOM 2891 C CA . PRO A 1 376 ? -0.847 4.722 27.269 1.00 87.56 376 PRO A CA 1
ATOM 2892 C C . PRO A 1 376 ? -2.225 5.203 26.790 1.00 87.56 376 PRO A C 1
ATOM 2894 O O . PRO A 1 376 ? -3.175 5.237 27.573 1.00 87.56 376 PRO A O 1
ATOM 2897 N N . GLU A 1 377 ? -2.346 5.546 25.508 1.00 90.88 377 GLU A N 1
ATOM 2898 C CA . GLU A 1 377 ? -3.539 6.121 24.890 1.00 90.88 377 GLU A CA 1
ATOM 2899 C C . GLU A 1 377 ? -3.593 5.806 23.390 1.00 90.88 377 GLU A C 1
ATOM 2901 O O . GLU A 1 377 ? -2.597 5.383 22.811 1.00 90.88 377 GLU A O 1
ATOM 2906 N N . ILE A 1 378 ? -4.747 6.052 22.766 1.00 96.25 378 ILE A N 1
ATOM 2907 C CA . ILE A 1 378 ? -4.912 6.020 21.309 1.00 96.25 378 ILE A CA 1
ATOM 2908 C C . ILE A 1 378 ? -5.148 7.463 20.860 1.00 96.25 378 ILE A C 1
ATOM 2910 O O . ILE A 1 378 ? -6.283 7.941 20.842 1.00 96.25 378 ILE A O 1
ATOM 2914 N N . SER A 1 379 ? -4.069 8.186 20.570 1.00 96.69 379 SER A N 1
ATOM 2915 C CA . SER A 1 379 ? -4.121 9.592 20.154 1.00 96.69 379 SER A CA 1
ATOM 2916 C C . SER A 1 379 ? -3.011 9.885 19.147 1.00 96.69 379 SER A C 1
ATOM 2918 O O . SER A 1 379 ? -1.996 10.506 19.464 1.00 96.69 379 SER A O 1
ATOM 2920 N N . TYR A 1 380 ? -3.203 9.398 17.924 1.00 96.62 380 TYR A N 1
ATOM 2921 C CA . TYR A 1 380 ? -2.199 9.413 16.872 1.00 96.62 380 TYR A CA 1
ATOM 2922 C C . TYR A 1 380 ? -2.611 10.294 15.688 1.00 96.62 380 TYR A C 1
ATOM 2924 O O . TYR A 1 380 ? -3.732 10.230 15.185 1.00 96.62 380 TYR A O 1
ATOM 2932 N N . ASP A 1 381 ? -1.673 11.132 15.251 1.00 96.19 381 ASP A N 1
ATOM 2933 C CA . ASP A 1 381 ? -1.660 11.793 13.945 1.00 96.19 381 ASP A CA 1
ATOM 2934 C C . ASP A 1 381 ? -0.289 11.478 13.347 1.00 96.19 381 ASP A C 1
ATOM 2936 O O . ASP A 1 381 ? 0.730 12.020 13.784 1.00 96.19 381 ASP A O 1
ATOM 2940 N N . PHE A 1 382 ? -0.255 10.508 12.439 1.00 89.94 382 PHE A N 1
ATOM 2941 C CA . PHE A 1 382 ? 0.976 10.048 11.810 1.00 89.94 382 PHE A CA 1
ATOM 2942 C C . PHE A 1 382 ? 1.358 10.923 10.605 1.00 89.94 382 PHE A C 1
ATOM 2944 O O . PHE A 1 382 ? 2.423 10.717 10.022 1.00 89.94 382 PHE A O 1
ATOM 2951 N N . GLY A 1 383 ? 0.532 11.913 10.230 1.00 90.69 383 GLY A N 1
ATOM 2952 C CA . GLY A 1 383 ? 0.699 12.659 8.985 1.00 90.69 383 GLY A CA 1
ATOM 2953 C C . GLY A 1 383 ? 0.701 11.707 7.789 1.00 90.69 383 GLY A C 1
ATOM 2954 O O . GLY A 1 383 ? -0.095 10.786 7.751 1.00 90.69 383 GLY A O 1
ATOM 2955 N N . GLU A 1 384 ? 1.628 11.884 6.851 1.00 77.81 384 GLU A N 1
ATOM 2956 C CA . GLU A 1 384 ? 1.835 10.951 5.722 1.00 77.81 384 GLU A CA 1
ATOM 2957 C C . GLU A 1 384 ? 2.774 9.775 6.073 1.00 77.81 384 GLU A C 1
ATOM 2959 O O . GLU A 1 384 ? 3.437 9.196 5.214 1.00 77.81 384 GLU A O 1
ATOM 2964 N N . GLY A 1 385 ? 2.943 9.500 7.367 1.00 78.50 385 GLY A N 1
ATOM 2965 C CA . GLY A 1 385 ? 3.891 8.530 7.895 1.00 78.50 385 GLY A CA 1
ATOM 2966 C C . GLY A 1 385 ? 3.236 7.271 8.459 1.00 78.50 385 GLY A C 1
ATOM 2967 O O . GLY A 1 385 ? 2.067 6.974 8.252 1.00 78.50 385 GLY A O 1
ATOM 2968 N N . ALA A 1 386 ? 4.031 6.529 9.221 1.00 83.12 386 ALA A N 1
ATOM 2969 C CA . ALA A 1 386 ? 3.626 5.332 9.949 1.00 83.12 386 ALA A CA 1
ATOM 2970 C C . ALA A 1 386 ? 3.929 5.506 11.449 1.00 83.12 386 ALA A C 1
ATOM 2972 O O . ALA A 1 386 ? 4.649 6.444 11.821 1.00 83.12 386 ALA A O 1
ATOM 2973 N N . PRO A 1 387 ? 3.455 4.601 12.325 1.00 86.19 387 PRO A N 1
ATOM 2974 C CA . PRO A 1 387 ? 3.842 4.582 13.732 1.00 86.19 387 PRO A CA 1
ATOM 2975 C C . PRO A 1 387 ? 5.360 4.718 13.931 1.00 86.19 387 PRO A C 1
ATOM 2977 O O . PRO A 1 387 ? 6.151 3.987 13.329 1.00 86.19 387 PRO A O 1
ATOM 2980 N N . GLU A 1 388 ? 5.760 5.681 14.770 1.00 80.94 388 GLU A N 1
ATOM 2981 C CA . GLU A 1 388 ? 7.165 6.053 15.025 1.00 80.94 388 GLU A CA 1
ATOM 2982 C C . GLU A 1 388 ? 7.980 6.340 13.748 1.00 80.94 388 GLU A C 1
ATOM 2984 O O . GLU A 1 388 ? 9.162 5.999 13.674 1.00 80.94 388 GLU A O 1
ATOM 2989 N N . GLU A 1 389 ? 7.363 6.927 12.716 1.00 72.06 389 GLU A N 1
ATOM 2990 C CA . GLU A 1 389 ? 8.007 7.204 11.419 1.00 72.06 389 GLU A CA 1
ATOM 2991 C C . GLU A 1 389 ? 8.582 5.930 10.763 1.00 72.06 389 GLU A C 1
ATOM 2993 O O . GLU A 1 389 ? 9.611 5.957 10.088 1.00 72.06 389 GLU A O 1
ATOM 2998 N N . GLY A 1 390 ? 7.946 4.781 11.016 1.00 65.75 390 GLY A N 1
ATOM 2999 C CA . GLY A 1 390 ? 8.351 3.476 10.497 1.00 65.75 390 GLY A CA 1
ATOM 3000 C C . GLY A 1 390 ? 9.502 2.802 11.249 1.00 65.75 390 GLY A C 1
ATOM 3001 O O . GLY A 1 390 ? 9.924 1.706 10.873 1.00 65.75 390 GLY A O 1
ATOM 3002 N N . LYS A 1 391 ? 9.976 3.374 12.367 1.00 65.50 391 LYS A N 1
ATOM 3003 C CA . LYS A 1 391 ? 10.999 2.753 13.238 1.00 65.50 391 LYS A CA 1
ATOM 3004 C C . LYS A 1 391 ? 10.550 1.442 13.883 1.00 65.50 391 LYS A C 1
ATOM 3006 O O . LYS A 1 391 ? 11.373 0.763 14.477 1.00 65.50 391 LYS A O 1
ATOM 3011 N N . LEU A 1 392 ? 9.274 1.085 13.775 1.00 68.62 392 LEU A N 1
ATOM 3012 C CA . LEU A 1 392 ? 8.719 -0.178 14.272 1.00 68.62 392 LEU A CA 1
ATOM 3013 C C . LEU A 1 392 ? 8.583 -1.243 13.175 1.00 68.62 392 LEU A C 1
ATOM 3015 O O . LEU A 1 392 ? 7.935 -2.265 13.382 1.00 68.62 392 LEU A O 1
ATOM 3019 N N . GLY A 1 393 ? 9.139 -0.988 11.986 1.00 68.69 393 GLY A N 1
ATOM 3020 C CA . GLY A 1 393 ? 8.975 -1.866 10.830 1.00 68.69 393 GLY A CA 1
ATOM 3021 C C . GLY A 1 393 ? 7.581 -1.794 10.203 1.00 68.69 393 GLY A C 1
ATOM 3022 O O . GLY A 1 393 ? 7.239 -2.684 9.426 1.00 68.69 393 GLY A O 1
ATOM 3023 N N . ILE A 1 394 ? 6.793 -0.761 10.531 1.00 80.31 394 ILE A N 1
ATOM 3024 C CA . ILE A 1 394 ? 5.506 -0.454 9.894 1.00 80.31 394 ILE A CA 1
ATOM 3025 C C . ILE A 1 394 ? 5.735 0.533 8.748 1.00 80.31 394 ILE A C 1
ATOM 3027 O O . ILE A 1 394 ? 6.417 1.541 8.924 1.00 80.31 394 ILE A O 1
ATOM 3031 N N . ILE A 1 395 ? 5.210 0.225 7.569 1.00 69.06 395 ILE A N 1
ATOM 3032 C CA . ILE A 1 395 ? 5.402 1.019 6.350 1.00 69.06 395 ILE A CA 1
ATOM 3033 C C . ILE A 1 395 ? 4.273 2.065 6.252 1.00 69.06 395 ILE A C 1
ATOM 3035 O O . ILE A 1 395 ? 3.151 1.744 6.644 1.00 69.06 395 ILE A O 1
ATOM 3039 N N . PRO A 1 396 ? 4.542 3.304 5.781 1.00 68.88 396 PRO A N 1
ATOM 3040 C CA . PRO A 1 396 ? 3.482 4.256 5.449 1.00 68.88 396 PRO A CA 1
ATOM 3041 C C . PRO A 1 396 ? 2.567 3.691 4.368 1.00 68.88 396 PRO A C 1
ATOM 3043 O O . PRO A 1 396 ? 3.049 2.994 3.472 1.00 68.88 396 PRO A O 1
ATOM 3046 N N . ASP A 1 397 ? 1.287 4.038 4.443 1.00 70.94 397 ASP A N 1
ATOM 3047 C CA . ASP A 1 397 ? 0.222 3.484 3.610 1.00 70.94 397 ASP A CA 1
ATOM 3048 C C . ASP A 1 397 ? 0.007 1.968 3.827 1.00 70.94 397 ASP A C 1
ATOM 3050 O O . ASP A 1 397 ? 0.905 1.208 4.198 1.00 70.94 397 ASP A O 1
ATOM 3054 N N . MET A 1 398 ? -1.211 1.488 3.572 1.00 75.06 398 MET A N 1
ATOM 3055 C CA . MET A 1 398 ? -1.561 0.057 3.587 1.00 75.06 398 MET A CA 1
ATOM 3056 C C . MET A 1 398 ? -1.226 -0.699 4.891 1.00 75.06 398 MET A C 1
ATOM 3058 O O . MET A 1 398 ? -0.966 -1.909 4.862 1.00 75.06 398 MET A O 1
ATOM 3062 N N . PHE A 1 399 ? -1.269 -0.029 6.043 1.00 79.25 399 PHE A N 1
ATOM 3063 C CA . PHE A 1 399 ? -1.058 -0.648 7.353 1.00 79.25 399 PHE A CA 1
ATOM 3064 C C . PHE A 1 399 ? -2.355 -0.706 8.167 1.00 79.25 399 PHE A C 1
ATOM 3066 O O . PHE A 1 399 ? -3.334 -0.024 7.876 1.00 79.25 399 PHE A O 1
ATOM 3073 N N . SER A 1 400 ? -2.386 -1.546 9.198 1.00 90.06 400 SER A N 1
ATOM 3074 C CA . SER A 1 400 ? -3.501 -1.591 10.146 1.00 90.06 400 SER A CA 1
ATOM 3075 C C . SER A 1 400 ? -3.021 -1.755 11.575 1.00 90.06 400 SER A C 1
ATOM 3077 O O . SER A 1 400 ? -1.875 -2.134 11.834 1.00 90.06 400 SER A O 1
ATOM 3079 N N . ALA A 1 401 ? -3.908 -1.440 12.511 1.00 96.25 401 ALA A N 1
ATOM 3080 C CA . ALA A 1 401 ? -3.641 -1.548 13.930 1.00 96.25 401 ALA A CA 1
ATOM 3081 C C . ALA A 1 401 ? -4.876 -2.008 14.707 1.00 96.25 401 ALA A C 1
ATOM 3083 O O . ALA A 1 401 ? -6.020 -1.784 14.301 1.00 96.25 401 ALA A O 1
ATOM 3084 N N . ARG A 1 402 ? -4.632 -2.651 15.848 1.00 96.81 402 ARG A N 1
ATOM 3085 C CA . ARG A 1 402 ? -5.648 -3.056 16.814 1.00 96.81 402 ARG A CA 1
ATOM 3086 C C . ARG A 1 402 ? -5.190 -2.691 18.212 1.00 96.81 402 ARG A C 1
ATOM 3088 O O . ARG A 1 402 ? -4.106 -3.077 18.636 1.00 96.81 402 ARG A O 1
ATOM 3095 N N . TRP A 1 403 ? -6.072 -2.036 18.950 1.00 96.62 403 TRP A N 1
ATOM 3096 C CA . TRP A 1 403 ? -5.885 -1.734 20.359 1.00 96.62 403 TRP A CA 1
ATOM 3097 C C . TRP A 1 403 ? -6.919 -2.455 21.199 1.00 96.62 403 TRP A C 1
ATOM 3099 O O . TRP A 1 403 ? -8.106 -2.383 20.894 1.00 96.62 403 TRP A O 1
ATOM 3109 N N . THR A 1 404 ? -6.482 -3.129 22.265 1.00 95.12 404 THR A N 1
ATOM 3110 C CA . THR A 1 404 ? -7.380 -3.798 23.221 1.00 95.12 404 THR A CA 1
ATOM 3111 C C . THR A 1 404 ? -7.025 -3.424 24.655 1.00 95.12 404 THR A C 1
ATOM 3113 O O . THR A 1 404 ? -5.852 -3.463 25.035 1.00 95.12 404 THR A O 1
ATOM 3116 N N . ARG A 1 405 ? -8.029 -3.074 25.465 1.00 92.56 405 ARG A N 1
ATOM 3117 C CA . ARG A 1 405 ? -7.863 -2.772 26.893 1.00 92.56 405 ARG A CA 1
ATOM 3118 C C . ARG A 1 405 ? -9.131 -3.085 27.682 1.00 92.56 405 ARG A C 1
ATOM 3120 O O . ARG A 1 405 ? -10.233 -2.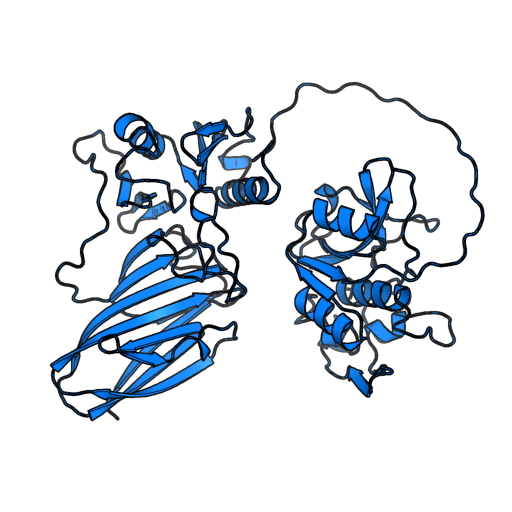834 27.208 1.00 92.56 405 ARG A O 1
ATOM 3127 N N . LYS A 1 406 ? -8.967 -3.553 28.921 1.00 92.81 406 LYS A N 1
ATOM 3128 C CA . LYS A 1 406 ? -10.038 -3.594 29.924 1.00 92.81 406 LYS A CA 1
ATOM 3129 C C . LYS A 1 406 ? -10.087 -2.285 30.703 1.00 92.81 406 LYS A C 1
ATOM 3131 O O . LYS A 1 406 ? -9.063 -1.814 31.200 1.00 92.81 406 LYS A O 1
ATOM 3136 N N . VAL A 1 407 ? -11.270 -1.693 30.790 1.00 93.19 407 VAL A N 1
ATOM 3137 C CA . VAL A 1 407 ? -11.511 -0.418 31.467 1.00 93.19 407 VAL A CA 1
ATOM 3138 C C . VAL A 1 407 ? -12.624 -0.611 32.485 1.00 93.19 407 VAL A C 1
ATOM 3140 O O . VAL A 1 407 ? -13.684 -1.128 32.151 1.00 93.19 407 VAL A O 1
ATOM 3143 N N . ASN A 1 408 ? -12.386 -0.188 33.727 1.00 93.88 408 ASN A N 1
ATOM 3144 C CA . ASN A 1 408 ? -13.426 -0.141 34.748 1.00 93.88 408 ASN A CA 1
ATOM 3145 C C . ASN A 1 408 ? -14.196 1.180 34.648 1.00 93.88 408 ASN A C 1
ATOM 3147 O O . ASN A 1 408 ? -13.608 2.252 34.786 1.00 93.88 408 ASN A O 1
ATOM 3151 N N . PHE A 1 409 ? -15.501 1.091 34.426 1.00 95.94 409 PHE A N 1
ATOM 3152 C CA . PHE A 1 409 ? -16.432 2.209 34.428 1.00 95.94 409 PHE A CA 1
ATOM 3153 C C . PHE A 1 409 ? -17.107 2.297 35.800 1.00 95.94 409 PHE A C 1
ATOM 3155 O O . PHE A 1 409 ? -17.750 1.350 36.246 1.00 95.94 409 PHE A O 1
ATOM 3162 N N . ASP A 1 410 ? -16.956 3.429 36.490 1.00 95.06 410 ASP A N 1
ATOM 3163 C CA . ASP A 1 410 ? -17.421 3.570 37.879 1.00 95.06 410 ASP A CA 1
ATOM 3164 C C . ASP A 1 410 ? -18.953 3.639 38.012 1.00 95.06 410 ASP A C 1
ATOM 3166 O O . ASP A 1 410 ? -19.502 3.346 39.074 1.00 95.06 410 ASP A O 1
ATOM 3170 N N . GLU A 1 411 ? -19.658 4.023 36.945 1.00 96.25 411 GLU A N 1
ATOM 3171 C CA . GLU A 1 411 ? -21.101 4.246 36.963 1.00 96.25 411 GLU A CA 1
ATOM 3172 C C . GLU A 1 411 ? -21.768 3.715 35.690 1.00 96.25 411 GLU A C 1
ATOM 3174 O O . GLU A 1 411 ? -21.309 4.011 34.590 1.00 96.25 411 GLU A O 1
ATOM 3179 N N . SER A 1 412 ? -22.922 3.050 35.821 1.00 97.75 412 SER A N 1
ATOM 3180 C CA . SER A 1 412 ? -23.763 2.724 34.664 1.00 97.75 412 SER A CA 1
ATOM 3181 C C . SER A 1 412 ? -24.269 4.006 33.985 1.00 97.75 412 SER A C 1
ATOM 3183 O O . SER A 1 412 ? -24.578 5.006 34.655 1.00 97.75 412 SER A O 1
ATOM 3185 N N . GLY A 1 413 ? -24.391 3.989 32.660 1.00 97.38 413 GLY A N 1
ATOM 3186 C CA . GLY A 1 413 ? -24.938 5.099 31.885 1.00 97.38 413 GLY A CA 1
ATOM 3187 C C . GLY A 1 413 ? -24.550 5.082 30.412 1.00 97.38 413 GLY A C 1
ATOM 3188 O O . GLY A 1 413 ? -23.878 4.174 29.929 1.00 97.38 413 GLY A O 1
ATOM 3189 N N . ASP A 1 414 ? -24.984 6.122 29.704 1.00 97.94 414 ASP A N 1
ATOM 3190 C CA . ASP A 1 414 ? -24.616 6.337 28.309 1.00 97.94 414 ASP A CA 1
ATOM 3191 C C . ASP A 1 414 ? -23.246 7.017 28.235 1.00 97.94 414 ASP A C 1
ATOM 3193 O O . ASP A 1 414 ? -23.013 8.066 28.842 1.00 97.94 414 ASP A O 1
ATOM 3197 N N . TYR A 1 415 ? -22.335 6.409 27.484 1.00 98.12 415 TYR A N 1
ATOM 3198 C CA . TYR A 1 415 ? -21.007 6.933 27.200 1.00 98.12 415 TYR A CA 1
ATOM 3199 C C . TYR A 1 415 ? -20.907 7.293 25.724 1.00 98.12 415 TYR A C 1
ATOM 3201 O O . TYR A 1 415 ? -21.334 6.530 24.859 1.00 98.12 415 TYR A O 1
ATOM 3209 N N . VAL A 1 416 ? -20.324 8.452 25.430 1.00 98.19 416 VAL A N 1
ATOM 3210 C CA . VAL A 1 416 ? -20.039 8.887 24.060 1.00 98.19 416 VAL A CA 1
ATOM 3211 C C . VAL A 1 416 ? -18.578 8.602 23.761 1.00 98.19 416 VAL A C 1
ATOM 3213 O O . VAL A 1 416 ? -17.700 9.231 24.349 1.00 98.19 416 VAL A O 1
ATOM 3216 N N . PHE A 1 417 ? -18.333 7.669 22.847 1.00 98.19 417 PHE A N 1
ATOM 3217 C CA . PHE A 1 417 ? -17.021 7.377 22.284 1.00 98.19 417 PHE A CA 1
ATOM 3218 C C . PHE A 1 417 ? -16.784 8.264 21.064 1.00 98.19 417 PHE A C 1
ATOM 3220 O O . PHE A 1 417 ? -17.537 8.204 20.094 1.00 98.19 417 PHE A O 1
ATOM 3227 N N . THR A 1 418 ? -15.733 9.073 21.104 1.00 98.50 418 THR A N 1
ATOM 3228 C CA . THR A 1 418 ? -15.314 9.921 19.989 1.00 98.50 418 THR A CA 1
ATOM 3229 C C . THR A 1 418 ? -14.137 9.264 19.281 1.00 98.50 418 THR A C 1
ATOM 3231 O O . THR A 1 418 ? -13.092 9.056 19.905 1.00 98.50 418 THR A O 1
ATOM 3234 N N . VAL A 1 419 ? -14.291 8.968 17.991 1.00 98.50 419 VAL A N 1
ATOM 3235 C CA . VAL A 1 419 ? -13.224 8.436 17.135 1.00 98.50 419 VAL A CA 1
ATOM 3236 C C . VAL A 1 419 ? -12.907 9.436 16.034 1.00 98.50 419 VAL A C 1
ATOM 3238 O O . VAL A 1 419 ? -13.802 9.780 15.271 1.00 98.50 419 VAL A O 1
ATOM 3241 N N . THR A 1 420 ? -11.657 9.885 15.932 1.00 98.50 420 THR A N 1
ATOM 3242 C CA . THR A 1 420 ? -11.156 10.603 14.747 1.00 98.50 420 THR A CA 1
ATOM 3243 C C . THR A 1 420 ? -10.294 9.650 13.938 1.00 98.50 420 THR A C 1
ATOM 3245 O O . THR A 1 420 ? -9.405 9.037 14.525 1.00 98.50 420 THR A O 1
ATOM 3248 N N . VAL A 1 421 ? -10.552 9.513 12.640 1.00 98.00 421 VAL A N 1
ATOM 3249 C CA . VAL A 1 421 ? -9.925 8.500 11.784 1.00 98.00 421 VAL A CA 1
ATOM 3250 C C . VAL A 1 421 ? -9.688 9.008 10.361 1.00 98.00 421 VAL A C 1
ATOM 3252 O O . VAL A 1 421 ? -10.518 9.747 9.843 1.00 98.00 421 VAL A O 1
ATOM 3255 N N . ASP A 1 422 ? -8.574 8.593 9.765 1.00 94.19 422 ASP A N 1
ATOM 3256 C CA . ASP A 1 422 ? -8.241 8.608 8.332 1.00 94.19 422 ASP A CA 1
ATOM 3257 C C . ASP A 1 422 ? -7.329 7.380 8.137 1.00 94.19 422 ASP A C 1
ATOM 3259 O O . ASP A 1 422 ? -6.276 7.344 8.775 1.00 94.19 422 ASP A O 1
ATOM 3263 N N . ASP A 1 423 ? -7.712 6.273 7.494 1.00 89.62 423 ASP A N 1
ATOM 3264 C CA . ASP A 1 423 ? -8.928 6.020 6.711 1.00 89.62 423 ASP A CA 1
ATOM 3265 C C . ASP A 1 423 ? -10.109 5.414 7.499 1.00 89.62 423 ASP A C 1
ATOM 3267 O O . ASP A 1 423 ? -11.092 6.097 7.781 1.00 89.62 423 ASP A O 1
ATOM 3271 N N . GLY A 1 424 ? -10.047 4.122 7.851 1.00 92.19 424 GLY A N 1
ATOM 3272 C CA . GLY A 1 424 ? -11.217 3.357 8.305 1.00 92.19 424 GLY A CA 1
ATOM 3273 C C . GLY A 1 424 ? -11.021 2.637 9.637 1.00 92.19 424 GLY A C 1
ATOM 3274 O O . GLY A 1 424 ? -9.901 2.350 10.054 1.00 92.19 424 GLY A O 1
ATOM 3275 N N . PHE A 1 425 ? -12.121 2.323 10.331 1.00 98.12 425 PHE A N 1
ATOM 3276 C CA . PHE A 1 425 ? -12.082 1.749 11.682 1.00 98.12 425 PHE A CA 1
ATOM 3277 C C . PHE A 1 425 ? -13.264 0.829 12.016 1.00 98.12 425 PHE A C 1
ATOM 3279 O O . PHE A 1 425 ? -14.316 0.857 11.379 1.00 98.12 425 PHE A O 1
ATOM 3286 N N . ARG A 1 426 ? -13.097 0.024 13.073 1.00 98.00 426 ARG A N 1
ATOM 3287 C CA . ARG A 1 426 ? -14.166 -0.726 13.757 1.00 98.00 426 ARG A CA 1
ATOM 3288 C C . ARG A 1 426 ? -14.001 -0.580 15.266 1.00 98.00 426 ARG A C 1
ATOM 3290 O O . ARG A 1 426 ? -12.879 -0.580 15.768 1.00 98.00 426 ARG A O 1
ATOM 3297 N N . LEU A 1 427 ? -15.108 -0.516 16.001 1.00 98.38 427 LEU A N 1
ATOM 3298 C CA . LEU A 1 427 ? -15.109 -0.428 17.465 1.00 98.38 427 LEU A CA 1
ATOM 3299 C C . LEU A 1 427 ? -15.974 -1.540 18.050 1.00 98.38 427 LEU A C 1
ATOM 3301 O O . LEU A 1 427 ? -17.113 -1.741 17.621 1.00 98.38 427 LEU A O 1
ATOM 3305 N N . TYR A 1 428 ? -15.447 -2.218 19.065 1.00 98.19 428 TYR A N 1
ATOM 3306 C CA . TYR A 1 428 ? -16.133 -3.268 19.802 1.00 98.19 428 TYR A CA 1
ATOM 3307 C C . TYR A 1 428 ? -16.051 -3.013 21.303 1.00 98.19 428 TYR A C 1
ATOM 3309 O O . TYR A 1 428 ? -15.002 -2.602 21.807 1.00 98.19 428 TYR A O 1
ATOM 3317 N N . ILE A 1 429 ? -17.141 -3.314 22.006 1.00 97.62 429 ILE A N 1
ATOM 3318 C CA . ILE A 1 429 ? -17.209 -3.306 23.466 1.00 97.62 429 ILE A CA 1
ATOM 3319 C C . ILE A 1 429 ? -17.762 -4.655 23.928 1.00 97.62 429 ILE A C 1
ATOM 3321 O O . ILE A 1 429 ? -18.782 -5.111 23.416 1.00 97.62 429 ILE A O 1
ATOM 3325 N N . ASP A 1 430 ? -17.048 -5.332 24.829 1.00 95.19 430 ASP A N 1
ATOM 3326 C CA . ASP A 1 430 ? -17.331 -6.705 25.284 1.00 95.19 430 ASP A CA 1
ATOM 3327 C C . ASP A 1 430 ? -17.531 -7.703 24.131 1.00 95.19 430 ASP A C 1
ATOM 3329 O O . ASP A 1 430 ? -18.394 -8.583 24.151 1.00 95.19 430 ASP A O 1
ATOM 3333 N N . GLY A 1 431 ? -16.747 -7.527 23.065 1.00 92.62 431 GLY A N 1
ATOM 3334 C CA . GLY A 1 431 ? -16.844 -8.320 21.840 1.00 92.62 431 GLY A CA 1
ATOM 3335 C C . GLY A 1 431 ? -18.039 -7.983 20.937 1.00 92.62 431 GLY A C 1
ATOM 3336 O O . GLY A 1 431 ? -18.114 -8.516 19.830 1.00 92.62 431 GLY A O 1
ATOM 3337 N N . VAL A 1 432 ? -18.939 -7.083 21.343 1.00 93.50 432 VAL A N 1
ATOM 3338 C CA . VAL A 1 432 ? -20.071 -6.612 20.533 1.00 93.50 432 VAL A CA 1
ATOM 3339 C C . VAL A 1 432 ? -19.636 -5.428 19.672 1.00 93.50 432 VAL A C 1
ATOM 3341 O O . VAL A 1 432 ? -19.054 -4.471 20.173 1.00 93.50 432 VAL A O 1
ATOM 3344 N N . SER A 1 433 ? -19.910 -5.480 18.365 1.00 93.81 433 SER A N 1
ATOM 3345 C CA . SER A 1 433 ? -19.597 -4.380 17.441 1.00 93.81 433 SER A CA 1
ATOM 3346 C C . SER A 1 433 ? -20.509 -3.178 17.701 1.00 93.81 433 SER A C 1
ATOM 3348 O O . SER A 1 433 ? -21.729 -3.287 17.588 1.00 93.81 433 SER A O 1
ATOM 3350 N N . VAL A 1 434 ? -19.900 -2.038 18.030 1.00 95.75 434 VAL A N 1
ATOM 3351 C CA . VAL A 1 434 ? -20.553 -0.721 18.089 1.00 95.75 434 VAL A CA 1
ATOM 3352 C C . VAL A 1 434 ? -20.632 -0.141 16.676 1.00 95.75 434 VAL A C 1
ATOM 3354 O O . VAL A 1 434 ? -21.688 0.302 16.232 1.00 95.75 434 VAL A O 1
ATOM 3357 N N . VAL A 1 435 ? -19.514 -0.210 15.945 1.00 92.00 435 VAL A N 1
ATOM 3358 C CA . VAL A 1 435 ? -19.433 0.032 14.498 1.00 92.00 435 VAL A CA 1
ATOM 3359 C C . VAL A 1 435 ? -18.569 -1.041 13.835 1.00 92.00 435 VAL A C 1
ATOM 3361 O O . VAL A 1 435 ? -17.619 -1.543 14.442 1.00 92.00 435 VAL A O 1
ATOM 3364 N N . GLY A 1 436 ? -18.934 -1.420 12.609 1.00 85.88 436 GLY A N 1
ATOM 3365 C CA . GLY A 1 436 ? -18.373 -2.565 11.891 1.00 85.88 436 GLY A CA 1
ATOM 3366 C C . GLY A 1 436 ? -17.903 -2.213 10.478 1.00 85.88 436 GLY A C 1
ATOM 3367 O O . GLY A 1 436 ? -17.493 -1.087 10.211 1.00 85.88 436 GLY A O 1
ATOM 3368 N N . ASP A 1 437 ? -17.984 -3.185 9.568 1.00 79.19 437 ASP A N 1
ATOM 3369 C CA . ASP A 1 437 ? -17.429 -3.126 8.204 1.00 79.19 437 ASP A CA 1
ATOM 3370 C C . ASP A 1 437 ? -17.867 -1.929 7.356 1.00 79.19 437 ASP A C 1
ATOM 3372 O O . ASP A 1 437 ? -17.152 -1.535 6.441 1.00 79.19 437 ASP A O 1
ATOM 3376 N N . GLN A 1 438 ? -19.011 -1.317 7.651 1.00 80.25 438 GLN A N 1
ATOM 3377 C CA . GLN A 1 438 ? -19.481 -0.133 6.936 1.00 80.25 438 GLN A CA 1
ATOM 3378 C C . GLN A 1 438 ? -18.607 1.115 7.161 1.00 80.25 438 GLN A C 1
ATOM 3380 O O . GLN A 1 438 ? -18.702 2.051 6.374 1.00 80.25 438 GLN A O 1
ATOM 3385 N N . TYR A 1 439 ? -17.771 1.120 8.207 1.00 87.06 439 TYR A N 1
ATOM 3386 C CA . TYR A 1 439 ? -16.762 2.154 8.487 1.00 87.06 439 TYR A CA 1
ATOM 3387 C C . TYR A 1 439 ? -15.333 1.675 8.183 1.00 87.06 439 TYR A C 1
ATOM 3389 O O . TYR A 1 439 ? -14.367 2.397 8.417 1.00 87.06 439 TYR A O 1
ATOM 3397 N N . TRP A 1 440 ? -15.188 0.470 7.620 1.00 85.56 440 TRP A N 1
ATOM 3398 C CA . TRP A 1 440 ? -13.920 -0.060 7.124 1.00 85.56 440 TRP A CA 1
ATOM 3399 C C . TRP A 1 440 ? -13.741 0.300 5.640 1.00 85.56 440 TRP A C 1
ATOM 3401 O O . TRP A 1 440 ? -13.715 -0.565 4.765 1.00 85.56 440 TRP A O 1
ATOM 3411 N N . THR A 1 441 ? -13.686 1.600 5.348 1.00 80.19 441 THR A N 1
ATOM 3412 C CA . THR A 1 441 ? -13.579 2.158 3.991 1.00 80.19 441 THR A CA 1
ATOM 3413 C C . THR A 1 441 ? -12.515 3.248 3.937 1.00 80.19 441 THR A C 1
ATOM 3415 O O . THR A 1 441 ? -12.146 3.793 4.966 1.00 80.19 441 THR A O 1
ATOM 3418 N N . ILE A 1 442 ? -12.047 3.554 2.727 1.00 78.94 442 ILE A N 1
ATOM 3419 C CA . ILE A 1 442 ? -11.187 4.710 2.452 1.00 78.94 442 ILE A CA 1
ATOM 3420 C C . ILE A 1 442 ? -12.014 5.981 2.661 1.00 78.94 442 ILE A C 1
ATOM 3422 O O . ILE A 1 442 ? -13.103 6.103 2.082 1.00 78.94 442 ILE A O 1
ATOM 3426 N N . SER A 1 443 ? -11.509 6.907 3.464 1.00 78.62 443 SER A N 1
ATOM 3427 C CA . SER A 1 443 ? -12.147 8.185 3.773 1.00 78.62 443 SER A CA 1
ATOM 3428 C C . SER A 1 443 ? -11.124 9.152 4.340 1.00 78.62 443 SER A C 1
ATOM 3430 O O . SER A 1 443 ? -10.343 8.763 5.187 1.00 78.62 443 SER A O 1
ATOM 3432 N N . ALA A 1 444 ? -11.208 10.423 3.945 1.00 88.81 444 ALA A N 1
ATOM 3433 C CA . ALA A 1 444 ? -10.412 11.471 4.578 1.00 88.81 444 ALA A CA 1
ATOM 3434 C C . ALA A 1 444 ? -10.742 11.615 6.076 1.00 88.81 444 ALA A C 1
ATOM 3436 O O . ALA A 1 444 ? -11.794 11.158 6.519 1.00 88.81 444 ALA A O 1
ATOM 3437 N N . GLU A 1 445 ? -9.895 12.343 6.814 1.00 94.94 445 GLU A N 1
ATOM 3438 C CA . GLU A 1 445 ? -10.065 12.584 8.252 1.00 94.94 445 GLU A CA 1
ATOM 3439 C C . GLU A 1 445 ? -11.494 12.988 8.647 1.00 94.94 445 GLU A C 1
ATOM 3441 O O . GLU A 1 445 ? -11.967 14.099 8.379 1.00 94.94 445 GLU A O 1
ATOM 3446 N N . GLU A 1 446 ? -12.158 12.088 9.367 1.00 95.81 446 GLU A N 1
ATOM 3447 C CA . GLU A 1 446 ? -13.512 12.251 9.876 1.00 95.81 446 GLU A CA 1
ATOM 3448 C C . GLU A 1 446 ? -13.569 11.984 11.383 1.00 95.81 446 GLU A C 1
ATOM 3450 O O . GLU A 1 446 ? -12.730 11.295 11.960 1.00 95.81 446 GLU A O 1
ATOM 3455 N N . THR A 1 447 ? -14.560 12.573 12.061 1.00 98.00 447 THR A N 1
ATOM 3456 C CA . THR A 1 447 ? -14.796 12.359 13.496 1.00 98.00 447 THR A CA 1
ATOM 3457 C C . THR A 1 447 ? -16.206 11.847 13.748 1.00 98.00 447 THR A C 1
ATOM 3459 O O . THR A 1 447 ? -17.191 12.470 13.350 1.00 98.00 447 THR A O 1
ATOM 3462 N N . TYR A 1 448 ? -16.293 10.740 14.478 1.00 97.75 448 TYR A N 1
ATOM 3463 C CA . TYR A 1 448 ? -17.514 10.022 14.807 1.00 97.75 448 TYR A CA 1
ATOM 3464 C C . TYR A 1 448 ? -17.779 10.064 16.309 1.00 97.75 448 TYR A C 1
ATOM 3466 O O . TYR A 1 448 ? -16.878 9.824 17.104 1.00 97.75 448 TYR A O 1
ATOM 3474 N N . ASN A 1 449 ? -19.031 10.326 16.692 1.00 97.88 449 ASN A N 1
ATOM 3475 C CA . ASN A 1 449 ? -19.504 10.232 18.074 1.00 97.88 449 ASN A CA 1
ATOM 3476 C C . ASN A 1 449 ? -20.463 9.043 18.188 1.00 97.88 449 ASN A C 1
ATOM 3478 O O . ASN A 1 449 ? -21.520 9.038 17.555 1.00 97.88 449 ASN A O 1
ATOM 3482 N N . LEU A 1 450 ? -20.092 8.045 18.983 1.00 97.25 450 LEU A N 1
ATOM 3483 C CA . LEU A 1 450 ? -20.793 6.774 19.125 1.00 97.25 450 LEU A CA 1
ATOM 3484 C C . LEU A 1 450 ? -21.295 6.636 20.563 1.00 97.25 450 LEU A C 1
ATOM 3486 O O . LEU A 1 450 ? -20.502 6.473 21.489 1.00 97.25 450 LEU A O 1
ATOM 3490 N N . THR A 1 451 ? -22.608 6.718 20.761 1.00 97.00 451 THR A N 1
ATOM 3491 C CA . THR A 1 451 ? -23.213 6.518 22.083 1.00 97.00 451 THR A CA 1
ATOM 3492 C C . THR A 1 451 ? -23.406 5.031 22.351 1.00 97.00 451 THR A C 1
ATOM 3494 O O . THR A 1 451 ? -24.077 4.347 21.578 1.00 97.00 451 THR A O 1
ATOM 3497 N N . GLN A 1 452 ? -22.872 4.550 23.469 1.00 97.31 452 GLN A N 1
ATOM 3498 C CA . GLN A 1 452 ? -23.062 3.189 23.953 1.00 97.31 452 GLN A CA 1
ATOM 3499 C C . GLN A 1 452 ? -23.467 3.212 25.428 1.00 97.31 452 GLN A C 1
ATOM 3501 O O . GLN A 1 452 ? -22.819 3.860 26.248 1.00 97.31 452 GLN A O 1
ATOM 3506 N N . HIS A 1 453 ? -24.521 2.471 25.766 1.00 97.00 453 HIS A N 1
ATOM 3507 C CA . HIS A 1 453 ? -24.888 2.228 27.158 1.00 97.00 453 HIS A CA 1
ATOM 3508 C C . HIS A 1 453 ? -23.955 1.183 27.769 1.00 97.00 453 HIS A C 1
ATOM 3510 O O . HIS A 1 453 ? -23.786 0.113 27.173 1.00 97.00 453 HIS A O 1
ATOM 3516 N N . LEU A 1 454 ? -23.388 1.485 28.937 1.00 97.50 454 LEU A N 1
ATOM 3517 C CA . LEU A 1 454 ? -22.512 0.603 29.707 1.00 97.50 454 LEU A CA 1
ATOM 3518 C C . LEU A 1 454 ? -23.017 0.475 31.140 1.00 97.50 454 LEU A C 1
ATOM 3520 O O . LEU A 1 454 ? -23.571 1.419 31.706 1.00 97.50 454 LEU A O 1
ATOM 3524 N N . GLU A 1 455 ? -22.803 -0.694 31.729 1.00 97.88 455 GLU A N 1
ATOM 3525 C CA . GLU A 1 455 ? -23.038 -0.897 33.154 1.00 97.88 455 GLU A CA 1
ATOM 3526 C C . GLU A 1 455 ? -21.800 -0.469 33.957 1.00 97.88 455 GLU A C 1
ATOM 3528 O O . GLU A 1 455 ? -20.708 -0.308 33.420 1.00 97.88 455 GLU A O 1
ATOM 3533 N N . ALA A 1 456 ? -21.953 -0.257 35.262 1.00 97.50 456 ALA A N 1
ATOM 3534 C CA . ALA A 1 456 ? -20.797 -0.098 36.132 1.00 97.50 456 ALA A CA 1
ATOM 3535 C C . ALA A 1 456 ? -20.002 -1.414 36.180 1.00 97.50 456 ALA A C 1
ATOM 3537 O O . ALA A 1 456 ? -20.576 -2.487 36.393 1.00 97.50 456 ALA A O 1
ATOM 3538 N N . GLY A 1 457 ? -18.680 -1.323 36.060 1.00 96.88 457 GLY A N 1
ATOM 3539 C CA . GLY A 1 457 ? -17.768 -2.460 36.113 1.00 96.88 457 GLY A CA 1
ATOM 3540 C C . GLY A 1 457 ? -16.748 -2.483 34.979 1.00 96.88 457 GLY A C 1
ATOM 3541 O O . GLY A 1 457 ? -16.543 -1.507 34.260 1.00 96.88 457 GLY A O 1
ATOM 3542 N N . GLU A 1 458 ? -16.061 -3.615 34.858 1.00 95.94 458 GLU A N 1
ATOM 3543 C CA . GLU A 1 458 ? -15.033 -3.832 33.845 1.00 95.94 458 GLU A CA 1
ATOM 3544 C C . GLU A 1 458 ? -15.658 -4.165 32.486 1.00 95.94 458 GLU A C 1
ATOM 3546 O O . GLU A 1 458 ? -16.441 -5.107 32.378 1.00 95.94 458 GLU A O 1
ATOM 3551 N N . HIS A 1 459 ? -15.237 -3.434 31.456 1.00 96.31 459 HIS A N 1
ATOM 3552 C CA . HIS A 1 459 ? -15.601 -3.654 30.061 1.00 96.31 459 HIS A CA 1
ATOM 3553 C C . HIS A 1 459 ? -14.344 -3.773 29.194 1.00 96.31 459 HIS A C 1
ATOM 3555 O O . HIS A 1 459 ? -13.362 -3.051 29.400 1.00 96.31 459 HIS A O 1
ATOM 3561 N N . GLU A 1 460 ? -14.354 -4.673 28.211 1.00 95.44 460 GLU A N 1
ATOM 3562 C CA . GLU A 1 460 ? -13.286 -4.760 27.209 1.00 95.44 460 GLU A CA 1
ATOM 3563 C C . GLU A 1 460 ? -13.584 -3.812 26.048 1.00 95.44 460 GLU A C 1
ATOM 3565 O O . GLU A 1 460 ? -14.633 -3.910 25.418 1.00 95.44 460 GLU A O 1
ATOM 3570 N N . ILE A 1 461 ? -12.642 -2.929 25.726 1.00 97.12 461 ILE A N 1
ATOM 3571 C CA . ILE A 1 461 ? -12.705 -2.050 24.560 1.00 97.12 461 ILE A CA 1
ATOM 3572 C C . ILE A 1 461 ? -11.689 -2.541 23.533 1.00 97.12 461 ILE A C 1
ATOM 3574 O O . ILE A 1 461 ? -10.513 -2.730 23.859 1.00 97.12 461 ILE A O 1
ATOM 3578 N N . LYS A 1 462 ? -12.134 -2.698 22.284 1.00 97.75 462 LYS A N 1
ATOM 3579 C CA . LYS A 1 462 ? -11.282 -3.041 21.143 1.00 97.75 462 LYS A CA 1
ATOM 3580 C C . LYS A 1 462 ? -11.531 -2.094 19.972 1.00 97.75 462 LYS A C 1
ATOM 3582 O O . LYS A 1 462 ? -12.647 -2.038 19.458 1.00 97.75 462 LYS A O 1
ATOM 3587 N N . LEU A 1 463 ? -10.485 -1.405 19.525 1.00 98.38 463 LEU A N 1
ATOM 3588 C CA . LEU A 1 463 ? -10.493 -0.546 18.340 1.00 98.38 463 LEU A CA 1
ATOM 3589 C C . LEU A 1 463 ? -9.612 -1.169 17.257 1.00 98.38 463 LEU A C 1
ATOM 3591 O O . LEU A 1 463 ? -8.476 -1.543 17.531 1.00 98.38 463 LEU A O 1
ATOM 3595 N N . GLU A 1 464 ? -10.128 -1.266 16.041 1.00 98.25 464 GLU A N 1
ATOM 3596 C CA . GLU A 1 464 ? -9.381 -1.651 14.843 1.00 98.25 464 GLU A CA 1
ATOM 3597 C C . GLU A 1 464 ? -9.332 -0.463 13.884 1.00 98.25 464 GLU A C 1
ATOM 3599 O O . GLU A 1 464 ? -10.309 0.276 13.789 1.00 98.25 464 GLU A O 1
ATOM 3604 N N . TYR A 1 465 ? -8.229 -0.309 13.158 1.00 98.00 465 TYR A N 1
ATOM 3605 C CA . TYR A 1 465 ? -7.953 0.802 12.245 1.00 98.00 465 TYR A CA 1
ATOM 3606 C C . TYR A 1 465 ? -7.173 0.309 11.026 1.00 98.00 465 TYR A C 1
ATOM 3608 O O . TYR A 1 465 ? -6.339 -0.588 11.176 1.00 98.00 465 TYR A O 1
ATOM 3616 N N . PHE A 1 466 ? -7.382 0.916 9.859 1.00 90.94 466 PHE A N 1
ATOM 3617 C CA . PHE A 1 466 ? -6.451 0.809 8.741 1.00 90.94 466 PHE A CA 1
ATOM 3618 C C . PHE A 1 466 ? -6.219 2.152 8.053 1.00 90.94 466 PHE A C 1
ATOM 3620 O O . PHE A 1 466 ? -7.112 2.995 7.993 1.00 90.94 466 PHE A O 1
ATOM 3627 N N . GLU A 1 467 ? -5.021 2.273 7.496 1.00 86.31 467 GLU A N 1
ATOM 3628 C CA . GLU A 1 467 ? -4.593 3.326 6.588 1.00 86.31 467 GLU A CA 1
ATOM 3629 C C . GLU A 1 467 ? -4.462 2.742 5.182 1.00 86.31 467 GLU A C 1
ATOM 3631 O O . GLU A 1 467 ? -3.822 1.700 4.999 1.00 86.31 467 GLU A O 1
ATOM 3636 N N . ALA A 1 468 ? -5.040 3.401 4.183 1.00 71.88 468 ALA A N 1
ATOM 3637 C CA . ALA A 1 468 ? -4.884 3.049 2.782 1.00 71.88 468 ALA A CA 1
ATOM 3638 C C . ALA A 1 468 ? -3.792 3.883 2.122 1.00 71.88 468 ALA A C 1
ATOM 3640 O O . ALA A 1 468 ? -2.878 3.284 1.552 1.00 71.88 468 ALA A O 1
ATOM 3641 N N . ALA A 1 469 ? -3.901 5.214 2.161 1.00 65.69 469 ALA A N 1
ATOM 3642 C CA . ALA A 1 469 ? -2.906 6.116 1.597 1.00 65.69 469 ALA A CA 1
ATOM 3643 C C . ALA A 1 469 ? -3.073 7.574 2.046 1.00 65.69 469 ALA A C 1
ATOM 3645 O O . ALA A 1 469 ? -4.165 8.141 1.981 1.00 65.69 469 ALA A O 1
ATOM 3646 N N . GLY A 1 470 ? -1.947 8.254 2.249 1.00 74.62 470 GLY A N 1
ATOM 3647 C CA . GLY A 1 470 ? -1.944 9.682 2.536 1.00 74.62 470 GLY A CA 1
ATOM 3648 C C . GLY A 1 470 ? -1.948 9.944 4.032 1.00 74.62 470 GLY A C 1
ATOM 3649 O O . GLY A 1 470 ? -1.000 9.562 4.710 1.00 74.62 470 GLY A O 1
ATOM 3650 N N . LYS A 1 471 ? -2.910 10.727 4.532 1.00 84.19 471 LYS A N 1
ATOM 3651 C CA . LYS A 1 471 ? -2.860 11.166 5.927 1.00 84.19 471 LYS A CA 1
ATOM 3652 C C . LYS A 1 471 ? -3.397 10.057 6.832 1.00 84.19 471 LYS A C 1
ATOM 3654 O O . LYS A 1 471 ? -4.580 9.800 6.816 1.00 84.19 471 LYS A O 1
ATOM 3659 N N . ALA A 1 472 ? -2.568 9.545 7.730 1.00 92.50 472 ALA A N 1
ATOM 3660 C CA . ALA A 1 472 ? -2.952 8.537 8.703 1.00 92.50 472 ALA A CA 1
ATOM 3661 C C . ALA A 1 472 ? -3.260 9.154 10.077 1.00 92.50 472 ALA A C 1
ATOM 3663 O O . ALA A 1 472 ? -2.393 9.743 10.738 1.00 92.50 472 ALA A O 1
ATOM 3664 N N . VAL A 1 473 ? -4.503 9.010 10.541 1.00 97.62 473 VAL A N 1
ATOM 3665 C CA . VAL A 1 473 ? -4.970 9.542 11.832 1.00 97.62 473 VAL A CA 1
ATOM 3666 C C . VAL A 1 473 ? -5.824 8.509 12.548 1.00 97.62 473 VAL A C 1
ATOM 3668 O O . VAL A 1 473 ? -6.720 7.919 11.956 1.00 97.62 473 VAL A O 1
ATOM 3671 N N . ILE A 1 474 ? -5.603 8.334 13.853 1.00 98.38 474 ILE A N 1
ATOM 3672 C CA . ILE A 1 474 ? -6.506 7.556 14.705 1.00 98.38 474 ILE A CA 1
ATOM 3673 C C . ILE A 1 474 ? -6.473 8.052 16.151 1.00 98.38 474 ILE A C 1
ATOM 3675 O O . ILE A 1 474 ? -5.435 8.073 16.814 1.00 98.38 474 ILE A O 1
ATOM 3679 N N . LYS A 1 475 ? -7.628 8.473 16.665 1.00 98.50 475 LYS A N 1
ATOM 3680 C CA . LYS A 1 475 ? -7.786 8.988 18.033 1.00 98.50 475 LYS A CA 1
ATOM 3681 C C . LYS A 1 475 ? -9.050 8.411 18.649 1.00 98.50 475 LYS A C 1
ATOM 3683 O O . LYS A 1 475 ? -10.086 8.418 17.994 1.00 98.50 475 LYS A O 1
ATOM 3688 N N . LEU A 1 476 ? -8.985 7.972 19.904 1.00 98.25 476 LEU A N 1
ATOM 3689 C CA . LEU A 1 476 ? -10.132 7.490 20.676 1.00 98.25 476 LEU A CA 1
ATOM 3690 C C . LEU A 1 476 ? -10.189 8.190 22.035 1.00 98.25 476 LEU A C 1
ATOM 3692 O O . LEU A 1 476 ? -9.226 8.181 22.797 1.00 98.25 476 LEU A O 1
ATOM 3696 N N . ASN A 1 477 ? -11.353 8.736 22.373 1.00 97.06 477 ASN A N 1
ATOM 3697 C CA . ASN A 1 477 ? -11.683 9.188 23.725 1.00 97.06 477 ASN A CA 1
ATOM 3698 C C . ASN A 1 477 ? -13.141 8.851 24.058 1.00 97.06 477 ASN A C 1
ATOM 3700 O O . ASN A 1 477 ? -13.928 8.556 23.162 1.00 97.06 477 ASN A O 1
ATOM 3704 N N . TRP A 1 478 ? -13.511 8.894 25.338 1.00 96.81 478 TRP A N 1
ATOM 3705 C CA . TRP A 1 478 ? -14.908 8.786 25.750 1.00 96.81 478 TRP A CA 1
ATOM 3706 C C . TRP A 1 478 ? -15.205 9.612 26.993 1.00 96.81 478 TRP A C 1
ATOM 3708 O O . TRP A 1 478 ? -14.325 9.902 27.803 1.00 96.81 478 TRP A O 1
ATOM 3718 N N . GLN A 1 479 ? -16.476 9.961 27.151 1.00 96.88 479 GLN A N 1
ATOM 3719 C CA . GLN A 1 479 ? -16.999 10.628 28.337 1.00 96.88 479 GLN A CA 1
ATOM 3720 C C . GLN A 1 479 ? -18.418 10.147 28.628 1.00 96.88 479 GLN A C 1
ATOM 3722 O O . GLN A 1 479 ? -19.157 9.785 27.709 1.00 96.88 479 GLN A O 1
ATOM 3727 N N . LYS A 1 480 ? -18.794 10.145 29.908 1.00 94.88 480 LYS A N 1
ATOM 3728 C CA . LYS A 1 480 ? -20.183 9.917 30.307 1.00 94.88 480 LYS A CA 1
ATOM 3729 C C . LYS A 1 480 ? -21.036 11.098 29.843 1.00 94.88 480 LYS A C 1
ATOM 3731 O O . LYS A 1 480 ? -20.587 12.242 29.947 1.00 94.88 480 LYS A O 1
ATOM 3736 N N . GLN A 1 481 ? -22.218 10.804 29.310 1.00 89.06 481 GLN A N 1
ATOM 3737 C CA . GLN A 1 481 ? -23.161 11.807 28.821 1.00 89.06 481 GLN A CA 1
ATOM 3738 C C . GLN A 1 481 ? -23.862 12.575 29.947 1.00 89.06 481 GLN A C 1
ATOM 3740 O O . GLN A 1 481 ? -24.137 11.971 31.011 1.00 89.06 481 GLN A O 1
#